Protein AF-A0A0S4JM53-F1 (afdb_monomer)

pLDDT: mean 77.86, std 20.81, range [30.55, 98.38]

InterPro domains:
  IPR000313 PWWP domain [PF00855] (5-88)
  IPR000313 PWWP domain [PS50812] (3-63)
  IPR017923 Transcription factor IIS, N-terminal [PF08711] (242-287)
  IPR017923 Transcription factor IIS, N-terminal [PS51319] (218-294)
  IPR035441 TFIIS/LEDGF domain superfamily [G3DSA:1.20.930.10] (209-303)
  IPR035441 TFIIS/LEDGF domain superfamily [SSF47676] (211-297)

Secondary structure (DSSP, 8-state):
--TT-EEEEE-TTS-EEEEEEE-HHHHTPPPPTT--EEEEETTT--EEEE-TT-TTTEEE--GGGGHHHHHHHTTSTTTHHHHHHHHHHHHHHHHHHHHHHHHHHTT-----------------GGGSSSHHHHTTTHHHHHHHHHHHHHHHHHTTS----------HHHHHHHHHHHHHHHHHHHHHHHS-TTHHHHHHHHHHHHHHS--PEEPPHHHHHHHHHHHHHHHHTT-HHHHHHHHHHHTTEE--HHHHHHH-HHHHHHHHHHTT-HHHHHHHHHHHHHHHHTS-HHHHHHHHHHHHHHHHHHTTS-----TTTHHHHHHHHHHHHHHHHHHHHHHHHHHHHHHHHHHH------------------------PPP-----PPPHHHHHHHHHHHHTTS-HHHHHHHHHHHH-GGGHHHHHHHHTTSS-HHHHHHHHHHHHHHTT------------------------EESS---TTT----EEEEEEEEE-SSS-EEEEEEEEETTT--EEE-

Mean predicted aligned error: 21.37 Å

Organism: Bodo saltans (NCBI:txid75058)

Structure (mmCIF, N/CA/C/O backbone):
data_AF-A0A0S4JM53-F1
#
_entry.id   AF-A0A0S4JM53-F1
#
loop_
_atom_site.group_PDB
_atom_site.id
_atom_site.type_symbol
_atom_site.label_atom_id
_atom_site.label_alt_id
_atom_site.label_comp_id
_atom_site.label_asym_id
_atom_site.label_entity_id
_atom_site.label_seq_id
_atom_site.pdbx_PDB_ins_code
_atom_site.Cartn_x
_atom_site.Cartn_y
_atom_site.Cartn_z
_atom_site.occupancy
_atom_site.B_iso_or_equiv
_atom_site.auth_seq_id
_atom_site.auth_comp_id
_atom_site.auth_asym_id
_atom_site.auth_atom_id
_atom_site.pdbx_PDB_model_num
ATOM 1 N N . MET A 1 1 ? -1.850 -23.411 6.403 1.00 89.56 1 MET A N 1
ATOM 2 C CA . MET A 1 1 ? -0.921 -22.968 5.332 1.00 89.56 1 MET A CA 1
ATOM 3 C C . MET A 1 1 ? -0.630 -21.488 5.523 1.00 89.56 1 MET A C 1
ATOM 5 O O . MET A 1 1 ? -1.452 -20.820 6.136 1.00 89.56 1 MET A O 1
ATOM 9 N N . GLU A 1 2 ? 0.512 -20.978 5.060 1.00 93.06 2 GLU A N 1
ATOM 10 C CA . GLU A 1 2 ? 0.826 -19.548 5.203 1.00 93.06 2 GLU A CA 1
ATOM 11 C C . GLU A 1 2 ? -0.004 -18.695 4.221 1.00 93.06 2 GLU A C 1
ATOM 13 O O . GLU A 1 2 ? -0.228 -19.132 3.085 1.00 93.06 2 GLU A O 1
ATOM 18 N N . PRO A 1 3 ? -0.461 -17.490 4.613 1.00 95.31 3 PRO A N 1
ATOM 19 C CA . PRO A 1 3 ? -1.095 -16.551 3.691 1.00 95.31 3 PRO A CA 1
ATOM 20 C C . PRO A 1 3 ? -0.198 -16.240 2.490 1.00 95.31 3 PRO A C 1
ATOM 22 O O . PRO A 1 3 ? 1.023 -16.251 2.603 1.00 95.31 3 PRO A O 1
ATOM 25 N N . GLN A 1 4 ? -0.812 -15.940 1.347 1.00 95.50 4 GLN A N 1
ATOM 26 C CA . GLN A 1 4 ? -0.150 -15.705 0.057 1.00 95.50 4 GLN A CA 1
ATOM 27 C C . GLN A 1 4 ? 0.572 -16.926 -0.543 1.00 95.50 4 GLN A C 1
ATOM 29 O O . GLN A 1 4 ? 1.239 -16.807 -1.569 1.00 95.50 4 GLN A O 1
ATOM 34 N N . THR A 1 5 ? 0.392 -18.123 0.024 1.00 97.44 5 THR A N 1
ATOM 35 C CA . THR A 1 5 ? 0.911 -19.359 -0.578 1.00 97.44 5 THR A CA 1
ATOM 36 C C . THR A 1 5 ? 0.072 -19.765 -1.788 1.00 97.44 5 THR A C 1
ATOM 38 O O . THR A 1 5 ? -1.154 -19.852 -1.701 1.00 97.44 5 THR A O 1
ATOM 41 N N . LEU A 1 6 ? 0.734 -20.064 -2.905 1.00 98.06 6 LEU A N 1
ATOM 42 C CA . LEU A 1 6 ? 0.105 -20.579 -4.120 1.00 98.06 6 LEU A CA 1
ATOM 43 C C . LEU A 1 6 ? -0.177 -22.088 -3.997 1.00 98.06 6 LEU A C 1
ATOM 45 O O . LEU A 1 6 ? 0.707 -22.881 -3.659 1.00 98.06 6 LEU A O 1
ATOM 49 N N . VAL A 1 7 ? -1.414 -22.493 -4.282 1.00 98.38 7 VAL A N 1
ATOM 50 C CA . VAL A 1 7 ? -1.910 -23.868 -4.121 1.00 98.38 7 VAL A CA 1
ATOM 51 C C . VAL A 1 7 ? -2.751 -24.314 -5.318 1.00 98.38 7 VAL A C 1
ATOM 53 O O . VAL A 1 7 ? -3.348 -23.508 -6.023 1.00 98.38 7 VAL A O 1
ATOM 56 N N . TRP A 1 8 ? -2.810 -25.619 -5.538 1.00 98.25 8 TRP A N 1
ATOM 57 C CA . TRP A 1 8 ? -3.775 -26.305 -6.384 1.00 98.25 8 TRP A CA 1
ATOM 58 C C . TRP A 1 8 ? -4.935 -26.808 -5.537 1.00 98.25 8 TRP A C 1
ATOM 60 O O . TRP A 1 8 ? -4.715 -27.393 -4.477 1.00 98.25 8 TRP A O 1
ATOM 70 N N . ILE A 1 9 ? -6.154 -26.640 -6.041 1.00 98.06 9 ILE A N 1
ATOM 71 C CA . ILE A 1 9 ? -7.380 -27.069 -5.372 1.00 98.06 9 ILE A CA 1
ATOM 72 C C . ILE A 1 9 ? -8.154 -28.009 -6.283 1.00 98.06 9 ILE A C 1
ATOM 74 O O . ILE A 1 9 ? -8.395 -27.687 -7.450 1.00 98.06 9 ILE A O 1
ATOM 78 N N . LYS A 1 10 ? -8.553 -29.171 -5.765 1.00 97.56 10 LYS A N 1
ATOM 79 C CA . LYS A 1 10 ? -9.430 -30.093 -6.482 1.00 97.56 10 LYS A CA 1
ATOM 80 C C . LYS A 1 10 ? -10.885 -29.757 -6.171 1.00 97.56 10 LYS A C 1
ATOM 82 O O . LYS A 1 10 ? -11.331 -29.906 -5.040 1.00 97.56 10 LYS A O 1
ATOM 87 N N . ILE A 1 11 ? -11.612 -29.295 -7.186 1.00 95.50 11 ILE A N 1
ATOM 88 C CA . ILE A 1 11 ? -13.053 -29.033 -7.108 1.00 95.50 11 ILE A CA 1
ATOM 89 C C . ILE A 1 11 ? -13.773 -30.143 -7.873 1.00 95.50 11 ILE A C 1
ATOM 91 O O . ILE A 1 11 ? -13.382 -30.492 -8.992 1.00 95.50 11 ILE A O 1
ATOM 95 N N . ASP A 1 12 ? -14.834 -30.692 -7.290 1.00 95.25 12 ASP A N 1
ATOM 96 C CA . ASP A 1 12 ? -15.631 -31.728 -7.941 1.00 95.25 12 ASP A CA 1
ATOM 97 C C . ASP A 1 12 ? -16.205 -31.238 -9.275 1.00 95.25 12 ASP A C 1
ATOM 99 O O . ASP A 1 12 ? -16.869 -30.206 -9.359 1.00 95.25 12 ASP A O 1
ATOM 103 N N . GLY A 1 13 ? -15.943 -31.999 -10.340 1.00 95.00 13 GLY A N 1
ATOM 104 C CA . GLY A 1 13 ? -16.387 -31.669 -11.697 1.00 95.00 13 GLY A CA 1
ATOM 105 C C . GLY A 1 13 ? -15.492 -30.685 -12.457 1.00 95.00 13 GLY A C 1
ATOM 106 O O . GLY A 1 13 ? -15.769 -30.426 -13.626 1.00 95.00 13 GLY A O 1
ATOM 107 N N . TYR A 1 14 ? -14.407 -30.200 -11.849 1.00 95.69 14 TYR A N 1
ATOM 108 C CA . TYR A 1 14 ? -13.449 -29.289 -12.475 1.00 95.69 14 TYR A CA 1
ATOM 109 C C . TYR A 1 14 ? -12.020 -29.874 -12.465 1.00 95.69 14 TYR A C 1
ATOM 111 O O . TYR A 1 14 ? -11.698 -30.790 -11.684 1.00 95.69 14 TYR A O 1
ATOM 119 N N . PRO A 1 15 ? -11.129 -29.395 -13.356 1.00 97.00 15 PRO A N 1
ATOM 120 C CA . PRO A 1 15 ? -9.708 -29.708 -13.254 1.00 97.00 15 PRO A CA 1
ATOM 121 C C . PRO A 1 15 ? -9.110 -29.094 -11.976 1.00 97.00 15 PRO A C 1
ATOM 123 O O . PRO A 1 15 ? -9.783 -28.396 -11.218 1.00 97.00 15 PRO A O 1
ATOM 126 N N . TRP A 1 16 ? -7.832 -29.362 -11.716 1.00 97.75 16 TRP A N 1
ATOM 127 C CA . TRP A 1 16 ? -7.117 -28.716 -10.613 1.00 97.75 16 TRP A CA 1
ATOM 128 C C . TRP A 1 16 ? -7.085 -27.196 -10.806 1.00 97.75 16 TRP A C 1
ATOM 130 O O . TRP A 1 16 ? -6.517 -26.702 -11.774 1.00 97.75 16 TRP A O 1
ATOM 140 N N . TRP A 1 17 ? -7.671 -26.432 -9.892 1.00 98.19 17 TRP A N 1
ATOM 141 C CA . TRP A 1 17 ? -7.737 -24.979 -10.027 1.00 98.19 17 TRP A CA 1
ATOM 142 C C . TRP A 1 17 ? -6.640 -24.310 -9.198 1.00 98.19 17 TRP A C 1
ATOM 144 O O . TRP A 1 17 ? -6.495 -24.650 -8.021 1.00 98.19 17 TRP A O 1
ATOM 154 N N . PRO A 1 18 ? -5.848 -23.381 -9.757 1.00 98.25 18 PRO A N 1
ATOM 155 C CA . PRO A 1 18 ? -4.836 -22.688 -8.981 1.00 98.25 18 PRO A CA 1
ATOM 156 C C . PRO A 1 18 ? -5.464 -21.560 -8.152 1.00 98.25 18 PRO A C 1
ATOM 158 O O . PRO A 1 18 ? -6.309 -20.799 -8.627 1.00 98.25 18 PRO A O 1
ATOM 161 N N . ALA A 1 19 ? -5.040 -21.441 -6.904 1.00 98.38 19 ALA A N 1
ATOM 162 C CA . ALA A 1 19 ? -5.556 -20.479 -5.945 1.00 98.38 19 ALA A CA 1
ATOM 163 C C . ALA A 1 19 ? -4.435 -19.949 -5.046 1.00 98.38 19 ALA A C 1
ATOM 165 O O . ALA A 1 19 ? -3.343 -20.515 -4.980 1.00 98.38 19 ALA A O 1
ATOM 166 N N . ILE A 1 20 ? -4.720 -18.862 -4.336 1.00 98.12 20 ILE A N 1
ATOM 167 C CA . ILE A 1 20 ? -3.839 -18.293 -3.317 1.00 98.12 20 ILE A CA 1
ATOM 168 C C . ILE A 1 20 ? -4.516 -18.418 -1.960 1.00 98.12 20 ILE A C 1
ATOM 170 O O . ILE A 1 20 ? -5.703 -18.130 -1.824 1.00 98.12 20 ILE A O 1
ATOM 174 N N . VAL A 1 21 ? -3.762 -18.831 -0.945 1.00 98.12 21 VAL A N 1
ATOM 175 C CA . VAL A 1 21 ? -4.236 -18.834 0.442 1.00 98.12 21 VAL A CA 1
ATOM 176 C C . VAL A 1 21 ? -4.440 -17.391 0.902 1.00 98.12 21 VAL A C 1
ATOM 178 O O . VAL A 1 21 ? -3.490 -16.610 0.963 1.00 98.12 21 VAL A O 1
ATOM 181 N N . ALA A 1 22 ? -5.678 -17.034 1.226 1.00 97.06 22 ALA A N 1
ATOM 182 C CA . ALA A 1 22 ? -6.035 -15.722 1.741 1.00 97.06 22 ALA A CA 1
ATOM 183 C C . ALA A 1 22 ? -6.052 -15.737 3.274 1.00 97.06 22 ALA A C 1
ATOM 185 O O . ALA A 1 22 ? -6.354 -16.750 3.908 1.00 97.06 22 ALA A O 1
ATOM 186 N N . ASP A 1 23 ? -5.736 -14.596 3.882 1.00 96.50 23 ASP A N 1
ATOM 187 C CA . ASP A 1 23 ? -5.852 -14.434 5.326 1.00 96.50 23 ASP A CA 1
ATOM 188 C C . ASP A 1 23 ? -7.318 -14.164 5.697 1.00 96.50 23 ASP A C 1
ATOM 190 O O . ASP A 1 23 ? -7.872 -13.098 5.404 1.00 96.50 23 ASP A O 1
ATOM 194 N N . HIS A 1 24 ? -7.960 -15.155 6.318 1.00 94.94 24 HIS A N 1
ATOM 195 C CA . HIS A 1 24 ? -9.353 -15.066 6.754 1.00 94.94 24 HIS A CA 1
ATOM 196 C C . HIS A 1 24 ? -9.559 -14.000 7.840 1.00 94.94 24 HIS A C 1
ATOM 198 O O . HIS A 1 24 ? -10.596 -13.334 7.837 1.00 94.94 24 HIS A O 1
ATOM 204 N N . VAL A 1 25 ? -8.558 -13.775 8.705 1.00 93.06 25 VAL A N 1
ATOM 205 C CA . VAL A 1 25 ? -8.614 -12.765 9.772 1.00 93.06 25 VAL A CA 1
ATOM 206 C C . VAL A 1 25 ? -8.579 -11.372 9.158 1.00 93.06 25 VAL A C 1
ATOM 208 O O . VAL A 1 25 ? -9.445 -10.549 9.446 1.00 93.06 25 VAL A O 1
ATOM 211 N N . ALA A 1 26 ? -7.637 -11.128 8.242 1.00 91.88 26 ALA A N 1
ATOM 212 C CA . ALA A 1 26 ? -7.538 -9.850 7.536 1.00 91.88 26 ALA A CA 1
ATOM 213 C C . ALA A 1 26 ? -8.763 -9.563 6.648 1.00 91.88 26 ALA A C 1
ATOM 215 O O . ALA A 1 26 ? -9.126 -8.405 6.447 1.00 91.88 26 ALA A O 1
ATOM 216 N N . SER A 1 27 ? -9.413 -10.611 6.134 1.00 91.06 27 SER A N 1
ATOM 217 C CA . SER A 1 27 ? -10.619 -10.493 5.303 1.00 91.06 27 SER A CA 1
ATOM 218 C C . SER A 1 27 ? -11.903 -10.294 6.119 1.00 91.06 27 SER A C 1
ATOM 220 O O . SER A 1 27 ? -12.939 -9.973 5.541 1.00 91.06 27 SER A O 1
ATOM 222 N N . GLY A 1 28 ? -11.863 -10.498 7.443 1.00 94.25 28 GLY A N 1
ATOM 223 C CA . GLY A 1 28 ? -13.044 -10.449 8.311 1.00 94.25 28 GLY A CA 1
ATOM 224 C C . GLY A 1 28 ? -14.071 -11.549 8.018 1.00 94.25 28 GLY A C 1
ATOM 225 O O . GLY A 1 28 ? -15.253 -11.375 8.310 1.00 94.25 28 GLY A O 1
ATOM 226 N N . VAL A 1 29 ? -13.643 -12.657 7.404 1.00 95.62 29 VAL A N 1
ATOM 227 C CA . VAL A 1 29 ? -14.520 -13.768 7.017 1.00 95.62 29 VAL A CA 1
ATOM 228 C C . VAL A 1 29 ? -14.374 -14.894 8.034 1.00 95.62 29 VAL A C 1
ATOM 230 O O . VAL A 1 29 ? -13.287 -15.443 8.211 1.00 95.62 29 VAL A O 1
ATOM 233 N N . GLU A 1 30 ? -15.476 -15.265 8.683 1.00 96.06 30 GLU A N 1
ATOM 234 C CA . GLU A 1 30 ? -15.511 -16.420 9.582 1.00 96.06 30 GLU A CA 1
ATOM 235 C C . GLU A 1 30 ? -15.435 -17.730 8.783 1.00 96.06 30 GLU A C 1
ATOM 237 O O . GLU A 1 30 ? -16.133 -17.915 7.782 1.00 96.06 30 GLU A O 1
ATOM 242 N N . LEU A 1 31 ? -14.567 -18.646 9.219 1.00 96.75 31 LEU A N 1
ATOM 243 C CA . LEU A 1 31 ? -14.400 -19.952 8.584 1.00 96.75 31 LEU A CA 1
ATOM 244 C C . LEU A 1 31 ? -15.559 -20.891 8.977 1.00 96.75 31 LEU A C 1
ATOM 246 O O . LEU A 1 31 ? -15.846 -21.028 10.169 1.00 96.75 31 LEU A O 1
ATOM 250 N N . PRO A 1 32 ? -16.214 -21.571 8.015 1.00 96.69 32 PRO A N 1
ATOM 251 C CA . PRO A 1 32 ? -17.221 -22.589 8.312 1.00 96.69 32 PRO A CA 1
ATOM 252 C C . PRO A 1 32 ? -16.663 -23.756 9.142 1.00 96.69 32 PRO A C 1
ATOM 254 O O . PRO A 1 32 ? -15.490 -24.112 9.019 1.00 96.69 32 PRO A O 1
ATOM 257 N N . GLU A 1 33 ? -17.519 -24.409 9.935 1.00 96.56 33 GLU A N 1
ATOM 258 C CA . GLU A 1 33 ? -17.129 -25.567 10.749 1.00 96.56 33 GLU A CA 1
ATOM 259 C C . GLU A 1 33 ? -16.523 -26.682 9.874 1.00 96.56 33 GLU A C 1
ATOM 261 O O . GLU A 1 33 ? -17.116 -27.121 8.887 1.00 96.56 33 GLU A O 1
ATOM 266 N N . GLY A 1 34 ? -15.312 -27.122 10.224 1.00 95.81 34 GLY A N 1
ATOM 267 C CA . GLY A 1 34 ? -14.573 -28.142 9.474 1.00 95.81 34 GLY A CA 1
ATOM 268 C C . GLY A 1 34 ? -13.763 -27.624 8.279 1.00 95.81 34 GLY A C 1
ATOM 269 O O . GLY A 1 34 ? -13.155 -28.430 7.579 1.00 95.81 34 GLY A O 1
ATOM 270 N N . LYS A 1 35 ? -13.706 -26.310 8.033 1.00 97.06 35 LYS A N 1
ATOM 271 C CA . LYS A 1 35 ? -12.758 -25.696 7.090 1.00 97.06 35 LYS A CA 1
ATOM 272 C C . LYS A 1 35 ? -11.776 -24.817 7.866 1.00 97.06 35 LYS A C 1
ATOM 274 O O . LYS A 1 35 ? -12.159 -24.143 8.814 1.00 97.06 35 LYS A O 1
ATOM 279 N N . ASP A 1 36 ? -10.501 -24.846 7.486 1.00 96.62 36 ASP A N 1
ATOM 280 C CA . ASP A 1 36 ? -9.420 -24.171 8.226 1.00 96.62 36 ASP A CA 1
ATOM 281 C C . ASP A 1 36 ? -8.687 -23.108 7.391 1.00 96.62 36 ASP A C 1
ATOM 283 O O . ASP A 1 36 ? -7.846 -22.380 7.915 1.00 96.62 36 ASP A O 1
ATOM 287 N N . THR A 1 37 ? -8.986 -23.019 6.091 1.00 97.31 37 THR A N 1
ATOM 288 C CA . THR A 1 37 ? -8.235 -22.187 5.152 1.00 97.31 37 THR A CA 1
ATOM 289 C C . THR A 1 37 ? -9.177 -21.501 4.168 1.00 97.31 37 THR A C 1
ATOM 291 O O . THR A 1 37 ? -9.963 -22.154 3.477 1.00 97.31 37 THR A O 1
ATOM 294 N N . LEU A 1 38 ? -9.063 -20.174 4.081 1.00 98.00 38 LEU A N 1
ATOM 295 C CA . LEU A 1 38 ? -9.676 -19.361 3.034 1.00 98.00 38 LEU A CA 1
ATOM 296 C C . LEU A 1 38 ? -8.727 -19.303 1.834 1.00 98.00 38 LEU A C 1
ATOM 298 O O . LEU A 1 38 ? -7.524 -19.086 1.980 1.00 98.00 38 LEU A O 1
ATOM 302 N N . VAL A 1 39 ? -9.265 -19.492 0.639 1.00 98.19 39 VAL A N 1
ATOM 303 C CA . VAL A 1 39 ? -8.512 -19.480 -0.617 1.00 98.19 39 VAL A CA 1
ATOM 304 C C . VAL A 1 39 ? -9.205 -18.573 -1.619 1.00 98.19 39 VAL A C 1
ATOM 306 O O . VAL A 1 39 ? -10.430 -18.504 -1.645 1.00 98.19 39 VAL A O 1
ATOM 309 N N . GLN A 1 40 ? -8.431 -17.892 -2.453 1.00 98.06 40 GLN A N 1
ATOM 310 C CA . GLN A 1 40 ? -8.929 -17.090 -3.562 1.00 98.06 40 GLN A CA 1
ATOM 311 C C . GLN A 1 40 ? -8.534 -17.752 -4.881 1.00 98.06 40 GLN A C 1
ATOM 313 O O . GLN A 1 40 ? -7.347 -17.943 -5.155 1.00 98.06 40 GLN A O 1
ATOM 318 N N . PHE A 1 41 ? -9.525 -18.128 -5.687 1.00 97.94 41 PHE A N 1
ATOM 319 C CA . PHE A 1 41 ? -9.323 -18.768 -6.980 1.00 97.94 41 PHE A CA 1
ATOM 320 C C . PHE A 1 41 ? -8.806 -17.752 -8.000 1.00 97.94 41 PHE A C 1
ATOM 322 O O . PHE A 1 41 ? -9.407 -16.697 -8.219 1.00 97.94 41 PHE A O 1
ATOM 329 N N . LEU A 1 42 ? -7.689 -18.082 -8.649 1.00 97.56 42 LEU A N 1
ATOM 330 C CA . LEU A 1 42 ? -7.114 -17.235 -9.691 1.00 97.56 42 LEU A CA 1
ATOM 331 C C . LEU A 1 42 ? -8.009 -17.234 -10.937 1.00 97.56 42 LEU A C 1
ATOM 333 O O . LEU A 1 42 ? -8.772 -18.175 -11.174 1.00 97.56 42 LEU A O 1
ATOM 337 N N . GLY A 1 43 ? -7.943 -16.163 -11.728 1.00 95.44 43 GLY A N 1
ATOM 338 C CA . GLY A 1 43 ? -8.785 -15.951 -12.908 1.00 95.44 43 GLY A CA 1
ATOM 339 C C . GLY A 1 43 ? -10.239 -15.538 -12.631 1.00 95.44 43 GLY A C 1
ATOM 340 O O . GLY A 1 43 ? -10.736 -14.657 -13.333 1.00 95.44 43 GLY A O 1
ATOM 341 N N . SER A 1 44 ? -10.924 -16.124 -11.639 1.00 93.88 44 SER A N 1
ATOM 342 C CA . SER A 1 44 ? -12.308 -15.738 -11.298 1.00 93.88 44 SER A CA 1
ATOM 343 C C . SER A 1 44 ? -12.391 -14.679 -10.198 1.00 93.88 44 SER A C 1
ATOM 345 O O . SER A 1 44 ? -13.294 -13.846 -10.222 1.00 93.88 44 SER A O 1
ATOM 347 N N . GLY A 1 45 ? -11.433 -14.676 -9.262 1.00 92.88 45 GLY A N 1
ATOM 348 C CA . GLY A 1 45 ? -11.442 -13.805 -8.085 1.00 92.88 45 GLY A CA 1
ATOM 349 C C . GLY A 1 45 ? -12.370 -14.285 -6.965 1.00 92.88 45 GLY A C 1
ATOM 350 O O . GLY A 1 45 ? -12.407 -13.648 -5.911 1.00 92.88 45 GLY A O 1
ATOM 351 N N . ASP A 1 46 ? -13.079 -15.400 -7.168 1.00 96.25 46 ASP A N 1
ATOM 352 C CA . ASP A 1 46 ? -13.964 -15.995 -6.168 1.00 96.25 46 ASP A CA 1
ATOM 353 C C . ASP A 1 46 ? -13.163 -16.521 -4.975 1.00 96.25 46 ASP A C 1
ATOM 355 O O . ASP A 1 46 ? -12.031 -16.991 -5.117 1.00 96.25 46 ASP A O 1
ATOM 359 N N . ALA A 1 47 ? -13.771 -16.487 -3.793 1.00 96.88 47 ALA A N 1
ATOM 360 C CA . ALA A 1 47 ? -13.201 -17.073 -2.590 1.00 96.88 47 ALA A CA 1
ATOM 361 C C . ALA A 1 47 ? -13.887 -18.403 -2.247 1.00 96.88 47 ALA A C 1
ATOM 363 O O . ALA A 1 47 ? -15.090 -18.571 -2.447 1.00 96.88 47 ALA A O 1
ATOM 364 N N . GLY A 1 48 ? -13.118 -19.345 -1.711 1.00 97.06 48 GLY A N 1
ATOM 365 C CA . GLY A 1 48 ? -13.592 -20.645 -1.252 1.00 97.06 48 GLY A CA 1
ATOM 366 C C . GLY A 1 48 ? -12.981 -21.038 0.086 1.00 97.06 48 GLY A C 1
ATOM 367 O O . GLY A 1 48 ? -12.003 -20.450 0.544 1.00 97.06 48 GLY A O 1
ATOM 368 N N . PHE A 1 49 ? -13.558 -22.065 0.704 1.00 97.50 49 PHE A N 1
ATOM 369 C CA . PHE A 1 49 ? -13.086 -22.614 1.971 1.00 97.50 49 PHE A CA 1
ATOM 370 C C . PHE A 1 49 ? -12.632 -24.054 1.771 1.00 97.50 49 PHE A C 1
ATOM 372 O O . PHE A 1 49 ? -13.394 -24.895 1.287 1.00 97.50 49 PHE A O 1
ATOM 379 N N . VAL A 1 50 ? -11.400 -24.348 2.170 1.00 97.31 50 VAL A N 1
ATOM 380 C CA . VAL A 1 50 ? -10.791 -25.675 2.042 1.00 97.31 50 VAL A CA 1
ATOM 381 C C . VAL A 1 50 ? -10.246 -26.153 3.383 1.00 97.31 50 VAL A C 1
ATOM 383 O O . VAL A 1 50 ? -10.072 -25.366 4.315 1.00 97.31 50 VAL A O 1
ATOM 386 N N . MET A 1 51 ? -10.050 -27.466 3.499 1.00 96.75 51 MET A N 1
ATOM 387 C CA . MET A 1 51 ? -9.466 -28.082 4.685 1.00 96.75 51 MET A CA 1
ATOM 388 C C . MET A 1 51 ? -8.021 -28.473 4.366 1.00 96.75 51 MET A C 1
ATOM 390 O O . MET A 1 51 ? -7.772 -29.403 3.605 1.00 96.75 51 MET A O 1
ATOM 394 N N . SER A 1 52 ? -7.060 -27.747 4.932 1.00 95.25 52 SER A N 1
ATOM 395 C CA . SER A 1 52 ? -5.633 -27.873 4.625 1.00 95.25 52 SER A CA 1
ATOM 396 C C . SER A 1 52 ? -5.036 -29.219 5.019 1.00 95.25 52 SER A C 1
ATOM 398 O O . SER A 1 52 ? -3.997 -29.607 4.487 1.00 95.25 52 SER A O 1
ATOM 400 N N . SER A 1 53 ? -5.698 -29.947 5.921 1.00 93.56 53 SER A N 1
ATOM 401 C CA . SER A 1 53 ? -5.311 -31.299 6.318 1.00 93.56 53 SER A CA 1
ATOM 402 C C . SER A 1 53 ? -5.640 -32.367 5.265 1.00 93.56 53 SER A C 1
ATOM 404 O O . SER A 1 53 ? -5.079 -33.462 5.331 1.00 93.56 53 SER A O 1
ATOM 406 N N . VAL A 1 54 ? -6.493 -32.069 4.276 1.00 94.25 54 VAL A N 1
ATOM 407 C CA . VAL A 1 54 ? -6.869 -33.007 3.207 1.00 94.25 54 VAL A CA 1
ATOM 408 C C . VAL A 1 54 ? -5.983 -32.780 1.987 1.00 94.25 54 VAL A C 1
ATOM 410 O O . VAL A 1 54 ? -6.273 -31.960 1.118 1.00 94.25 54 VAL A O 1
ATOM 413 N N . SER A 1 55 ? -4.902 -33.554 1.897 1.00 90.38 55 SER A N 1
ATOM 414 C CA . SER A 1 55 ? -3.951 -33.497 0.777 1.00 90.38 55 SER A CA 1
ATOM 415 C C . SER A 1 55 ? -4.556 -33.866 -0.584 1.00 90.38 55 SER A C 1
ATOM 417 O O . SER A 1 55 ? -3.951 -33.585 -1.616 1.00 90.38 55 SER A O 1
ATOM 419 N N . GLU A 1 56 ? -5.734 -34.496 -0.602 1.00 93.31 56 GLU A N 1
ATOM 420 C CA . GLU A 1 56 ? -6.488 -34.791 -1.827 1.00 93.31 56 GLU A CA 1
ATOM 421 C C . GLU A 1 56 ? -7.226 -33.557 -2.373 1.00 93.31 56 GLU A C 1
ATOM 423 O O . GLU A 1 56 ? -7.394 -33.440 -3.586 1.00 93.31 56 GLU A O 1
ATOM 428 N N . GLU A 1 57 ? -7.622 -32.620 -1.503 1.00 94.62 57 GLU A N 1
ATOM 429 C CA . GLU A 1 57 ? -8.316 -31.385 -1.888 1.00 94.62 57 GLU A CA 1
ATOM 430 C C . GLU A 1 57 ? -7.331 -30.254 -2.195 1.00 94.62 57 GLU A C 1
ATOM 432 O O . GLU A 1 57 ? -7.584 -29.464 -3.104 1.00 94.62 57 GLU A O 1
ATOM 437 N N . VAL A 1 58 ? -6.213 -30.161 -1.461 1.00 97.50 58 VAL A N 1
ATOM 438 C CA . VAL A 1 58 ? -5.271 -29.035 -1.565 1.00 97.50 58 VAL A CA 1
ATOM 439 C C . VAL A 1 58 ? -3.825 -29.516 -1.658 1.00 97.50 58 VAL A C 1
ATOM 441 O O . VAL A 1 58 ? -3.334 -30.247 -0.799 1.00 97.50 58 VAL A O 1
ATOM 444 N N . VAL A 1 59 ? -3.105 -29.049 -2.681 1.00 97.69 59 VAL A N 1
ATOM 445 C CA . VAL A 1 59 ? -1.690 -29.375 -2.923 1.00 97.69 59 VAL A CA 1
ATOM 446 C C . VAL A 1 59 ? -0.902 -28.091 -3.174 1.00 97.69 59 VAL A C 1
ATOM 448 O O . VAL A 1 59 ? -1.390 -27.191 -3.839 1.00 97.69 59 VAL A O 1
ATOM 451 N N . LEU A 1 60 ? 0.333 -27.981 -2.679 1.00 97.75 60 LEU A N 1
ATOM 452 C CA . LEU A 1 60 ? 1.189 -26.821 -2.976 1.00 97.75 60 LEU A CA 1
ATOM 453 C C . LEU A 1 60 ? 1.485 -26.716 -4.477 1.00 97.75 60 LEU A C 1
ATOM 455 O O . LEU A 1 60 ? 1.807 -27.716 -5.117 1.00 97.75 60 LEU A O 1
ATOM 459 N N . PHE A 1 61 ? 1.427 -25.500 -5.014 1.00 97.94 61 PHE A N 1
ATOM 460 C CA . PHE A 1 61 ? 1.758 -25.230 -6.409 1.00 97.94 61 PHE A CA 1
ATOM 461 C C . PHE A 1 61 ? 3.280 -25.150 -6.586 1.00 97.94 61 PHE A C 1
ATOM 463 O O . PHE A 1 61 ? 3.943 -24.282 -6.020 1.00 97.94 61 PHE A O 1
ATOM 470 N N . ARG A 1 62 ? 3.849 -26.049 -7.394 1.00 97.06 62 ARG A N 1
ATOM 471 C CA . ARG A 1 62 ? 5.300 -26.178 -7.633 1.00 97.06 62 ARG A CA 1
ATOM 472 C C . ARG A 1 62 ? 5.710 -25.801 -9.059 1.00 97.06 62 ARG A C 1
ATOM 474 O O . ARG A 1 62 ? 6.772 -26.201 -9.540 1.00 97.06 62 ARG A O 1
ATOM 481 N N . GLY A 1 63 ? 4.869 -25.034 -9.753 1.00 94.50 63 GLY A N 1
ATOM 482 C CA . GLY A 1 63 ? 5.149 -24.521 -11.091 1.00 94.50 63 GLY A CA 1
ATOM 483 C C . GLY A 1 63 ? 5.453 -25.632 -12.091 1.00 94.50 63 GLY A C 1
ATOM 484 O O . GLY A 1 63 ? 4.587 -26.439 -12.423 1.00 94.50 63 GLY A O 1
ATOM 485 N N . ALA A 1 64 ? 6.695 -25.673 -12.579 1.00 87.81 64 ALA A N 1
ATOM 486 C CA . ALA A 1 64 ? 7.125 -26.636 -13.593 1.00 87.81 64 ALA A CA 1
ATOM 487 C C . ALA A 1 64 ? 7.130 -28.099 -13.114 1.00 87.81 64 ALA A C 1
ATOM 489 O O . ALA A 1 64 ? 7.144 -28.991 -13.952 1.00 87.81 64 ALA A O 1
ATOM 490 N N . GLU A 1 65 ? 7.129 -28.372 -11.806 1.00 93.75 65 GLU A N 1
ATOM 491 C CA . GLU A 1 65 ? 7.051 -29.752 -11.296 1.00 93.75 65 GLU A CA 1
ATOM 492 C C . GLU A 1 65 ? 5.637 -30.343 -11.434 1.00 93.75 65 GLU A C 1
ATOM 494 O O . GLU A 1 65 ? 5.474 -31.560 -11.486 1.00 93.75 65 GLU A O 1
ATOM 499 N N . ASP A 1 66 ? 4.618 -29.492 -11.573 1.00 96.75 66 ASP A N 1
ATOM 500 C CA . ASP A 1 66 ? 3.215 -29.879 -11.721 1.00 96.75 66 ASP A CA 1
ATOM 501 C C . ASP A 1 66 ? 2.774 -29.951 -13.200 1.00 96.75 66 ASP A C 1
ATOM 503 O O . ASP A 1 66 ? 1.641 -29.596 -13.526 1.00 96.75 66 ASP A O 1
ATOM 507 N N . GLU A 1 67 ? 3.637 -30.414 -14.121 1.00 96.31 67 GLU A N 1
ATOM 508 C CA . GLU A 1 67 ? 3.339 -30.418 -15.572 1.00 96.31 67 GLU A CA 1
ATOM 509 C C . GLU A 1 67 ? 2.004 -31.107 -15.913 1.00 96.31 67 GLU A C 1
ATOM 511 O O . GLU A 1 67 ? 1.301 -30.676 -16.828 1.00 96.31 67 GLU A O 1
ATOM 516 N N . GLU A 1 68 ? 1.643 -32.168 -15.184 1.00 97.06 68 GLU A N 1
ATOM 517 C CA . GLU A 1 68 ? 0.387 -32.895 -15.387 1.00 97.06 68 GLU A CA 1
ATOM 518 C C . GLU A 1 68 ? -0.833 -32.056 -14.994 1.00 97.06 68 GLU A C 1
ATOM 520 O O . GLU A 1 68 ? -1.753 -31.932 -15.803 1.00 97.06 68 GLU A O 1
ATOM 525 N N . LYS A 1 69 ? -0.806 -31.408 -13.819 1.00 97.31 69 LYS A N 1
ATOM 526 C CA . LYS A 1 69 ? -1.898 -30.532 -13.362 1.00 97.31 69 LYS A CA 1
ATOM 527 C C . LYS A 1 69 ? -2.020 -29.309 -14.263 1.00 97.31 69 LYS A C 1
ATOM 529 O O . LYS A 1 69 ? -3.108 -29.001 -14.724 1.00 97.31 69 LYS A O 1
ATOM 534 N N . VAL A 1 70 ? -0.897 -28.674 -14.613 1.00 97.56 70 VAL A N 1
ATOM 535 C CA . VAL A 1 70 ? -0.867 -27.552 -15.567 1.00 97.56 70 VAL A CA 1
ATOM 536 C C . VAL A 1 70 ? -1.510 -27.961 -16.891 1.00 97.56 70 VAL A C 1
ATOM 538 O O . VAL A 1 70 ? -2.341 -27.236 -17.425 1.00 97.56 70 VAL A O 1
ATOM 541 N N . LYS A 1 71 ? -1.176 -29.142 -17.420 1.00 97.00 71 LYS A N 1
ATOM 542 C CA . LYS A 1 71 ? -1.722 -29.618 -18.694 1.00 97.00 71 LYS A CA 1
ATOM 543 C C . LYS A 1 71 ? -3.206 -29.990 -18.614 1.00 97.00 71 LYS A C 1
ATOM 545 O O . LYS A 1 71 ? -3.922 -29.725 -19.577 1.00 97.00 71 LYS A O 1
ATOM 550 N N . GLU A 1 72 ? -3.649 -30.620 -17.525 1.00 96.50 72 GLU A N 1
ATOM 551 C CA . GLU A 1 72 ? -5.064 -30.938 -17.281 1.00 96.50 72 GLU A CA 1
ATOM 552 C C . GLU A 1 72 ? -5.891 -29.650 -17.198 1.00 96.50 72 GLU A C 1
ATOM 554 O O . GLU A 1 72 ? -6.892 -29.506 -17.894 1.00 96.50 72 GLU A O 1
ATOM 559 N N . SER A 1 73 ? -5.421 -28.678 -16.421 1.00 96.12 73 SER A N 1
ATOM 560 C CA . SER A 1 73 ? -6.123 -27.423 -16.163 1.00 96.12 73 SER A CA 1
ATOM 561 C C . SER A 1 73 ? -6.107 -26.472 -17.353 1.00 96.12 73 SER A C 1
ATOM 563 O O . SER A 1 73 ? -7.127 -25.870 -17.667 1.00 96.12 73 SER A O 1
ATOM 565 N N . SER A 1 74 ? -5.006 -26.399 -18.106 1.00 95.88 74 SER A N 1
ATOM 566 C CA . SER A 1 74 ? -4.958 -25.631 -19.358 1.00 95.88 74 SER A CA 1
ATOM 567 C C . SER A 1 74 ? -5.794 -26.240 -20.491 1.00 95.88 74 SER A C 1
ATOM 569 O O . SER A 1 74 ? -5.942 -25.604 -21.532 1.00 95.88 74 SER A O 1
ATOM 571 N N . ALA A 1 75 ? -6.322 -27.463 -20.346 1.00 96.00 75 ALA A N 1
ATOM 572 C CA . ALA A 1 75 ? -7.262 -28.018 -21.321 1.00 96.00 75 ALA A CA 1
ATOM 573 C C . ALA A 1 75 ? -8.667 -27.402 -21.192 1.00 96.00 75 ALA A C 1
ATOM 575 O O . ALA A 1 75 ? -9.430 -27.420 -22.162 1.00 96.00 75 ALA A O 1
ATOM 576 N N . ASP A 1 76 ? -8.999 -26.851 -20.021 1.00 96.19 76 ASP A N 1
ATOM 577 C CA . ASP A 1 76 ? -10.241 -26.129 -19.782 1.00 96.19 76 ASP A CA 1
ATOM 578 C C . ASP A 1 76 ? -10.047 -24.632 -20.057 1.00 96.19 76 ASP A C 1
ATOM 580 O O . ASP A 1 76 ? -9.227 -23.961 -19.428 1.00 96.19 76 ASP A O 1
ATOM 584 N N . ALA A 1 77 ? -10.834 -24.089 -20.989 1.00 94.81 77 ALA A N 1
ATOM 585 C CA . ALA A 1 77 ? -10.765 -22.680 -21.370 1.00 94.81 77 ALA A CA 1
ATOM 586 C C . ALA A 1 77 ? -11.078 -21.725 -20.205 1.00 94.81 77 ALA A C 1
ATOM 588 O O . ALA A 1 77 ? -10.624 -20.584 -20.215 1.00 94.81 77 ALA A O 1
ATOM 589 N N . SER A 1 78 ? -11.852 -22.171 -19.210 1.00 92.81 78 SER A N 1
ATOM 590 C CA . SER A 1 78 ? -12.156 -21.365 -18.025 1.00 92.81 78 SER A CA 1
ATOM 591 C C . SER A 1 78 ? -10.991 -21.304 -17.031 1.00 92.81 78 SER A C 1
ATOM 593 O O . SER A 1 78 ? -10.835 -20.299 -16.344 1.00 92.81 78 SER A O 1
ATOM 595 N N . CYS A 1 79 ? -10.142 -22.337 -16.996 1.00 96.25 79 CYS A N 1
ATOM 596 C CA . CYS A 1 79 ? -9.018 -22.449 -16.065 1.00 96.25 79 CYS A CA 1
ATOM 597 C C . CYS A 1 79 ? -7.677 -22.012 -16.690 1.00 96.25 79 CYS A C 1
ATOM 599 O O . CYS A 1 79 ? -6.748 -21.642 -15.975 1.00 96.25 79 CYS A O 1
ATOM 601 N N . GLU A 1 80 ? -7.568 -21.980 -18.024 1.00 96.31 80 GLU A N 1
ATOM 602 C CA . GLU A 1 80 ? -6.343 -21.599 -18.748 1.00 96.31 80 GLU A CA 1
ATOM 603 C C . GLU A 1 80 ? -5.769 -20.249 -18.280 1.00 96.31 80 GLU A C 1
ATOM 605 O O . GLU A 1 80 ? -4.566 -20.135 -18.032 1.00 96.31 80 GLU A O 1
ATOM 610 N N . GLN A 1 81 ? -6.625 -19.238 -18.097 1.00 96.38 81 GLN A N 1
ATOM 611 C CA . GLN A 1 81 ? -6.200 -17.921 -17.619 1.00 96.38 81 GLN A CA 1
ATOM 612 C C . GLN A 1 81 ? -5.660 -17.975 -16.182 1.00 96.38 81 GLN A C 1
ATOM 614 O O . GLN A 1 81 ? -4.613 -17.388 -15.906 1.00 96.38 81 GLN A O 1
ATOM 619 N N . ALA A 1 82 ? -6.328 -18.719 -15.299 1.00 97.50 82 ALA A N 1
ATOM 620 C CA . ALA A 1 82 ? -5.914 -18.901 -13.911 1.00 97.50 82 ALA A CA 1
ATOM 621 C C . ALA A 1 82 ? -4.541 -19.588 -13.818 1.00 97.50 82 ALA A C 1
ATOM 623 O O . ALA A 1 82 ? -3.689 -19.187 -13.029 1.00 97.50 82 ALA A O 1
ATOM 624 N N . VAL A 1 83 ? -4.286 -20.588 -14.671 1.00 97.88 83 VAL A N 1
ATOM 625 C CA . VAL A 1 83 ? -2.988 -21.283 -14.748 1.00 97.88 83 VAL A CA 1
ATOM 626 C C . VAL A 1 83 ? -1.879 -20.348 -15.227 1.00 97.88 83 VAL A C 1
ATOM 628 O O . VAL A 1 83 ? -0.774 -20.370 -14.685 1.00 97.88 83 VAL A O 1
ATOM 631 N N . HIS A 1 84 ? -2.159 -19.505 -16.223 1.00 97.06 84 HIS A N 1
ATOM 632 C CA . HIS A 1 84 ? -1.199 -18.509 -16.697 1.00 97.06 84 HIS A CA 1
ATOM 633 C C . HIS A 1 84 ? -0.835 -17.485 -15.617 1.00 97.06 84 HIS A C 1
ATOM 635 O O . HIS A 1 84 ? 0.344 -17.165 -15.460 1.00 97.06 84 HIS A O 1
ATOM 641 N N . GLU A 1 85 ? -1.827 -17.005 -14.869 1.00 97.50 85 GLU A N 1
ATOM 642 C CA . GLU A 1 85 ? -1.632 -16.100 -13.736 1.00 97.50 85 GLU A CA 1
ATOM 643 C C . GLU A 1 85 ? -0.810 -16.766 -12.623 1.00 97.50 85 GLU A C 1
ATOM 645 O O . GLU A 1 85 ? 0.182 -16.203 -12.161 1.00 97.50 85 GLU A O 1
ATOM 650 N N . ALA A 1 86 ? -1.138 -18.012 -12.275 1.00 97.88 86 ALA A N 1
ATOM 651 C CA . ALA A 1 86 ? -0.426 -18.785 -11.262 1.00 97.88 86 ALA A CA 1
ATOM 652 C C . ALA A 1 86 ? 1.056 -18.996 -11.602 1.00 97.88 86 ALA A C 1
ATOM 654 O O . ALA A 1 86 ? 1.931 -18.815 -10.756 1.00 97.88 86 ALA A O 1
ATOM 655 N N . LEU A 1 87 ? 1.356 -19.342 -12.860 1.00 97.44 87 LEU A N 1
ATOM 656 C CA . LEU A 1 87 ? 2.731 -19.506 -13.335 1.00 97.44 87 LEU A CA 1
ATOM 657 C C . LEU A 1 87 ? 3.510 -18.188 -13.321 1.00 97.44 87 LEU A C 1
ATOM 659 O O . LEU A 1 87 ? 4.704 -18.201 -13.026 1.00 97.44 87 LEU A O 1
ATOM 663 N N . ALA A 1 88 ? 2.856 -17.066 -13.635 1.00 97.19 88 ALA A N 1
ATOM 664 C CA . ALA A 1 88 ? 3.482 -15.750 -13.580 1.00 97.19 88 ALA A CA 1
ATOM 665 C C . ALA A 1 88 ? 3.844 -15.369 -12.138 1.00 97.19 88 ALA A C 1
ATOM 667 O O . ALA A 1 88 ? 4.993 -15.024 -11.880 1.00 97.19 88 ALA A O 1
ATOM 668 N N . LEU A 1 89 ? 2.906 -15.519 -11.198 1.00 96.56 89 LEU A N 1
ATOM 669 C CA . LEU A 1 89 ? 3.140 -15.239 -9.778 1.00 96.56 89 LEU A CA 1
ATOM 670 C C . LEU A 1 89 ? 4.225 -16.138 -9.180 1.00 96.56 89 LEU A C 1
ATOM 672 O O . LEU A 1 89 ? 5.098 -15.662 -8.458 1.00 96.56 89 LEU A O 1
ATOM 676 N N . TRP A 1 90 ? 4.218 -17.427 -9.525 1.00 97.12 90 TRP A N 1
ATOM 677 C CA . TRP A 1 90 ? 5.259 -18.356 -9.093 1.00 97.12 90 TRP A CA 1
ATOM 678 C C . TRP A 1 90 ? 6.643 -17.973 -9.637 1.00 97.12 90 TRP A C 1
ATOM 680 O O . TRP A 1 90 ? 7.628 -18.030 -8.903 1.00 97.12 90 TRP A O 1
ATOM 690 N N . GLN A 1 91 ? 6.728 -17.542 -10.901 1.00 96.44 91 GLN A N 1
ATOM 691 C CA . GLN A 1 91 ? 7.984 -17.067 -11.480 1.00 96.44 91 GLN A CA 1
ATOM 692 C C . GLN A 1 91 ? 8.480 -15.795 -10.780 1.00 96.44 91 GLN A C 1
ATOM 694 O O . GLN A 1 91 ? 9.662 -15.717 -10.459 1.00 96.44 91 GLN A O 1
ATOM 699 N N . THR A 1 92 ? 7.591 -14.842 -10.488 1.00 95.38 92 THR A N 1
ATOM 700 C CA . THR A 1 92 ? 7.938 -13.633 -9.727 1.00 95.38 92 THR A CA 1
ATOM 701 C C . THR A 1 92 ? 8.472 -13.977 -8.339 1.00 95.38 92 THR A C 1
ATOM 703 O O . THR A 1 92 ? 9.523 -13.472 -7.963 1.00 95.38 92 THR A O 1
ATOM 706 N N . ALA A 1 93 ? 7.829 -14.899 -7.616 1.00 94.25 93 ALA A N 1
ATOM 707 C CA . ALA A 1 93 ? 8.299 -15.335 -6.301 1.00 94.25 93 ALA A CA 1
ATOM 708 C C . ALA A 1 93 ? 9.687 -16.004 -6.358 1.00 94.25 93 ALA A C 1
ATOM 710 O O . ALA A 1 93 ? 10.512 -15.811 -5.464 1.00 94.25 93 ALA A O 1
ATOM 711 N N . LEU A 1 94 ? 9.978 -16.772 -7.416 1.00 93.88 94 LEU A N 1
ATOM 712 C CA . LEU A 1 94 ? 11.316 -17.330 -7.633 1.00 93.88 94 LEU A CA 1
ATOM 713 C C . LEU A 1 94 ? 12.361 -16.255 -7.929 1.00 93.88 94 LEU A C 1
ATOM 715 O O . LEU A 1 94 ? 13.481 -16.352 -7.430 1.00 93.88 94 LEU A O 1
ATOM 719 N N . ASP A 1 95 ? 12.011 -15.263 -8.745 1.00 93.38 95 ASP A N 1
ATOM 720 C CA . ASP A 1 95 ? 12.914 -14.170 -9.095 1.00 93.38 95 ASP A CA 1
ATOM 721 C C . ASP A 1 95 ? 13.213 -13.301 -7.857 1.00 93.38 95 ASP A C 1
ATOM 723 O O . ASP A 1 95 ? 14.375 -12.970 -7.617 1.00 93.38 95 ASP A O 1
ATOM 727 N N . GLU A 1 96 ? 12.209 -13.029 -7.015 1.00 92.38 96 GLU A N 1
ATOM 728 C CA . GLU A 1 96 ? 12.366 -12.335 -5.728 1.00 92.38 96 GLU A CA 1
ATOM 729 C C . GLU A 1 96 ? 13.255 -13.121 -4.754 1.00 92.38 96 GLU A C 1
ATOM 731 O O . GLU A 1 96 ? 14.205 -12.570 -4.188 1.00 92.38 96 GLU A O 1
ATOM 736 N N . ALA A 1 97 ? 13.017 -14.429 -4.605 1.00 91.31 97 ALA A N 1
ATOM 737 C CA . ALA A 1 97 ? 13.843 -15.292 -3.763 1.00 91.31 97 ALA A CA 1
ATOM 738 C C . ALA A 1 97 ? 15.294 -15.375 -4.268 1.00 91.31 97 ALA A C 1
ATOM 740 O O . ALA A 1 97 ? 16.236 -15.377 -3.473 1.00 91.31 97 ALA A O 1
ATOM 741 N N . ALA A 1 98 ? 15.492 -15.405 -5.590 1.00 92.88 98 ALA A N 1
ATOM 742 C CA . ALA A 1 98 ? 16.818 -15.374 -6.193 1.00 92.88 98 ALA A CA 1
ATOM 743 C C . ALA A 1 98 ? 17.520 -14.030 -5.952 1.00 92.88 98 ALA A C 1
ATOM 745 O O . ALA A 1 98 ? 18.707 -14.032 -5.628 1.00 92.88 98 ALA A O 1
ATOM 746 N N . SER A 1 99 ? 16.812 -12.897 -6.055 1.00 89.44 99 SER A N 1
ATOM 747 C CA . SER A 1 99 ? 17.388 -11.586 -5.728 1.00 89.44 99 SER A CA 1
ATOM 748 C C . SER A 1 99 ? 17.764 -11.467 -4.251 1.00 89.44 99 SER A C 1
ATOM 750 O O . SER A 1 99 ? 18.877 -11.042 -3.950 1.00 89.44 99 SER A O 1
ATOM 752 N N . ALA A 1 100 ? 16.912 -11.944 -3.339 1.00 89.19 100 ALA A N 1
ATOM 753 C CA . ALA A 1 100 ? 17.188 -11.920 -1.904 1.00 89.19 100 ALA A CA 1
ATOM 754 C C . ALA A 1 100 ? 18.415 -12.774 -1.531 1.00 89.19 100 ALA A C 1
ATOM 756 O O . ALA A 1 100 ? 19.215 -12.391 -0.679 1.00 89.19 100 ALA A O 1
ATOM 757 N N . ALA A 1 101 ? 18.612 -13.916 -2.203 1.00 87.75 101 ALA A N 1
ATOM 758 C CA . ALA A 1 101 ? 19.784 -14.763 -1.987 1.00 87.75 101 ALA A CA 1
ATOM 759 C C . ALA A 1 101 ? 21.096 -14.119 -2.474 1.00 87.75 101 ALA A C 1
ATOM 761 O O . ALA A 1 101 ? 22.148 -14.358 -1.884 1.00 87.75 101 ALA A O 1
ATOM 762 N N . VAL A 1 102 ? 21.052 -13.311 -3.541 1.00 86.06 102 VAL A N 1
ATOM 763 C CA . VAL A 1 102 ? 22.235 -12.596 -4.051 1.00 86.06 102 VAL A CA 1
ATOM 764 C C . VAL A 1 102 ? 22.620 -11.446 -3.122 1.00 86.06 102 VAL A C 1
ATOM 766 O O . VAL A 1 102 ? 23.808 -11.264 -2.861 1.00 86.06 102 VAL A O 1
ATOM 769 N N . GLU A 1 103 ? 21.643 -10.722 -2.574 1.00 78.19 103 GLU A N 1
ATOM 770 C CA . GLU A 1 103 ? 21.903 -9.653 -1.600 1.00 78.19 103 GLU A CA 1
ATOM 771 C C . GLU A 1 103 ? 22.474 -10.196 -0.280 1.00 78.19 103 GLU A C 1
ATOM 773 O O . GLU A 1 103 ? 23.372 -9.586 0.291 1.00 78.19 103 GLU A O 1
ATOM 778 N N . GLY A 1 104 ? 22.055 -11.389 0.158 1.00 70.62 104 GLY A N 1
ATOM 779 C CA . GLY A 1 104 ? 22.611 -12.032 1.356 1.00 70.62 104 GLY A CA 1
ATOM 780 C C . GLY A 1 104 ? 24.010 -12.645 1.186 1.00 70.62 104 GLY A C 1
ATOM 781 O O . GLY A 1 104 ? 24.687 -12.901 2.178 1.00 70.62 104 GLY A O 1
ATOM 782 N N . ALA A 1 105 ? 24.464 -12.900 -0.047 1.00 62.06 105 ALA A N 1
ATOM 783 C CA . ALA A 1 105 ? 25.749 -13.561 -0.310 1.00 62.06 105 ALA A CA 1
ATOM 784 C C . ALA A 1 105 ? 26.927 -12.588 -0.508 1.00 62.06 105 ALA A C 1
ATOM 786 O O . ALA A 1 105 ? 28.078 -13.025 -0.527 1.00 62.06 105 ALA A O 1
ATOM 787 N N . ALA A 1 106 ? 26.664 -11.287 -0.657 1.00 55.38 106 ALA A N 1
ATOM 788 C CA . ALA A 1 106 ? 27.710 -10.277 -0.823 1.00 55.38 106 ALA A CA 1
ATOM 789 C C . ALA A 1 106 ? 28.411 -9.885 0.497 1.00 55.38 106 ALA A C 1
ATOM 791 O O . ALA A 1 106 ? 29.459 -9.251 0.440 1.00 55.38 106 ALA A O 1
ATOM 792 N N . ASP A 1 107 ? 27.899 -10.319 1.656 1.00 50.62 107 ASP A N 1
ATOM 793 C CA . ASP A 1 107 ? 28.435 -10.005 2.995 1.00 50.62 107 ASP A CA 1
ATOM 794 C C . ASP A 1 107 ? 29.055 -11.236 3.703 1.00 50.62 107 ASP A C 1
ATOM 796 O O . ASP A 1 107 ? 28.952 -11.442 4.910 1.00 50.62 107 ASP A O 1
ATOM 800 N N . GLY A 1 108 ? 29.668 -12.134 2.923 1.00 52.59 108 GLY A N 1
ATOM 801 C CA . GLY A 1 108 ? 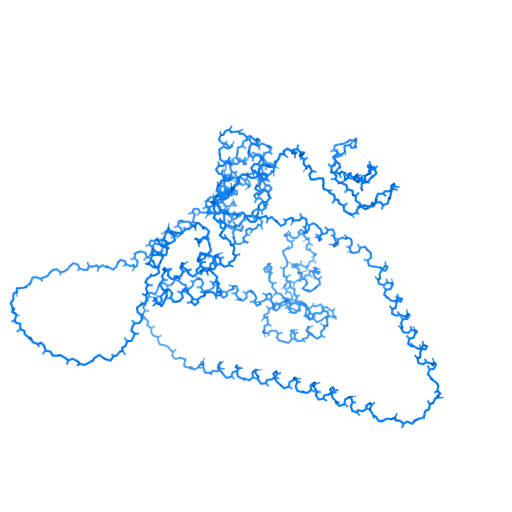30.225 -13.405 3.399 1.00 52.59 108 GLY A CA 1
ATOM 802 C C . GLY A 1 108 ? 31.748 -13.475 3.315 1.00 52.59 108 GLY A C 1
ATOM 803 O O . GLY A 1 108 ? 32.290 -14.180 2.464 1.00 52.59 108 GLY A O 1
ATOM 804 N N . GLY A 1 109 ? 32.447 -12.764 4.204 1.00 52.47 109 GLY A N 1
ATOM 805 C CA . GLY A 1 109 ? 33.899 -12.850 4.377 1.00 52.47 109 GLY A CA 1
ATOM 806 C C . GLY A 1 109 ? 34.379 -14.275 4.693 1.00 52.47 109 GLY A C 1
ATOM 807 O O . GLY A 1 109 ? 34.053 -14.858 5.724 1.00 52.47 109 GLY A O 1
ATOM 808 N N . SER A 1 110 ? 35.186 -14.817 3.781 1.00 47.31 110 SER A N 1
ATOM 809 C CA . SER A 1 110 ? 35.861 -16.115 3.841 1.00 47.31 110 SER A CA 1
ATOM 810 C C . SER A 1 110 ? 36.803 -16.244 5.050 1.00 47.31 110 SER A C 1
ATOM 812 O O . SER A 1 110 ? 37.858 -15.614 5.079 1.00 47.31 110 SER A O 1
ATOM 814 N N . SER A 1 111 ? 36.486 -17.145 5.986 1.00 44.34 111 SER A N 1
ATOM 815 C CA . SER A 1 111 ? 37.435 -17.712 6.957 1.00 44.34 111 SER A CA 1
ATOM 816 C C . SER A 1 111 ? 37.580 -19.210 6.686 1.00 44.34 111 SER A C 1
ATOM 818 O O . SER A 1 111 ? 36.620 -19.969 6.814 1.00 44.34 111 SER A O 1
ATOM 820 N N . SER A 1 112 ? 38.773 -19.618 6.246 1.00 44.09 112 SER A N 1
ATOM 821 C CA . SER A 1 112 ? 39.123 -21.003 5.935 1.00 44.09 112 SER A CA 1
ATOM 822 C C . SER A 1 112 ? 39.606 -21.752 7.175 1.00 44.09 112 SER A C 1
ATOM 824 O O . SER A 1 112 ? 40.474 -21.261 7.899 1.00 44.09 112 SER A O 1
ATOM 826 N N . SER A 1 113 ? 39.163 -22.993 7.347 1.00 39.78 113 SER A N 1
ATOM 827 C CA . SER A 1 113 ? 39.971 -24.040 7.977 1.00 39.78 113 SER A CA 1
ATOM 828 C C . SER A 1 113 ? 39.626 -25.393 7.356 1.00 39.78 113 SER A C 1
ATOM 830 O O . SER A 1 113 ? 38.454 -25.745 7.227 1.00 39.78 113 SER A O 1
ATOM 832 N N . ASP A 1 114 ? 40.686 -26.070 6.921 1.00 43.16 114 ASP A N 1
ATOM 833 C CA . ASP A 1 114 ? 40.779 -27.411 6.345 1.00 43.16 114 ASP A CA 1
ATOM 834 C C . ASP A 1 114 ? 40.092 -28.520 7.172 1.00 43.16 114 ASP A C 1
ATOM 836 O O . ASP A 1 114 ? 40.200 -28.536 8.394 1.00 43.16 114 ASP A O 1
ATOM 840 N N . GLU A 1 115 ? 39.422 -29.487 6.528 1.00 41.84 115 GLU A N 1
ATOM 841 C CA . GLU A 1 115 ? 40.007 -30.783 6.114 1.00 41.84 115 GLU A CA 1
ATOM 842 C C . GLU A 1 115 ? 38.948 -31.764 5.540 1.00 41.84 115 GLU A C 1
ATOM 844 O O . GLU A 1 115 ? 37.783 -31.771 5.928 1.00 41.84 115 GLU A O 1
ATOM 849 N N . GLU A 1 116 ? 39.439 -32.622 4.633 1.00 38.03 116 GLU A N 1
ATOM 850 C CA . GLU A 1 116 ? 38.976 -33.979 4.260 1.00 38.03 116 GLU A CA 1
ATOM 851 C C . GLU A 1 116 ? 37.730 -34.204 3.359 1.00 38.03 116 GLU A C 1
ATOM 853 O O . GLU A 1 116 ? 36.596 -34.411 3.778 1.00 38.03 116 GLU A O 1
ATOM 858 N N . ALA A 1 117 ? 38.033 -34.273 2.055 1.00 40.16 117 ALA A N 1
ATOM 859 C CA . ALA A 1 117 ? 37.812 -35.396 1.124 1.00 40.16 117 ALA A CA 1
ATOM 860 C C . ALA A 1 117 ? 36.511 -36.245 1.167 1.00 40.16 117 ALA A C 1
ATOM 862 O O . ALA A 1 117 ? 36.388 -37.171 1.960 1.00 40.16 117 ALA A O 1
ATOM 863 N N . ALA A 1 118 ? 35.674 -36.112 0.120 1.00 34.38 118 ALA A N 1
ATOM 864 C CA . ALA A 1 118 ? 35.115 -37.253 -0.634 1.00 34.38 118 ALA A CA 1
ATOM 865 C C . ALA A 1 118 ? 34.499 -36.839 -1.996 1.00 34.38 118 ALA A C 1
ATOM 867 O O . ALA A 1 118 ? 33.497 -36.136 -2.081 1.00 34.38 118 ALA A O 1
ATOM 868 N N . VAL A 1 119 ? 35.136 -37.335 -3.058 1.00 44.94 119 VAL A N 1
ATOM 869 C CA . VAL A 1 119 ? 34.688 -37.630 -4.435 1.00 44.94 119 VAL A CA 1
ATOM 870 C C . VAL A 1 119 ? 33.178 -37.527 -4.739 1.00 44.94 119 VAL A C 1
ATOM 872 O O . VAL A 1 119 ? 32.430 -38.395 -4.307 1.00 44.94 119 VAL A O 1
ATOM 875 N N . VAL A 1 120 ? 32.779 -36.617 -5.648 1.00 37.53 120 VAL A N 1
ATOM 876 C CA . VAL A 1 120 ? 31.783 -36.866 -6.724 1.00 37.53 120 VAL A CA 1
ATOM 877 C C . VAL A 1 120 ? 32.084 -35.945 -7.920 1.00 37.53 120 VAL A C 1
ATOM 879 O O . VAL A 1 120 ? 31.724 -34.769 -7.931 1.00 37.53 120 VAL A O 1
ATOM 882 N N . GLU A 1 121 ? 32.725 -36.485 -8.958 1.00 42.59 121 GLU A N 1
ATOM 883 C CA . GLU A 1 121 ? 32.805 -35.843 -10.273 1.00 42.59 121 GLU A CA 1
ATOM 884 C C . GLU A 1 121 ? 31.514 -36.054 -11.083 1.00 42.59 121 GLU A C 1
ATOM 886 O O . GLU A 1 121 ? 30.938 -37.142 -11.111 1.00 42.59 121 GLU A O 1
ATOM 891 N N . GLY A 1 122 ? 31.130 -35.021 -11.839 1.00 43.28 122 GLY A N 1
ATOM 892 C CA . GLY A 1 122 ? 30.425 -35.186 -13.111 1.00 43.28 122 GLY A CA 1
ATOM 893 C C . GLY A 1 122 ? 28.962 -34.750 -13.134 1.00 43.28 122 GLY A C 1
ATOM 894 O O . GLY A 1 122 ? 28.071 -35.577 -12.964 1.00 43.28 122 GLY A O 1
ATOM 895 N N . LYS A 1 123 ? 28.703 -33.468 -13.455 1.00 40.19 123 LYS A N 1
ATOM 896 C CA . LYS A 1 123 ? 27.441 -32.978 -14.069 1.00 4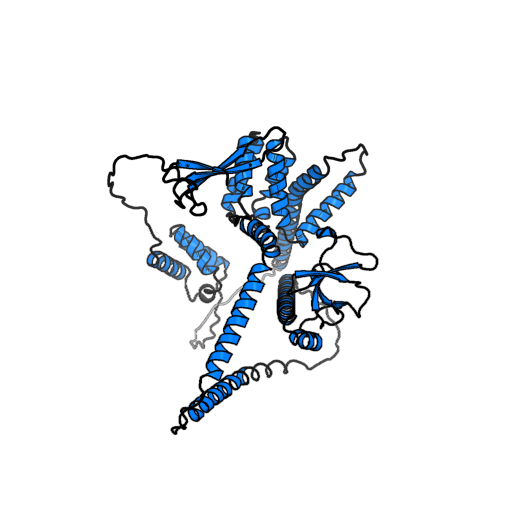0.19 123 LYS A CA 1
ATOM 897 C C . LYS A 1 123 ? 27.516 -31.476 -14.421 1.00 40.19 123 LYS A C 1
ATOM 899 O O . LYS A 1 123 ? 26.838 -30.659 -13.809 1.00 40.19 123 LYS A O 1
ATOM 904 N N . SER A 1 124 ? 28.289 -31.077 -15.438 1.00 40.41 124 SER A N 1
ATOM 905 C CA . SER A 1 124 ? 28.213 -29.688 -15.954 1.00 40.41 124 SER A CA 1
ATOM 906 C C . SER A 1 124 ? 28.105 -29.532 -17.479 1.00 40.41 124 SER A C 1
ATOM 908 O O . SER A 1 124 ? 27.771 -28.447 -17.949 1.00 40.41 124 SER A O 1
ATOM 910 N N . GLU A 1 125 ? 28.206 -30.596 -18.282 1.00 42.97 125 GLU A N 1
ATOM 911 C CA . GLU A 1 125 ? 28.143 -30.456 -19.753 1.00 42.97 125 GLU A CA 1
ATOM 912 C C . GLU A 1 125 ? 26.732 -30.476 -20.378 1.00 42.97 125 GLU A C 1
ATOM 914 O O . GLU A 1 125 ? 26.558 -30.133 -21.546 1.00 42.97 125 GLU A O 1
ATOM 919 N N . ARG A 1 126 ? 25.664 -30.794 -19.632 1.00 45.50 126 ARG A N 1
ATOM 920 C CA . ARG A 1 126 ? 24.321 -30.995 -20.228 1.00 45.50 126 ARG A CA 1
ATOM 921 C C . ARG A 1 126 ? 23.486 -29.731 -20.486 1.00 45.50 126 ARG A C 1
ATOM 923 O O . ARG A 1 126 ? 22.399 -29.837 -21.056 1.00 45.50 126 ARG A O 1
ATOM 930 N N . LYS A 1 127 ? 23.948 -28.534 -20.100 1.00 48.06 127 LYS A N 1
ATOM 931 C CA . LYS A 1 127 ? 23.132 -27.298 -20.182 1.00 48.06 127 LYS A CA 1
ATOM 932 C C . LYS A 1 127 ? 23.347 -26.471 -21.459 1.00 48.06 127 LYS A C 1
ATOM 934 O O . LYS A 1 127 ? 22.513 -25.620 -21.765 1.00 48.06 127 LYS A O 1
ATOM 939 N N . LYS A 1 128 ? 24.390 -26.747 -22.255 1.00 43.53 128 LYS A N 1
ATOM 940 C CA . LYS A 1 128 ? 24.701 -25.967 -23.473 1.00 43.53 128 LYS A CA 1
ATOM 941 C C . LYS A 1 128 ? 24.025 -26.493 -24.751 1.00 43.53 128 LYS A C 1
ATOM 943 O O . LYS A 1 128 ? 23.788 -25.721 -25.671 1.00 43.53 128 LYS A O 1
ATOM 948 N N . GLU A 1 129 ? 23.580 -27.752 -24.776 1.00 42.28 129 GLU A N 1
ATOM 949 C CA . GLU A 1 129 ? 22.985 -28.376 -25.976 1.00 42.28 129 GLU A CA 1
ATOM 950 C C . GLU A 1 129 ? 21.459 -28.152 -26.130 1.00 42.28 129 GLU A C 1
ATOM 952 O O . GLU A 1 129 ? 20.885 -28.338 -27.207 1.00 42.28 129 GLU A O 1
ATOM 957 N N . LYS A 1 130 ? 20.757 -27.714 -25.071 1.00 47.81 130 LYS A N 1
ATOM 958 C CA . LYS A 1 130 ? 19.284 -27.547 -25.091 1.00 47.81 130 LYS A CA 1
ATOM 959 C C . LYS A 1 130 ? 18.820 -26.187 -25.643 1.00 47.81 130 LYS A C 1
ATOM 961 O O . LYS A 1 130 ? 17.668 -26.066 -26.062 1.00 47.81 130 LYS A O 1
ATOM 966 N N . LYS A 1 131 ? 19.705 -25.181 -25.710 1.00 45.91 131 LYS A N 1
ATOM 967 C CA . LYS A 1 131 ? 19.378 -23.830 -26.218 1.00 45.91 131 LYS A CA 1
ATOM 968 C C . LYS A 1 131 ? 19.385 -23.751 -27.755 1.00 45.91 131 LYS A C 1
ATOM 970 O O . LYS A 1 131 ? 18.680 -22.924 -28.323 1.00 45.91 131 LYS A O 1
ATOM 975 N N . GLU A 1 132 ? 20.064 -24.675 -28.440 1.00 46.22 132 GLU A N 1
ATOM 976 C CA . GLU A 1 132 ? 20.142 -24.699 -29.911 1.00 46.22 132 GLU A CA 1
ATOM 977 C C . GLU A 1 132 ? 18.989 -25.459 -30.599 1.00 46.22 132 GLU A C 1
ATOM 979 O O . GLU A 1 132 ? 18.684 -25.216 -31.768 1.00 46.22 132 GLU A O 1
ATOM 984 N N . LYS A 1 133 ? 18.276 -26.342 -29.883 1.00 49.31 133 LYS A N 1
ATOM 985 C CA . LYS A 1 133 ? 17.123 -27.082 -30.440 1.00 49.31 133 LYS A CA 1
ATOM 986 C C . LYS A 1 133 ? 15.806 -26.291 -30.405 1.00 49.31 133 LYS A C 1
ATOM 988 O O . LYS A 1 133 ? 14.904 -26.599 -31.185 1.00 49.31 133 LYS A O 1
ATOM 993 N N . LYS A 1 134 ? 15.689 -25.241 -29.578 1.00 48.06 134 LYS A N 1
ATOM 994 C CA . LYS A 1 134 ? 14.464 -24.417 -29.482 1.00 48.06 134 LYS A CA 1
ATOM 995 C C . LYS A 1 134 ? 14.327 -23.422 -30.648 1.00 48.06 134 LYS A C 1
ATOM 997 O O . LYS A 1 134 ? 13.226 -23.233 -31.149 1.00 48.06 134 LYS A O 1
ATOM 1002 N N . SER A 1 135 ? 15.432 -22.909 -31.201 1.00 46.34 135 SER A N 1
ATOM 1003 C CA . SER A 1 135 ? 15.408 -21.947 -32.323 1.00 46.34 135 SER A CA 1
ATOM 1004 C C . SER A 1 135 ? 15.054 -22.556 -33.695 1.00 46.34 135 SER A C 1
ATOM 1006 O O . SER A 1 135 ? 14.741 -21.824 -34.637 1.00 46.34 135 SER A O 1
ATOM 1008 N N . LYS A 1 136 ? 15.046 -23.893 -33.828 1.00 50.69 136 LYS A N 1
ATOM 1009 C CA . LYS A 1 136 ? 14.669 -24.593 -35.073 1.00 50.69 136 LYS A CA 1
ATOM 1010 C C . LYS A 1 136 ? 13.186 -24.993 -35.140 1.00 50.69 136 LYS A C 1
ATOM 1012 O O . LYS A 1 136 ? 12.691 -25.243 -36.238 1.00 50.69 136 LYS A O 1
ATOM 1017 N N . LYS A 1 137 ? 12.451 -25.018 -34.017 1.00 50.53 137 LYS A N 1
ATOM 1018 C CA . LYS A 1 137 ? 11.037 -25.450 -33.987 1.00 50.53 137 LYS A CA 1
ATOM 1019 C C . LYS A 1 137 ? 10.065 -24.336 -34.410 1.00 50.53 137 LYS A C 1
ATOM 1021 O O . LYS A 1 137 ? 9.116 -24.615 -35.142 1.00 50.53 137 LYS A O 1
ATOM 1026 N N . ASP A 1 138 ? 10.372 -23.076 -34.100 1.00 49.78 138 ASP A N 1
ATOM 1027 C CA . ASP A 1 138 ? 9.503 -21.933 -34.438 1.00 49.78 138 ASP A CA 1
ATOM 1028 C C . ASP A 1 138 ? 9.580 -21.490 -35.909 1.00 49.78 138 ASP A C 1
ATOM 1030 O O . ASP A 1 138 ? 8.646 -20.886 -36.438 1.00 49.78 138 ASP A O 1
ATOM 1034 N N . LYS A 1 139 ? 10.642 -21.864 -36.637 1.00 54.28 139 LYS A N 1
ATOM 1035 C CA . LYS A 1 139 ? 10.719 -21.629 -38.091 1.00 54.28 139 LYS A CA 1
ATOM 1036 C C . LYS A 1 139 ? 9.916 -22.643 -38.919 1.00 54.28 139 LYS A C 1
ATOM 1038 O O . LYS A 1 139 ? 9.588 -22.342 -40.065 1.00 54.28 139 LYS A O 1
ATOM 1043 N N . LYS A 1 140 ? 9.552 -23.808 -38.363 1.00 53.19 140 LYS A N 1
ATOM 1044 C CA . LYS A 1 140 ? 8.801 -24.846 -39.095 1.00 53.19 140 LYS A CA 1
ATOM 1045 C C . LYS A 1 140 ? 7.285 -24.594 -39.095 1.00 53.19 140 LYS A C 1
ATOM 1047 O O . LYS A 1 140 ? 6.649 -24.772 -40.127 1.00 53.19 140 LYS A O 1
ATOM 1052 N N . SER A 1 141 ? 6.712 -24.062 -38.011 1.00 54.44 141 SER A N 1
ATOM 1053 C CA . SER A 1 141 ? 5.254 -23.836 -37.907 1.00 54.44 141 SER A CA 1
ATOM 1054 C C . SER A 1 141 ? 4.728 -22.662 -38.755 1.00 54.44 141 SER A C 1
ATOM 1056 O O . SER A 1 141 ? 3.564 -22.662 -39.161 1.00 54.44 141 SER A O 1
ATOM 1058 N N . LYS A 1 142 ? 5.577 -21.678 -39.095 1.00 56.53 142 LYS A N 1
ATOM 1059 C CA . LYS A 1 142 ? 5.205 -20.570 -39.999 1.00 56.53 142 LYS A CA 1
ATOM 1060 C C . LYS A 1 142 ? 5.192 -20.959 -41.484 1.00 56.53 142 LYS A C 1
ATOM 1062 O O . LYS A 1 142 ? 4.489 -20.305 -42.255 1.00 56.53 142 LYS A O 1
ATOM 1067 N N . LYS A 1 143 ? 5.917 -22.010 -41.894 1.00 57.28 143 LYS A N 1
ATOM 1068 C CA . LYS A 1 143 ? 5.964 -22.456 -43.299 1.00 57.28 143 LYS A CA 1
ATOM 1069 C C . LYS A 1 143 ? 4.701 -23.238 -43.687 1.00 57.28 143 LYS A C 1
ATOM 1071 O O . LYS A 1 143 ? 4.077 -22.907 -44.693 1.00 57.28 143 LYS A O 1
ATOM 1076 N N . ASP A 1 144 ? 4.228 -24.127 -42.815 1.00 55.38 144 ASP A N 1
ATOM 1077 C CA . ASP A 1 144 ? 3.057 -24.977 -43.098 1.00 55.38 144 ASP A CA 1
ATOM 1078 C C . ASP A 1 144 ? 1.727 -24.193 -43.114 1.00 55.38 144 ASP A C 1
ATOM 1080 O O . ASP A 1 144 ? 0.792 -24.521 -43.850 1.00 55.38 144 ASP A O 1
ATOM 1084 N N . LYS A 1 145 ? 1.631 -23.085 -42.361 1.00 61.41 145 LYS A N 1
ATOM 1085 C CA . LYS A 1 145 ? 0.421 -22.239 -42.354 1.00 61.41 145 LYS A CA 1
ATOM 1086 C C . LYS A 1 145 ? 0.275 -21.402 -43.634 1.00 61.41 145 LYS A C 1
ATOM 1088 O O . LYS A 1 145 ? -0.846 -21.035 -43.993 1.00 61.41 145 LYS A O 1
ATOM 1093 N N . ARG A 1 146 ? 1.380 -21.119 -44.341 1.00 57.28 146 ARG A N 1
ATOM 1094 C CA . ARG A 1 146 ? 1.365 -20.350 -45.597 1.00 57.28 146 ARG A CA 1
ATOM 1095 C C . ARG A 1 146 ? 0.979 -21.230 -46.793 1.00 57.28 146 ARG A C 1
ATOM 1097 O O . ARG A 1 146 ? 0.151 -20.799 -47.589 1.00 57.28 146 ARG A O 1
ATOM 1104 N N . GLU A 1 147 ? 1.426 -22.486 -46.838 1.00 58.38 147 GLU A N 1
ATOM 1105 C CA . GLU A 1 147 ? 1.028 -23.446 -47.887 1.00 58.38 147 GLU A CA 1
ATOM 1106 C C . GLU A 1 147 ? -0.459 -23.833 -47.820 1.00 58.38 147 GLU A C 1
ATOM 1108 O O . GLU A 1 147 ? -1.137 -23.900 -48.848 1.00 58.38 147 GLU A O 1
ATOM 1113 N N . LYS A 1 148 ? -1.033 -23.983 -46.615 1.00 63.28 148 LYS A N 1
ATOM 1114 C CA . LYS A 1 148 ? -2.464 -24.316 -46.473 1.00 63.28 148 LYS A CA 1
ATOM 1115 C C . LYS A 1 148 ? -3.400 -23.175 -46.899 1.00 63.28 148 LYS A C 1
ATOM 1117 O O . LYS A 1 148 ? -4.521 -23.433 -47.342 1.00 63.28 148 LYS A O 1
ATOM 1122 N N . LYS A 1 149 ? -2.959 -21.914 -46.796 1.00 65.12 149 LYS A N 1
ATOM 1123 C CA . LYS A 1 149 ? -3.741 -20.748 -47.248 1.00 65.12 149 LYS A CA 1
ATOM 1124 C C . LYS A 1 149 ? -3.665 -20.556 -48.767 1.00 65.12 149 LYS A C 1
ATOM 1126 O O . LYS A 1 149 ? -4.627 -20.069 -49.355 1.00 65.12 149 LYS A O 1
ATOM 1131 N N . GLU A 1 150 ? -2.573 -20.977 -49.402 1.00 60.66 150 GLU A N 1
ATOM 1132 C CA . GLU A 1 150 ? -2.396 -20.864 -50.852 1.00 60.66 150 GLU A CA 1
ATOM 1133 C C . GLU A 1 150 ? -3.133 -21.970 -51.625 1.00 60.66 150 GLU A C 1
ATOM 1135 O O . GLU A 1 150 ? -3.765 -21.681 -52.642 1.00 60.66 150 GLU A O 1
ATOM 1140 N N . LYS A 1 151 ? -3.206 -23.197 -51.082 1.00 64.00 151 LYS A N 1
ATOM 1141 C CA . LYS A 1 151 ? -3.999 -24.283 -51.691 1.00 64.00 151 LYS A CA 1
ATOM 1142 C C . LYS A 1 151 ? -5.498 -23.954 -51.777 1.00 64.00 151 LYS A C 1
ATOM 1144 O O . LYS A 1 151 ? -6.117 -24.173 -52.812 1.00 64.00 151 LYS A O 1
ATOM 1149 N N . ARG A 1 152 ? -6.063 -23.303 -50.753 1.00 60.59 152 ARG A N 1
ATOM 1150 C CA . ARG A 1 152 ? -7.480 -22.880 -50.750 1.00 60.59 152 ARG A CA 1
ATOM 1151 C C . ARG A 1 152 ? -7.824 -21.776 -51.755 1.00 60.59 152 ARG A C 1
ATOM 1153 O O . ARG A 1 152 ? -8.999 -21.590 -52.051 1.00 60.59 152 ARG A O 1
ATOM 1160 N N . ARG A 1 153 ? -6.840 -21.023 -52.259 1.00 59.00 153 ARG A N 1
ATOM 1161 C CA . ARG A 1 153 ? -7.082 -20.001 -53.291 1.00 59.00 153 ARG A CA 1
ATOM 1162 C C . ARG A 1 153 ? -7.073 -20.575 -54.707 1.00 59.00 153 ARG A C 1
ATOM 1164 O O . ARG A 1 153 ? -7.738 -20.006 -55.561 1.00 59.00 153 ARG A O 1
ATOM 1171 N N . ARG A 1 154 ? -6.387 -21.698 -54.949 1.00 57.44 154 ARG A N 1
ATOM 1172 C CA . ARG A 1 154 ? -6.359 -22.345 -56.273 1.00 57.44 154 ARG A CA 1
ATOM 1173 C C . ARG A 1 154 ? -7.588 -23.210 -56.559 1.00 57.44 154 ARG A C 1
ATOM 1175 O O . ARG A 1 154 ? -7.963 -23.332 -57.713 1.00 57.44 154 ARG A O 1
ATOM 1182 N N . GLU A 1 155 ? -8.270 -23.717 -55.534 1.00 55.28 155 GLU A N 1
ATOM 1183 C CA . GLU A 1 155 ? -9.503 -24.511 -55.704 1.00 55.28 155 GLU A CA 1
ATOM 1184 C C . GLU A 1 155 ? -10.768 -23.658 -55.950 1.00 55.28 155 GLU A C 1
ATOM 1186 O O . GLU A 1 155 ? -11.830 -24.207 -56.204 1.00 55.28 155 GLU A O 1
ATOM 1191 N N . ARG A 1 156 ? -10.685 -22.317 -55.900 1.00 54.62 156 ARG A N 1
ATOM 1192 C CA . ARG A 1 156 ? -11.828 -21.406 -56.138 1.00 54.62 156 ARG A CA 1
ATOM 1193 C C . ARG A 1 156 ? -11.817 -20.700 -57.499 1.00 54.62 156 ARG A C 1
ATOM 1195 O O . ARG A 1 156 ? -12.652 -19.834 -57.719 1.00 54.62 156 ARG A O 1
ATOM 1202 N N . ALA A 1 157 ? -10.879 -21.033 -58.384 1.00 49.50 157 ALA A N 1
ATOM 1203 C CA . ALA A 1 157 ? -10.702 -20.342 -59.666 1.00 49.50 157 ALA A CA 1
ATOM 1204 C C . ALA A 1 157 ? -11.074 -21.192 -60.897 1.00 49.50 157 ALA A C 1
ATOM 1206 O O . ALA A 1 157 ? -10.656 -20.865 -62.001 1.00 49.50 157 ALA A O 1
ATOM 1207 N N . GLY A 1 158 ? -11.827 -22.280 -60.729 1.00 51.72 158 GLY A N 1
ATOM 1208 C CA . GLY A 1 158 ? -12.229 -23.134 -61.847 1.00 51.72 158 GLY A CA 1
ATOM 1209 C C . GLY A 1 158 ? -13.548 -23.835 -61.570 1.00 51.72 158 GLY A C 1
ATOM 1210 O O . GLY A 1 158 ? -13.545 -24.957 -61.078 1.00 51.72 158 GLY A O 1
ATOM 1211 N N . SER A 1 159 ? -14.648 -23.138 -61.832 1.00 44.25 159 SER A N 1
ATOM 1212 C CA . SER A 1 159 ? -15.985 -23.708 -62.018 1.00 44.25 159 SER A CA 1
ATOM 1213 C C . SER A 1 159 ? -16.850 -22.616 -62.648 1.00 44.25 159 SER A C 1
ATOM 1215 O O . SER A 1 159 ? -17.674 -22.001 -61.977 1.00 44.25 159 SER A O 1
ATOM 1217 N N . ASP A 1 160 ? -16.540 -22.312 -63.906 1.00 51.69 160 ASP A N 1
ATOM 1218 C CA . ASP A 1 160 ? -17.508 -21.779 -64.866 1.00 51.69 160 ASP A CA 1
ATOM 1219 C C . ASP A 1 160 ? -18.347 -22.987 -65.294 1.00 51.69 160 ASP A C 1
ATOM 1221 O O . ASP A 1 160 ? -17.760 -23.961 -65.758 1.00 51.69 160 ASP A O 1
ATOM 1225 N N . ASP A 1 161 ? -19.646 -22.965 -64.999 1.00 48.25 161 ASP A N 1
ATOM 1226 C CA . ASP A 1 161 ? -20.745 -23.508 -65.813 1.00 48.25 161 ASP A CA 1
ATOM 1227 C C . ASP A 1 161 ? -22.006 -23.675 -64.944 1.00 48.25 161 ASP A C 1
ATOM 1229 O O . ASP A 1 161 ? -22.036 -24.438 -63.981 1.00 48.25 161 ASP A O 1
ATOM 1233 N N . GLU A 1 162 ? -22.994 -22.851 -65.296 1.00 57.25 162 GLU A N 1
ATOM 1234 C CA . GLU A 1 162 ? -24.449 -23.048 -65.257 1.00 57.25 162 GLU A CA 1
ATOM 1235 C C . GLU A 1 162 ? -25.072 -23.829 -64.085 1.00 57.25 162 GLU A C 1
ATOM 1237 O O . GLU A 1 162 ? -25.061 -25.051 -64.067 1.00 57.25 162 GLU A O 1
ATOM 1242 N N . ASP A 1 163 ? -25.735 -23.106 -63.172 1.00 44.72 163 ASP A N 1
ATOM 1243 C CA . ASP A 1 163 ? -27.052 -23.499 -62.638 1.00 44.72 163 ASP A CA 1
ATOM 1244 C C . ASP A 1 163 ? -27.661 -22.331 -61.834 1.00 44.72 163 ASP A C 1
ATOM 1246 O O . ASP A 1 163 ? -27.478 -22.180 -60.623 1.00 44.72 163 ASP A O 1
ATOM 1250 N N . GLU A 1 164 ? -28.390 -21.452 -62.531 1.00 55.19 164 GLU A N 1
ATOM 1251 C CA . GLU A 1 164 ? -29.276 -20.463 -61.910 1.00 55.19 164 GLU A CA 1
ATOM 1252 C C . GLU A 1 164 ? -30.579 -21.132 -61.453 1.00 55.19 164 GLU A C 1
ATOM 1254 O O . GLU A 1 164 ? -31.615 -21.033 -62.110 1.00 55.19 164 GLU A O 1
ATOM 1259 N N . ALA A 1 165 ? -30.560 -21.798 -60.303 1.00 57.56 165 ALA A N 1
ATOM 1260 C CA . ALA A 1 165 ? -31.781 -22.055 -59.549 1.00 57.56 165 ALA A CA 1
ATOM 1261 C C . ALA A 1 165 ? -31.463 -22.341 -58.077 1.00 57.56 165 ALA A C 1
ATOM 1263 O O . ALA A 1 165 ? -30.741 -23.275 -57.756 1.00 57.56 165 ALA A O 1
ATOM 1264 N N . ASP A 1 166 ? -32.104 -21.568 -57.195 1.00 56.69 166 ASP A N 1
ATOM 1265 C CA . ASP A 1 166 ? -32.283 -21.834 -55.757 1.00 56.69 166 ASP A CA 1
ATOM 1266 C C . ASP A 1 166 ? -31.324 -21.174 -54.733 1.00 56.69 166 ASP A C 1
ATOM 1268 O O . ASP A 1 166 ? -31.031 -21.720 -53.672 1.00 56.69 166 ASP A O 1
ATOM 1272 N N . ASP A 1 167 ? -30.928 -19.914 -54.963 1.00 57.53 167 ASP A N 1
ATOM 1273 C CA . ASP A 1 167 ? -30.235 -19.056 -53.965 1.00 57.53 167 ASP A CA 1
ATOM 1274 C C . ASP A 1 167 ? -31.201 -18.366 -52.954 1.00 57.53 167 ASP A C 1
ATOM 1276 O O . ASP A 1 167 ? -30.861 -17.466 -52.180 1.00 57.53 167 ASP A O 1
ATOM 1280 N N . SER A 1 168 ? -32.471 -18.779 -52.949 1.00 67.75 168 SER A N 1
ATOM 1281 C CA . SER A 1 168 ? -33.524 -18.234 -52.078 1.00 67.75 168 SER A CA 1
ATOM 1282 C C . SER A 1 168 ? -33.408 -18.764 -50.642 1.00 67.75 168 SER A C 1
ATOM 1284 O O . SER A 1 168 ? -33.451 -18.008 -49.661 1.00 67.75 168 SER A O 1
ATOM 1286 N N . HIS A 1 169 ? -33.198 -20.074 -50.501 1.00 72.75 169 HIS A N 1
ATOM 1287 C CA . HIS A 1 169 ? -33.215 -20.741 -49.201 1.00 72.75 169 HIS A CA 1
ATOM 1288 C C . HIS A 1 169 ? -31.960 -20.477 -48.359 1.00 72.75 169 HIS A C 1
ATOM 1290 O O . HIS A 1 169 ? -32.037 -20.438 -47.123 1.00 72.75 169 HIS A O 1
ATOM 1296 N N . GLU A 1 170 ? -30.810 -20.235 -48.989 1.00 76.00 170 GLU A N 1
ATOM 1297 C CA . GLU A 1 170 ? -29.569 -19.942 -48.269 1.00 76.00 170 GLU A CA 1
ATOM 1298 C C . GLU A 1 170 ? -29.584 -18.532 -47.656 1.00 76.00 170 GLU A C 1
ATOM 1300 O O . GLU A 1 170 ? -29.211 -18.343 -46.489 1.00 76.00 170 GLU A O 1
ATOM 1305 N N . LYS A 1 171 ? -30.150 -17.557 -48.376 1.00 80.31 171 LYS A N 1
ATOM 1306 C CA . LYS A 1 171 ? -30.322 -16.179 -47.898 1.00 80.31 171 LYS A CA 1
ATOM 1307 C C . LYS A 1 171 ? -31.292 -16.080 -46.715 1.00 80.31 171 LYS A C 1
ATOM 1309 O O . LYS A 1 171 ? -31.015 -15.362 -45.749 1.00 80.31 171 LYS A O 1
ATOM 1314 N N . GLU A 1 172 ? -32.382 -16.847 -46.733 1.00 82.69 172 GLU A N 1
ATOM 1315 C CA . GLU A 1 172 ? -33.340 -16.938 -45.619 1.00 82.69 172 GLU A CA 1
ATOM 1316 C C . GLU A 1 172 ? -32.695 -17.572 -44.369 1.00 82.69 172 GLU A C 1
ATOM 1318 O O . GLU A 1 172 ? -32.854 -17.093 -43.239 1.00 82.69 172 GLU A O 1
ATOM 1323 N N . ARG A 1 173 ? -31.873 -18.614 -44.557 1.00 83.56 173 ARG A N 1
ATOM 1324 C CA . ARG A 1 173 ? -31.151 -19.276 -43.459 1.00 83.56 173 ARG A CA 1
ATOM 1325 C C . ARG A 1 173 ? -30.083 -18.371 -42.838 1.00 83.56 173 ARG A C 1
ATOM 1327 O O . ARG A 1 173 ? -29.890 -18.408 -41.619 1.00 83.56 173 ARG A O 1
ATOM 1334 N N . ALA A 1 174 ? -29.415 -17.543 -43.642 1.00 85.56 174 ALA A N 1
ATOM 1335 C CA . ALA A 1 174 ? -28.465 -16.544 -43.158 1.00 85.56 174 ALA A CA 1
ATOM 1336 C C . ALA A 1 174 ? -29.163 -15.454 -42.327 1.00 85.56 174 ALA A C 1
ATOM 1338 O O . ALA A 1 174 ? -28.705 -15.137 -41.225 1.00 85.56 174 ALA A O 1
ATOM 1339 N N . ARG A 1 175 ? -30.321 -14.959 -42.788 1.00 89.19 175 ARG A N 1
ATOM 1340 C CA . ARG A 1 175 ? -31.127 -13.965 -42.059 1.00 89.19 175 ARG A CA 1
ATOM 1341 C C . ARG A 1 175 ? -31.632 -14.489 -40.717 1.00 89.19 175 ARG A C 1
ATOM 1343 O O . ARG A 1 175 ? -31.490 -13.799 -39.710 1.00 89.19 175 ARG A O 1
ATOM 1350 N N . ARG A 1 176 ? -32.113 -15.737 -40.655 1.00 87.44 176 ARG A N 1
ATOM 1351 C CA . ARG A 1 176 ? -32.509 -16.370 -39.381 1.00 87.44 176 ARG A CA 1
ATOM 1352 C C . ARG A 1 176 ? -31.346 -16.502 -38.397 1.00 87.44 176 ARG A C 1
ATOM 1354 O O . ARG A 1 176 ? -31.522 -16.230 -37.212 1.00 87.44 176 ARG A O 1
ATOM 1361 N N . LYS A 1 177 ? -30.148 -16.869 -38.866 1.00 88.31 177 LYS A N 1
ATOM 1362 C CA . LYS A 1 177 ? -28.957 -16.943 -38.000 1.00 88.31 177 LYS A CA 1
ATOM 1363 C C . LYS A 1 177 ? -28.524 -15.571 -37.485 1.00 88.31 177 LYS A C 1
ATOM 1365 O O . LYS A 1 177 ? -28.083 -15.476 -36.343 1.00 88.31 177 LYS A O 1
ATOM 1370 N N . GLN A 1 178 ? -28.646 -14.524 -38.298 1.00 88.88 178 GLN A N 1
ATOM 1371 C CA . GLN A 1 178 ? -28.334 -13.159 -37.876 1.00 88.88 178 GLN A CA 1
ATOM 1372 C C . GLN A 1 178 ? -29.340 -12.651 -36.835 1.00 88.88 178 GLN A C 1
ATOM 1374 O O . GLN A 1 178 ? -28.920 -12.207 -35.770 1.00 88.88 178 GLN A O 1
ATOM 1379 N N . ALA A 1 179 ? -30.641 -12.837 -37.072 1.00 88.12 179 ALA A N 1
ATOM 1380 C CA . ALA A 1 179 ? -31.688 -12.460 -36.121 1.00 88.12 179 ALA A CA 1
ATOM 1381 C C . ALA A 1 179 ? -31.556 -13.206 -34.779 1.00 88.12 179 ALA A C 1
ATOM 1383 O O . ALA A 1 179 ? -31.724 -12.618 -33.715 1.00 88.12 179 ALA A O 1
ATOM 1384 N N . GLN A 1 180 ? -31.182 -14.490 -34.804 1.00 88.69 180 GLN A N 1
ATOM 1385 C CA . GLN A 1 180 ? -30.959 -15.264 -33.580 1.00 88.69 180 GLN A CA 1
ATOM 1386 C C . GLN A 1 180 ? -29.723 -14.789 -32.796 1.00 88.69 180 GLN A C 1
ATOM 1388 O O . GLN A 1 180 ? -29.711 -14.855 -31.567 1.00 88.69 180 GLN A O 1
ATOM 1393 N N . ARG A 1 181 ? -28.686 -14.286 -33.481 1.00 87.38 181 ARG A N 1
ATOM 1394 C CA . ARG A 1 181 ? -27.511 -13.677 -32.834 1.00 87.38 181 ARG A CA 1
ATOM 1395 C C . ARG A 1 181 ? -27.837 -12.316 -32.224 1.00 87.38 181 ARG A C 1
ATOM 1397 O O . ARG A 1 181 ? -27.408 -12.059 -31.105 1.00 87.38 181 ARG A O 1
ATOM 1404 N N . GLU A 1 182 ? -28.616 -11.487 -32.914 1.00 86.38 182 GLU A N 1
ATOM 1405 C CA . GLU A 1 182 ? -29.088 -10.209 -32.367 1.00 86.38 182 GLU A CA 1
ATOM 1406 C C . GLU A 1 182 ? -29.993 -10.408 -31.152 1.00 86.38 182 GLU A C 1
ATOM 1408 O O . GLU A 1 182 ? -29.829 -9.710 -30.154 1.00 86.38 182 GLU A O 1
ATOM 1413 N N . MET A 1 183 ? -30.889 -11.400 -31.189 1.00 84.75 183 MET A N 1
ATOM 1414 C CA . MET A 1 183 ? -31.762 -11.700 -30.053 1.00 84.75 183 MET A CA 1
ATOM 1415 C C . MET A 1 183 ? -30.948 -12.125 -28.821 1.00 84.75 183 MET A C 1
ATOM 1417 O O . MET A 1 183 ? -31.160 -11.582 -27.742 1.00 84.75 183 MET A O 1
ATOM 1421 N N . ARG A 1 184 ? -29.937 -12.992 -28.995 1.00 81.06 184 ARG A N 1
ATOM 1422 C CA . ARG A 1 184 ? -29.028 -13.400 -27.906 1.00 81.06 184 ARG A CA 1
ATOM 1423 C C . ARG A 1 184 ? -28.183 -12.247 -27.364 1.00 81.06 184 ARG A C 1
ATOM 1425 O O . ARG A 1 184 ? -27.977 -12.165 -26.158 1.00 81.06 184 ARG A O 1
ATOM 1432 N N . HIS A 1 185 ? -27.715 -11.341 -28.225 1.00 79.38 185 HIS A N 1
ATOM 1433 C CA . HIS A 1 185 ? -26.994 -10.146 -27.773 1.00 79.38 185 HIS A CA 1
ATOM 1434 C C . HIS A 1 185 ? -27.895 -9.187 -26.989 1.00 79.38 185 HIS A C 1
ATOM 1436 O O . HIS A 1 185 ? -27.442 -8.574 -26.024 1.00 79.38 185 HIS A O 1
ATOM 1442 N N . ARG A 1 186 ? -29.170 -9.071 -27.374 1.00 78.19 186 ARG A N 1
ATOM 1443 C CA . ARG A 1 186 ? -30.140 -8.213 -26.688 1.00 78.19 186 ARG A CA 1
ATOM 1444 C C . ARG A 1 186 ? -30.570 -8.787 -25.334 1.00 78.19 186 ARG A C 1
ATOM 1446 O O . ARG A 1 186 ? -30.700 -8.022 -24.385 1.00 78.19 186 ARG A O 1
ATOM 1453 N N . GLU A 1 187 ? -30.719 -10.106 -25.222 1.00 74.38 187 GLU A N 1
ATOM 1454 C CA . GLU A 1 187 ? -30.971 -10.796 -23.944 1.00 74.38 187 GLU A CA 1
ATOM 1455 C C . GLU A 1 187 ? -29.778 -10.689 -22.983 1.00 74.38 187 GLU A C 1
ATOM 1457 O O . GLU A 1 187 ? -29.960 -10.395 -21.803 1.00 74.38 187 GLU A O 1
ATOM 1462 N N . ALA A 1 188 ? -28.549 -10.831 -23.490 1.00 66.44 188 ALA A N 1
ATOM 1463 C CA . ALA A 1 188 ? -27.340 -10.648 -22.685 1.00 66.44 188 ALA A CA 1
ATOM 1464 C C . ALA A 1 188 ? -27.189 -9.206 -22.162 1.00 66.44 188 ALA A C 1
ATOM 1466 O O . ALA A 1 188 ? -26.708 -8.998 -21.052 1.00 66.44 188 ALA A O 1
ATOM 1467 N N . ALA A 1 189 ? -27.638 -8.207 -22.930 1.00 64.31 189 ALA A N 1
ATOM 1468 C CA . ALA A 1 189 ? -27.621 -6.808 -22.504 1.00 64.31 189 ALA A CA 1
ATOM 1469 C C . ALA A 1 189 ? -28.706 -6.472 -21.462 1.00 64.31 189 ALA A C 1
ATOM 1471 O O . ALA A 1 189 ? -28.498 -5.580 -20.644 1.00 64.31 189 ALA A O 1
ATOM 1472 N N . ALA A 1 190 ? -29.846 -7.172 -21.469 1.00 66.25 190 ALA A N 1
ATOM 1473 C CA . ALA A 1 190 ? -30.941 -6.927 -20.528 1.00 66.25 190 ALA A CA 1
ATOM 1474 C C . ALA A 1 190 ? -30.689 -7.533 -19.133 1.00 66.25 190 ALA A C 1
ATOM 1476 O O . ALA A 1 190 ? -31.126 -6.962 -18.139 1.00 66.25 190 ALA A O 1
ATOM 1477 N N . ASN A 1 191 ? -29.942 -8.640 -19.048 1.00 58.03 191 ASN A N 1
ATOM 1478 C CA . ASN A 1 191 ? -29.694 -9.353 -17.786 1.00 58.03 191 ASN A CA 1
ATOM 1479 C C . ASN A 1 191 ? -28.368 -8.981 -17.085 1.00 58.03 191 ASN A C 1
ATOM 1481 O O . ASN A 1 191 ? -28.098 -9.480 -15.998 1.00 58.03 191 ASN A O 1
ATOM 1485 N N . GLY A 1 192 ? -27.542 -8.102 -17.666 1.00 47.12 192 GLY A N 1
ATOM 1486 C CA . GLY A 1 192 ? -26.246 -7.687 -17.097 1.00 47.12 192 GLY A CA 1
ATOM 1487 C C . GLY A 1 192 ? -26.275 -6.443 -16.193 1.00 47.12 192 GLY A C 1
ATOM 1488 O O . GLY A 1 192 ? -25.216 -5.914 -15.859 1.00 47.12 192 GLY A O 1
ATOM 1489 N N . GLY A 1 193 ? -27.461 -5.928 -15.846 1.00 45.97 193 GLY A N 1
ATOM 1490 C CA . GLY A 1 193 ? -27.627 -4.602 -15.235 1.00 45.97 193 GLY A CA 1
ATOM 1491 C C . GLY A 1 193 ? -27.197 -4.473 -13.770 1.00 45.97 193 GLY A C 1
ATOM 1492 O O . GLY A 1 193 ? -26.655 -3.435 -13.408 1.00 45.97 193 GLY A O 1
ATOM 1493 N N . ASP A 1 194 ? -27.385 -5.502 -12.939 1.00 46.12 194 ASP A N 1
ATOM 1494 C CA . ASP A 1 194 ? -27.240 -5.349 -11.478 1.00 46.12 194 ASP A CA 1
ATOM 1495 C C . ASP A 1 194 ? -25.819 -5.619 -10.950 1.00 46.12 194 ASP A C 1
ATOM 1497 O O . ASP A 1 194 ? -25.354 -4.952 -10.029 1.00 46.12 194 ASP A O 1
ATOM 1501 N N . VAL A 1 195 ? -25.061 -6.521 -11.582 1.00 52.06 195 VAL A N 1
ATOM 1502 C CA . VAL A 1 195 ? -23.685 -6.858 -11.150 1.00 52.06 195 VAL A CA 1
ATOM 1503 C C . VAL A 1 195 ? -22.657 -5.819 -11.635 1.00 52.06 195 VAL A C 1
ATOM 1505 O O . VAL A 1 195 ? -21.617 -5.602 -11.017 1.00 52.06 195 VAL A O 1
ATOM 1508 N N . ALA A 1 196 ? -22.957 -5.096 -12.718 1.00 51.44 196 ALA A N 1
ATOM 1509 C CA . ALA A 1 196 ? -22.067 -4.068 -13.258 1.00 51.44 196 ALA A CA 1
ATOM 1510 C C . ALA A 1 196 ? -22.059 -2.763 -12.433 1.00 51.44 196 ALA A C 1
ATOM 1512 O O . ALA A 1 196 ? -21.126 -1.965 -12.556 1.00 51.44 196 ALA A O 1
ATOM 1513 N N . ILE A 1 197 ? -23.082 -2.522 -11.603 1.00 53.97 197 ILE A N 1
ATOM 1514 C CA . ILE A 1 197 ? -23.216 -1.286 -10.817 1.00 53.97 197 ILE A CA 1
ATOM 1515 C C . ILE A 1 197 ? -22.331 -1.330 -9.564 1.00 53.97 197 ILE A C 1
ATOM 1517 O O . ILE A 1 197 ? -21.688 -0.325 -9.256 1.00 53.97 197 ILE A O 1
ATOM 1521 N N . THR A 1 198 ? -22.220 -2.475 -8.886 1.00 52.03 198 THR A N 1
ATOM 1522 C CA . THR A 1 198 ? -21.330 -2.648 -7.721 1.00 52.03 198 THR A CA 1
ATOM 1523 C C . THR A 1 198 ? -19.859 -2.644 -8.139 1.00 52.03 198 THR A C 1
ATOM 1525 O O . THR A 1 198 ? -19.082 -1.849 -7.610 1.00 52.03 198 THR A O 1
ATOM 1528 N N . SER A 1 199 ? -19.509 -3.380 -9.200 1.00 53.47 199 SER A N 1
ATOM 1529 C CA . SER A 1 199 ? -18.148 -3.408 -9.758 1.00 53.47 199 SER A CA 1
ATOM 1530 C C . SER A 1 199 ? -17.684 -2.033 -10.273 1.00 53.47 199 SER A C 1
ATOM 1532 O O . SER A 1 199 ? -16.542 -1.633 -10.051 1.00 53.47 199 SER A O 1
ATOM 1534 N N . ARG A 1 200 ? -18.571 -1.222 -10.879 1.00 55.31 200 ARG A N 1
ATOM 1535 C CA . ARG A 1 200 ? -18.237 0.171 -11.250 1.00 55.31 200 ARG A CA 1
ATOM 1536 C C . ARG A 1 200 ? -18.078 1.099 -10.056 1.00 55.31 200 ARG A C 1
ATOM 1538 O O . ARG A 1 200 ? -17.345 2.079 -10.179 1.00 55.31 200 ARG A O 1
ATOM 1545 N N . LYS A 1 201 ? -18.773 0.853 -8.943 1.00 52.97 201 LYS A N 1
ATOM 1546 C CA . LYS A 1 201 ? -18.673 1.674 -7.728 1.00 52.97 201 LYS A CA 1
ATOM 1547 C C . LYS A 1 201 ? -17.353 1.403 -7.006 1.00 52.97 201 LYS A C 1
ATOM 1549 O O . LYS A 1 201 ? -16.690 2.358 -6.614 1.00 52.97 201 LYS A O 1
ATOM 1554 N N . GLU A 1 202 ? -16.923 0.145 -6.956 1.00 54.72 202 GLU A N 1
ATOM 1555 C CA . GLU A 1 202 ? -15.610 -0.267 -6.444 1.00 54.72 202 GLU A CA 1
ATOM 1556 C C . GLU A 1 202 ? -14.475 0.187 -7.366 1.00 54.72 202 GLU A C 1
ATOM 1558 O O . GLU A 1 202 ? -13.527 0.813 -6.901 1.00 54.72 202 GLU A O 1
ATOM 1563 N N . ALA A 1 203 ? -14.608 0.015 -8.686 1.00 54.91 203 ALA A N 1
ATOM 1564 C CA . ALA A 1 203 ? -13.644 0.541 -9.653 1.00 54.91 203 ALA A CA 1
ATOM 1565 C C . ALA A 1 203 ? -13.570 2.080 -9.629 1.00 54.91 203 ALA A C 1
ATOM 1567 O O . ALA A 1 203 ? -12.492 2.647 -9.798 1.00 54.91 203 ALA A O 1
ATOM 1568 N N . ARG A 1 204 ? -14.684 2.783 -9.364 1.00 54.12 204 ARG A N 1
ATOM 1569 C CA . ARG A 1 204 ? -14.689 4.239 -9.136 1.00 54.12 204 ARG A CA 1
ATOM 1570 C C . ARG A 1 204 ? -14.041 4.620 -7.814 1.00 54.12 204 ARG A C 1
ATOM 1572 O O . ARG A 1 204 ? -13.284 5.576 -7.812 1.00 54.12 204 ARG A O 1
ATOM 1579 N N . GLN A 1 205 ? -14.278 3.902 -6.719 1.00 54.81 205 GLN A N 1
ATOM 1580 C CA . GLN A 1 205 ? -13.553 4.141 -5.466 1.00 54.81 205 GLN A CA 1
ATOM 1581 C C . GLN A 1 205 ? -12.052 3.868 -5.633 1.00 54.81 205 GLN A C 1
ATOM 1583 O O . GLN A 1 205 ? -11.235 4.601 -5.086 1.00 54.81 205 GLN A O 1
ATOM 1588 N N . HIS A 1 206 ? -11.679 2.892 -6.464 1.00 52.00 206 HIS A N 1
ATOM 1589 C CA . HIS A 1 206 ? -10.289 2.588 -6.791 1.00 52.00 206 HIS A CA 1
ATOM 1590 C C . HIS A 1 206 ? -9.644 3.610 -7.744 1.00 52.00 206 HIS A C 1
ATOM 1592 O O . HIS A 1 206 ? -8.447 3.850 -7.646 1.00 52.00 206 HIS A O 1
ATOM 1598 N N . ALA A 1 207 ? -10.420 4.239 -8.632 1.00 49.66 207 ALA A N 1
ATOM 1599 C CA . ALA A 1 207 ? -9.955 5.301 -9.531 1.00 49.66 207 ALA A CA 1
ATOM 1600 C C . ALA A 1 207 ? -9.978 6.703 -8.883 1.00 49.66 207 ALA A C 1
ATOM 1602 O O . ALA A 1 207 ? -9.191 7.568 -9.256 1.00 49.66 207 ALA A O 1
ATOM 1603 N N . VAL A 1 208 ? -10.860 6.924 -7.898 1.00 46.59 208 VAL A N 1
ATOM 1604 C CA . VAL A 1 208 ? -10.951 8.141 -7.063 1.00 46.59 208 VAL A CA 1
ATOM 1605 C C . VAL A 1 208 ? -10.015 8.070 -5.850 1.00 46.59 208 VAL A C 1
ATOM 1607 O O . VAL A 1 208 ? -9.788 9.085 -5.192 1.00 46.59 208 VAL A O 1
ATOM 1610 N N . ARG A 1 209 ? -9.331 6.937 -5.621 1.00 54.53 209 ARG A N 1
ATOM 1611 C CA . ARG A 1 209 ? -7.975 6.951 -5.048 1.00 54.53 209 ARG A CA 1
ATOM 1612 C C . ARG A 1 209 ? -7.067 7.655 -6.055 1.00 54.53 209 ARG A C 1
ATOM 1614 O O . ARG A 1 209 ? -6.293 7.029 -6.769 1.00 54.53 209 ARG A O 1
ATOM 1621 N N . THR A 1 210 ? -7.245 8.972 -6.133 1.00 48.22 210 THR A N 1
ATOM 1622 C CA . THR A 1 210 ? -6.390 9.952 -6.787 1.00 48.22 210 THR A CA 1
ATOM 1623 C C . THR A 1 210 ? -4.967 9.442 -6.743 1.00 48.22 210 THR A C 1
ATOM 1625 O O . THR A 1 210 ? -4.480 9.148 -5.648 1.00 48.22 210 THR A O 1
ATOM 1628 N N . THR A 1 211 ? -4.333 9.319 -7.906 1.00 61.03 211 THR A N 1
ATOM 1629 C CA . THR A 1 211 ? -2.894 9.097 -8.041 1.00 61.03 211 THR A CA 1
ATOM 1630 C C . THR A 1 211 ? -2.183 10.131 -7.182 1.00 61.03 211 THR A C 1
ATOM 1632 O O . THR A 1 211 ? -1.994 11.276 -7.597 1.00 61.03 211 THR A O 1
ATOM 1635 N N . LYS A 1 212 ? -1.895 9.755 -5.933 1.00 83.00 212 LYS A N 1
ATOM 1636 C CA . LYS A 1 212 ? -1.199 10.607 -4.983 1.00 83.00 212 LYS A CA 1
ATOM 1637 C C . LYS A 1 212 ? 0.155 10.905 -5.601 1.00 83.00 212 LYS A C 1
ATOM 1639 O O . LYS A 1 212 ? 0.783 10.030 -6.198 1.00 83.00 212 LYS A O 1
ATOM 1644 N N . ARG A 1 213 ? 0.572 12.163 -5.520 1.00 91.44 213 ARG A N 1
ATOM 1645 C CA . ARG A 1 213 ? 1.862 12.557 -6.075 1.00 91.44 213 ARG A CA 1
ATOM 1646 C C . ARG A 1 213 ? 2.953 11.973 -5.184 1.00 91.44 213 ARG A C 1
ATOM 1648 O O . ARG A 1 213 ? 2.892 12.136 -3.966 1.00 91.44 213 ARG A O 1
ATOM 1655 N N . ILE A 1 214 ? 3.957 11.342 -5.784 1.00 89.81 214 ILE A N 1
ATOM 1656 C CA . ILE A 1 214 ? 5.190 10.993 -5.075 1.00 89.81 214 ILE A CA 1
ATOM 1657 C C . ILE A 1 214 ? 5.961 12.300 -4.866 1.00 89.81 214 ILE A C 1
ATOM 1659 O O . ILE A 1 214 ? 6.312 12.970 -5.839 1.00 89.81 214 ILE A O 1
ATOM 1663 N N . ALA A 1 215 ? 6.161 12.706 -3.613 1.00 92.06 215 ALA A N 1
ATOM 1664 C CA . ALA A 1 215 ? 6.944 13.902 -3.298 1.00 92.06 215 ALA A CA 1
ATOM 1665 C C . ALA A 1 215 ? 8.443 13.631 -3.430 1.00 92.06 215 ALA A C 1
ATOM 1667 O O . ALA A 1 215 ? 8.895 12.489 -3.354 1.00 92.06 215 ALA A O 1
ATOM 1668 N N . THR A 1 216 ? 9.224 14.693 -3.609 1.00 96.06 216 THR A N 1
ATOM 1669 C CA . THR A 1 216 ? 10.688 14.609 -3.525 1.00 96.06 216 THR A CA 1
ATOM 1670 C C . THR A 1 216 ? 11.139 14.611 -2.061 1.00 96.06 216 THR A C 1
ATOM 1672 O O . THR A 1 216 ? 10.409 15.065 -1.181 1.00 96.06 216 THR A O 1
ATOM 1675 N N . ILE A 1 217 ? 12.353 14.121 -1.783 1.00 95.88 217 ILE A N 1
ATOM 1676 C CA . ILE A 1 217 ? 12.915 14.121 -0.418 1.00 95.88 217 ILE A CA 1
ATOM 1677 C C . ILE A 1 217 ? 13.020 15.555 0.129 1.00 95.88 217 ILE A C 1
ATOM 1679 O O . ILE A 1 217 ? 12.645 15.785 1.272 1.00 95.88 217 ILE A O 1
ATOM 1683 N N . SER A 1 218 ? 13.453 16.519 -0.696 1.00 96.69 218 SER A N 1
ATOM 1684 C CA . SER A 1 218 ? 13.562 17.933 -0.299 1.00 96.69 218 SER A CA 1
ATOM 1685 C C . SER A 1 218 ? 12.219 18.516 0.131 1.00 96.69 218 SER A C 1
ATOM 1687 O O . SER A 1 218 ? 12.134 19.155 1.170 1.00 96.69 218 SER A O 1
ATOM 1689 N N . GLU A 1 219 ? 11.156 18.249 -0.632 1.00 97.19 219 GLU A N 1
ATOM 1690 C CA . GLU A 1 219 ? 9.817 18.736 -0.297 1.00 97.19 219 GLU A CA 1
ATOM 1691 C C . GLU A 1 219 ? 9.317 18.161 1.033 1.00 97.19 219 GLU A C 1
ATOM 1693 O O . GLU A 1 219 ? 8.703 18.865 1.832 1.00 97.19 219 GLU A O 1
ATOM 1698 N N . LEU A 1 220 ? 9.586 16.879 1.286 1.00 97.62 220 LEU A N 1
ATOM 1699 C CA . LEU A 1 220 ? 9.229 16.238 2.547 1.00 97.62 220 LEU A CA 1
ATOM 1700 C C . LEU A 1 220 ? 10.035 16.809 3.724 1.00 97.62 220 LEU A C 1
ATOM 1702 O O . LEU A 1 220 ? 9.454 17.013 4.785 1.00 97.62 220 LEU A O 1
ATOM 1706 N N . CYS A 1 221 ? 11.320 17.129 3.547 1.00 97.56 221 CYS A N 1
ATOM 1707 C CA . CYS A 1 221 ? 12.097 17.842 4.566 1.00 97.56 221 CYS A CA 1
ATOM 1708 C C . CYS A 1 221 ? 11.508 19.232 4.855 1.00 97.56 221 CYS A C 1
ATOM 1710 O O . CYS A 1 221 ? 11.266 19.552 6.013 1.00 97.56 221 CYS A O 1
ATOM 1712 N N . ASP A 1 222 ? 11.168 20.011 3.824 1.00 97.62 222 ASP A N 1
ATOM 1713 C CA . ASP A 1 222 ? 10.562 21.336 4.007 1.00 97.62 222 ASP A CA 1
ATOM 1714 C C . ASP A 1 222 ? 9.212 21.254 4.739 1.00 97.62 222 ASP A C 1
ATOM 1716 O O . ASP A 1 222 ? 8.879 22.111 5.560 1.00 97.62 222 ASP A O 1
ATOM 1720 N N . LEU A 1 223 ? 8.398 20.236 4.428 1.00 97.94 223 LEU A N 1
ATOM 1721 C CA . LEU A 1 223 ? 7.119 20.001 5.102 1.00 97.94 223 LEU A CA 1
ATOM 1722 C C . LEU A 1 223 ? 7.314 19.562 6.552 1.00 97.94 223 LEU A C 1
ATOM 1724 O O . LEU A 1 223 ? 6.543 20.000 7.404 1.00 97.94 223 LEU A O 1
ATOM 1728 N N . ARG A 1 224 ? 8.329 18.739 6.836 1.00 97.62 224 ARG A N 1
ATOM 1729 C CA . ARG A 1 224 ? 8.706 18.366 8.201 1.00 97.62 224 ARG A CA 1
ATOM 1730 C C . ARG A 1 224 ? 9.112 19.598 9.000 1.00 97.62 224 ARG A C 1
ATOM 1732 O O . ARG A 1 224 ? 8.532 19.823 10.053 1.00 97.62 224 ARG A O 1
ATOM 1739 N N . ASP A 1 225 ? 10.032 20.410 8.490 1.00 97.94 225 ASP A N 1
ATOM 1740 C CA . ASP A 1 225 ? 10.558 21.568 9.219 1.00 97.94 225 ASP A CA 1
ATOM 1741 C C . ASP A 1 225 ? 9.440 22.583 9.510 1.00 97.94 225 ASP A C 1
ATOM 1743 O O . ASP A 1 225 ? 9.304 23.090 10.621 1.00 97.94 225 ASP A O 1
ATOM 1747 N N . LYS A 1 226 ? 8.540 22.810 8.542 1.00 98.12 226 LYS A N 1
ATOM 1748 C CA . LYS A 1 226 ? 7.331 23.626 8.758 1.00 98.12 226 LYS A CA 1
ATOM 1749 C C . LYS A 1 226 ? 6.399 23.021 9.807 1.00 98.12 226 LYS A C 1
ATOM 1751 O O . LYS A 1 226 ? 5.749 23.766 10.541 1.00 98.12 226 LYS A O 1
ATOM 1756 N N . LEU A 1 227 ? 6.281 21.693 9.847 1.00 97.69 227 LEU A N 1
ATOM 1757 C CA . LEU A 1 227 ? 5.443 20.997 10.819 1.00 97.69 227 LEU A CA 1
ATOM 1758 C C . LEU A 1 227 ? 6.032 21.113 12.225 1.00 97.69 227 LEU A C 1
ATOM 1760 O O . LEU A 1 227 ? 5.279 21.369 13.157 1.00 97.69 227 LEU A O 1
ATOM 1764 N N . GLU A 1 228 ? 7.352 20.986 12.363 1.00 97.00 228 GLU A N 1
ATOM 1765 C CA . GLU A 1 228 ? 8.078 21.181 13.622 1.00 97.00 228 GLU A CA 1
ATOM 1766 C C . GLU A 1 228 ? 7.895 22.604 14.145 1.00 97.00 228 GLU A C 1
ATOM 1768 O O . GLU A 1 228 ? 7.449 22.772 15.278 1.00 97.00 228 GLU A O 1
ATOM 1773 N N . ILE A 1 229 ? 8.087 23.619 13.296 1.00 97.19 229 ILE A N 1
ATOM 1774 C CA . ILE A 1 229 ? 7.843 25.023 13.662 1.00 97.19 229 ILE A CA 1
ATOM 1775 C C . ILE A 1 229 ? 6.389 25.221 14.115 1.00 97.19 229 ILE A C 1
ATOM 1777 O O . ILE A 1 229 ? 6.137 25.789 15.175 1.00 97.19 229 ILE A O 1
ATOM 1781 N N . ALA A 1 230 ? 5.408 24.700 13.368 1.00 96.75 230 ALA A N 1
ATOM 1782 C CA . ALA A 1 230 ? 3.997 24.810 13.747 1.00 96.75 230 ALA A CA 1
ATOM 1783 C C . ALA A 1 230 ? 3.686 24.112 15.085 1.00 96.75 230 ALA A C 1
ATOM 1785 O O . ALA A 1 230 ? 2.836 24.571 15.853 1.00 96.75 230 ALA A O 1
ATOM 1786 N N . VAL A 1 231 ? 4.369 23.001 15.361 1.00 95.44 231 VAL A N 1
ATOM 1787 C CA . VAL A 1 231 ? 4.270 22.234 16.604 1.00 95.44 231 VAL A CA 1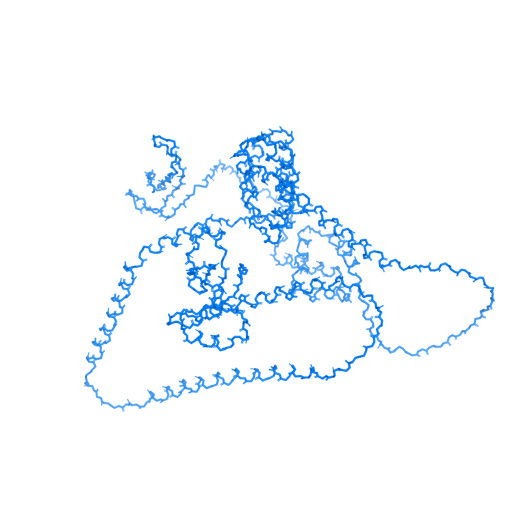
ATOM 1788 C C . VAL A 1 231 ? 4.910 22.976 17.782 1.00 95.44 231 VAL A C 1
ATOM 1790 O O . VAL A 1 231 ? 4.362 22.933 18.884 1.00 95.44 231 VAL A O 1
ATOM 1793 N N . GLU A 1 232 ? 6.039 23.651 17.576 1.00 95.38 232 GLU A N 1
ATOM 1794 C CA . GLU A 1 232 ? 6.707 24.493 18.577 1.00 95.38 232 GLU A CA 1
ATOM 1795 C C . GLU A 1 232 ? 5.896 25.755 18.892 1.00 95.38 232 GLU A C 1
ATOM 1797 O O . GLU A 1 232 ? 5.704 26.103 20.058 1.00 95.38 232 GLU A O 1
ATOM 1802 N N . GLU A 1 233 ? 5.323 26.393 17.872 1.00 96.50 233 GLU A N 1
ATOM 1803 C CA . GLU A 1 233 ? 4.448 27.563 18.008 1.00 96.50 233 GLU A CA 1
ATOM 1804 C C . GLU A 1 233 ? 3.047 27.220 18.540 1.00 96.50 233 GLU A C 1
ATOM 1806 O O . GLU A 1 233 ? 2.242 28.114 18.798 1.00 96.50 233 GLU A O 1
ATOM 1811 N N . HIS A 1 234 ? 2.732 25.930 18.703 1.00 95.62 234 HIS A N 1
ATOM 1812 C CA . HIS A 1 234 ? 1.403 25.441 19.083 1.00 95.62 234 HIS A CA 1
ATOM 1813 C C . HIS A 1 234 ? 0.289 25.910 18.120 1.00 95.62 234 HIS A C 1
ATOM 1815 O O . HIS A 1 234 ? -0.884 26.036 18.487 1.00 95.62 234 HIS A O 1
ATOM 1821 N N . SER A 1 235 ? 0.636 26.139 16.850 1.00 96.88 235 SER A N 1
ATOM 1822 C CA . SER A 1 235 ? -0.269 26.647 15.821 1.00 96.88 235 SER A CA 1
ATOM 1823 C C . SER A 1 235 ? -1.047 25.511 15.153 1.00 96.88 235 SER A C 1
ATOM 1825 O O . SER A 1 235 ? -0.625 24.914 14.159 1.00 96.88 235 SER A O 1
ATOM 1827 N N . GLN A 1 236 ? -2.240 25.220 15.681 1.00 95.88 236 GLN A N 1
ATOM 1828 C CA . GLN A 1 236 ? -3.088 24.128 15.179 1.00 95.88 236 GLN A CA 1
ATOM 1829 C C . GLN A 1 236 ? -3.493 24.308 13.704 1.00 95.88 236 GLN A C 1
ATOM 1831 O O . GLN A 1 236 ? -3.599 23.334 12.959 1.00 95.88 236 GLN A O 1
ATOM 1836 N N . LEU A 1 237 ? -3.721 25.552 13.268 1.00 96.00 237 LEU A N 1
ATOM 1837 C CA . LEU A 1 237 ? -4.111 25.858 11.889 1.00 96.00 237 LEU A CA 1
ATOM 1838 C C . LEU A 1 237 ? -2.963 25.610 10.906 1.00 96.00 237 LEU A C 1
ATOM 1840 O O . LEU A 1 237 ? -3.193 25.024 9.847 1.00 96.00 237 LEU A O 1
ATOM 1844 N N . ALA A 1 238 ? -1.736 25.998 11.270 1.00 97.50 238 ALA A N 1
ATOM 1845 C CA . ALA A 1 238 ? -0.555 25.748 10.450 1.00 97.50 238 ALA A CA 1
ATOM 1846 C C . ALA A 1 238 ? -0.281 24.241 10.334 1.00 97.50 238 ALA A C 1
ATOM 1848 O O . ALA A 1 238 ? -0.154 23.726 9.221 1.00 97.50 238 ALA A O 1
ATOM 1849 N N . ALA A 1 239 ? -0.315 23.514 11.457 1.00 97.62 239 ALA A N 1
ATOM 1850 C CA . ALA A 1 239 ? -0.150 22.062 11.466 1.00 97.62 239 ALA A CA 1
ATOM 1851 C C . ALA A 1 239 ? -1.206 21.366 10.588 1.00 97.62 239 ALA A C 1
ATOM 1853 O O . ALA A 1 239 ? -0.871 20.535 9.744 1.00 97.62 239 ALA A O 1
ATOM 1854 N N . ARG A 1 240 ? -2.484 21.758 10.696 1.00 96.69 240 ARG A N 1
ATOM 1855 C CA . ARG A 1 240 ? -3.568 21.208 9.864 1.00 96.69 240 ARG A CA 1
ATOM 1856 C C . ARG A 1 240 ? -3.367 21.487 8.373 1.00 96.69 240 ARG A C 1
ATOM 1858 O O . ARG A 1 240 ? -3.631 20.604 7.553 1.00 96.69 240 ARG A O 1
ATOM 1865 N N . ALA A 1 241 ? -2.924 22.689 8.008 1.00 97.69 241 ALA A N 1
ATOM 1866 C CA . ALA A 1 241 ? -2.655 23.043 6.616 1.00 97.69 241 ALA A CA 1
ATOM 1867 C C . ALA A 1 241 ? -1.535 22.171 6.022 1.00 97.69 241 ALA A C 1
ATOM 1869 O O . ALA A 1 241 ? -1.667 21.692 4.895 1.00 97.69 241 ALA A O 1
ATOM 1870 N N . ILE A 1 242 ? -0.481 21.904 6.797 1.00 98.19 242 ILE A N 1
ATOM 1871 C CA . ILE A 1 242 ? 0.646 21.050 6.394 1.00 98.19 242 ILE A CA 1
ATOM 1872 C C . ILE A 1 242 ? 0.216 19.581 6.302 1.00 98.19 242 ILE A C 1
ATOM 1874 O O . ILE A 1 242 ? 0.456 18.933 5.284 1.00 98.19 242 ILE A O 1
ATOM 1878 N N . LEU A 1 243 ? -0.512 19.061 7.297 1.00 97.56 243 LEU A N 1
ATOM 1879 C CA . LEU A 1 243 ? -1.071 17.704 7.250 1.00 97.56 243 LEU A CA 1
ATOM 1880 C C . LEU A 1 243 ? -1.999 17.509 6.040 1.00 97.56 243 LEU A C 1
ATOM 1882 O O . LEU A 1 243 ? -1.988 16.458 5.406 1.00 97.56 243 LEU A O 1
ATOM 1886 N N . SER A 1 244 ? -2.766 18.534 5.662 1.00 96.62 244 SER A N 1
ATOM 1887 C CA . SER A 1 244 ? -3.629 18.484 4.473 1.00 96.62 244 SER A CA 1
ATOM 1888 C C . SER A 1 244 ? -2.833 18.400 3.166 1.00 96.62 244 SER A C 1
ATOM 1890 O O . SER A 1 244 ? -3.328 17.844 2.184 1.00 96.62 244 SER A O 1
ATOM 1892 N N . GLN A 1 245 ? -1.607 18.933 3.134 1.00 96.88 245 GLN A N 1
ATOM 1893 C CA . GLN A 1 245 ? -0.680 18.752 2.013 1.00 96.88 245 GLN A CA 1
ATOM 1894 C C . GLN A 1 245 ? -0.097 17.335 2.022 1.00 96.88 245 GLN A C 1
ATOM 1896 O O . GLN A 1 245 ? -0.139 16.659 0.996 1.00 96.88 245 GLN A O 1
ATOM 1901 N N . LEU A 1 246 ? 0.334 16.842 3.188 1.00 97.12 246 LEU A N 1
ATOM 1902 C CA . LEU A 1 246 ? 0.858 15.481 3.350 1.00 97.12 246 LEU A CA 1
ATOM 1903 C C . LEU A 1 246 ? -0.164 14.398 2.985 1.00 97.12 246 LEU A C 1
ATOM 1905 O O . LEU A 1 246 ? 0.199 13.400 2.371 1.00 97.12 246 LEU A O 1
ATOM 1909 N N . ALA A 1 247 ? -1.452 14.610 3.262 1.00 95.88 247 ALA A N 1
ATOM 1910 C CA . ALA A 1 247 ? -2.516 13.672 2.895 1.00 95.88 247 ALA A CA 1
ATOM 1911 C C . ALA A 1 247 ? -2.626 13.424 1.374 1.00 95.88 247 ALA A C 1
ATOM 1913 O O . ALA A 1 247 ? -3.079 12.355 0.947 1.00 95.88 247 ALA A O 1
ATOM 1914 N N . LYS A 1 248 ? -2.196 14.396 0.555 1.00 95.25 248 LYS A N 1
ATOM 1915 C CA . LYS A 1 248 ? -2.204 14.332 -0.918 1.00 95.25 248 LYS A CA 1
ATOM 1916 C C . LYS A 1 248 ? -0.951 13.661 -1.494 1.00 95.25 248 LYS A C 1
ATOM 1918 O O . LYS A 1 248 ? -0.910 13.379 -2.693 1.00 95.25 248 LYS A O 1
ATOM 1923 N N . ILE A 1 249 ? 0.052 13.409 -0.656 1.00 95.56 249 ILE A N 1
ATOM 1924 C CA . ILE A 1 249 ? 1.355 12.875 -1.042 1.00 95.56 249 ILE A CA 1
ATOM 1925 C C . ILE A 1 249 ? 1.422 11.382 -0.696 1.00 95.56 249 ILE A C 1
ATOM 1927 O O . ILE A 1 249 ? 1.016 10.948 0.384 1.00 95.56 249 ILE A O 1
ATOM 1931 N N . SER A 1 250 ? 1.938 10.575 -1.621 1.00 93.06 250 SER A N 1
ATOM 1932 C CA . SER A 1 250 ? 2.370 9.203 -1.333 1.00 93.06 250 SER A CA 1
ATOM 1933 C C . SER A 1 250 ? 3.843 9.222 -0.948 1.00 93.06 250 SER A C 1
ATOM 1935 O O . SER A 1 250 ? 4.656 9.788 -1.681 1.00 93.06 250 SER A O 1
ATOM 1937 N N . VAL A 1 251 ? 4.173 8.603 0.184 1.00 95.12 251 VAL A N 1
ATOM 1938 C CA . VAL A 1 251 ? 5.534 8.557 0.723 1.00 95.12 251 VAL A CA 1
ATOM 1939 C C . VAL A 1 251 ? 5.991 7.102 0.775 1.00 95.12 251 VAL A C 1
ATOM 1941 O O . VAL A 1 251 ? 5.280 6.254 1.311 1.00 95.12 251 VAL A O 1
ATOM 1944 N N . ASN A 1 252 ? 7.169 6.818 0.220 1.00 93.12 252 ASN A N 1
ATOM 1945 C CA . ASN A 1 252 ? 7.781 5.487 0.267 1.00 93.12 252 ASN A CA 1
ATOM 1946 C C . ASN A 1 252 ? 8.552 5.276 1.583 1.00 93.12 252 ASN A C 1
ATOM 1948 O O . ASN A 1 252 ? 8.956 6.239 2.235 1.00 93.12 252 ASN A O 1
ATOM 1952 N N . TYR A 1 253 ? 8.847 4.020 1.945 1.00 92.81 253 TYR A N 1
ATOM 1953 C CA . TYR A 1 253 ? 9.605 3.695 3.167 1.00 92.81 253 TYR A CA 1
ATOM 1954 C C . TYR A 1 253 ? 10.952 4.429 3.259 1.00 92.81 253 TYR A C 1
ATOM 1956 O O . TYR A 1 253 ? 11.257 5.030 4.285 1.00 92.81 253 TYR A O 1
ATOM 1964 N N . SER A 1 254 ? 11.728 4.459 2.170 1.00 92.69 254 SER A N 1
ATOM 1965 C CA . SER A 1 254 ? 13.016 5.167 2.127 1.00 92.69 254 SER A CA 1
ATOM 1966 C C . SER A 1 254 ? 12.873 6.665 2.399 1.00 92.69 254 SER A C 1
ATOM 1968 O O . SER A 1 254 ? 13.721 7.265 3.051 1.00 92.69 254 SER A O 1
ATOM 1970 N N . GLN A 1 255 ? 11.774 7.273 1.954 1.00 95.25 255 GLN A N 1
ATOM 1971 C CA . GLN A 1 255 ? 11.491 8.682 2.199 1.00 95.25 255 GLN A CA 1
ATOM 1972 C C . GLN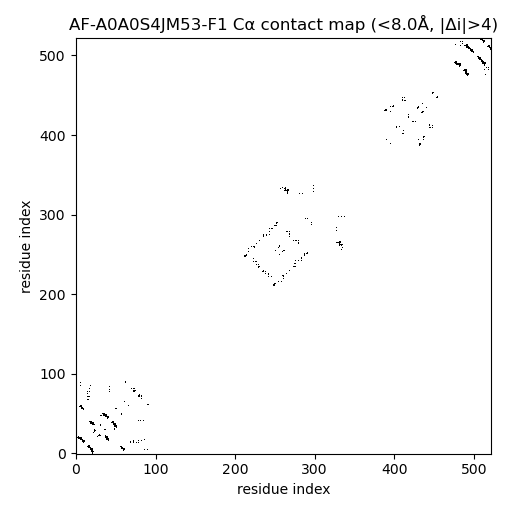 A 1 255 ? 11.073 8.920 3.651 1.00 95.25 255 GLN A C 1
ATOM 1974 O O . GLN A 1 255 ? 11.551 9.877 4.255 1.00 95.25 255 GLN A O 1
ATOM 1979 N N . LEU A 1 256 ? 10.250 8.041 4.237 1.00 94.94 256 LEU A N 1
ATOM 1980 C CA . LEU A 1 256 ? 9.908 8.106 5.663 1.00 94.94 256 LEU A CA 1
ATOM 1981 C C . LEU A 1 256 ? 11.158 7.983 6.537 1.00 94.94 256 LEU A C 1
ATOM 1983 O O . LEU A 1 256 ? 11.326 8.790 7.448 1.00 94.94 256 LEU A O 1
ATOM 1987 N N . LYS A 1 257 ? 12.048 7.037 6.211 1.00 93.06 257 LYS A N 1
ATOM 1988 C CA . LYS A 1 257 ? 13.321 6.817 6.909 1.00 93.06 257 LYS A CA 1
ATOM 1989 C C . LYS A 1 257 ? 14.244 8.030 6.812 1.00 93.06 257 LYS A C 1
ATOM 1991 O O . LYS A 1 257 ? 14.684 8.549 7.831 1.00 93.06 257 LYS A O 1
ATOM 1996 N N . ASN A 1 258 ? 14.484 8.524 5.597 1.00 94.25 258 ASN A N 1
ATOM 1997 C CA . ASN A 1 258 ? 15.451 9.600 5.364 1.00 94.25 258 ASN A CA 1
ATOM 1998 C C . ASN A 1 258 ? 14.973 10.954 5.890 1.00 94.25 258 ASN A C 1
ATOM 2000 O O . ASN A 1 258 ? 15.770 11.746 6.382 1.00 94.25 258 ASN A O 1
ATOM 2004 N N . THR A 1 259 ? 13.677 11.243 5.774 1.00 96.81 259 THR A N 1
ATOM 2005 C CA . THR A 1 259 ? 13.141 12.543 6.200 1.00 96.81 259 THR A CA 1
ATOM 2006 C C . THR A 1 259 ? 12.696 12.552 7.650 1.00 96.81 259 THR A C 1
ATOM 2008 O O . THR A 1 259 ? 12.628 13.622 8.238 1.00 96.81 259 THR A O 1
ATOM 2011 N N . ARG A 1 260 ? 12.401 11.389 8.244 1.00 96.31 260 ARG A N 1
ATOM 2012 C CA . ARG A 1 260 ? 11.806 11.249 9.582 1.00 96.31 260 ARG A CA 1
ATOM 2013 C C . ARG A 1 260 ? 10.452 11.956 9.747 1.00 96.31 260 ARG A C 1
ATOM 2015 O O . ARG A 1 260 ? 9.976 12.117 10.864 1.00 96.31 260 ARG A O 1
ATOM 2022 N N . ILE A 1 261 ? 9.762 12.297 8.653 1.00 96.69 261 ILE A N 1
ATOM 2023 C CA . ILE A 1 261 ? 8.468 12.998 8.719 1.00 96.69 261 ILE A CA 1
ATOM 2024 C C . ILE A 1 261 ? 7.371 12.196 9.436 1.00 96.69 261 ILE A C 1
ATOM 2026 O O . ILE A 1 261 ? 6.495 12.776 10.074 1.00 96.69 261 ILE A O 1
ATOM 2030 N N . GLY A 1 262 ? 7.436 10.859 9.388 1.00 95.44 262 GLY A N 1
ATOM 2031 C CA . GLY A 1 262 ? 6.536 9.984 10.148 1.00 95.44 262 GLY A CA 1
ATOM 2032 C C . GLY A 1 262 ? 6.644 10.183 11.663 1.00 95.44 262 GLY A C 1
ATOM 2033 O O . GLY A 1 262 ? 5.627 10.154 12.352 1.00 95.44 262 GLY A O 1
ATOM 2034 N N . VAL A 1 263 ? 7.849 10.470 12.167 1.00 94.88 263 VAL A N 1
ATOM 2035 C CA . VAL A 1 263 ? 8.105 10.716 13.593 1.00 94.88 263 VAL A CA 1
ATOM 2036 C C . VAL A 1 263 ? 7.470 12.040 14.013 1.00 94.88 263 VAL A C 1
ATOM 2038 O O . VAL A 1 263 ? 6.702 12.075 14.971 1.00 94.88 263 VAL A O 1
ATOM 2041 N N . THR A 1 264 ? 7.690 13.112 13.247 1.00 95.88 264 THR A N 1
ATOM 2042 C CA . THR A 1 264 ? 7.099 14.435 13.509 1.00 95.88 264 THR A CA 1
ATOM 2043 C C . THR A 1 264 ? 5.564 14.393 13.485 1.00 95.88 264 THR A C 1
ATOM 2045 O O . THR A 1 264 ? 4.904 14.985 14.341 1.00 95.88 264 THR A O 1
ATOM 2048 N N . VAL A 1 265 ? 4.962 13.647 12.547 1.00 96.25 265 VAL A N 1
ATOM 2049 C CA . VAL A 1 265 ? 3.501 13.433 12.517 1.00 96.25 265 VAL A CA 1
ATOM 2050 C C . VAL A 1 265 ? 3.032 12.600 13.718 1.00 96.25 265 VAL A C 1
ATOM 2052 O O . VAL A 1 265 ? 1.965 12.870 14.264 1.00 96.25 265 VAL A O 1
ATOM 2055 N N . GLY A 1 266 ? 3.824 11.630 14.179 1.00 93.94 266 GLY A N 1
ATOM 2056 C CA . GLY A 1 266 ? 3.559 10.882 15.412 1.00 93.94 266 GLY A CA 1
ATOM 2057 C C . GLY A 1 266 ? 3.593 11.753 16.670 1.00 93.94 266 GLY A C 1
ATOM 2058 O O . GLY A 1 266 ? 2.707 11.653 17.516 1.00 93.94 266 GLY A O 1
ATOM 2059 N N . GLN A 1 267 ? 4.547 12.682 16.766 1.00 92.69 267 GLN A N 1
ATOM 2060 C CA . GLN A 1 267 ? 4.655 13.623 17.888 1.00 92.69 267 GLN A CA 1
ATOM 2061 C C . GLN A 1 267 ? 3.426 14.538 18.020 1.00 92.69 267 GLN A C 1
ATOM 2063 O O . GLN A 1 267 ? 3.068 14.942 19.128 1.00 92.69 267 GLN A O 1
ATOM 2068 N N . LEU A 1 268 ? 2.730 14.837 16.916 1.00 93.69 268 LEU A N 1
ATOM 2069 C CA . LEU A 1 268 ? 1.453 15.560 16.953 1.00 93.69 268 LEU A CA 1
ATOM 2070 C C . LEU A 1 268 ? 0.344 14.789 17.677 1.00 93.69 268 LEU A C 1
ATOM 2072 O O . LEU A 1 268 ? -0.548 15.423 18.238 1.00 93.69 268 LEU A O 1
ATOM 2076 N N . LEU A 1 269 ? 0.387 13.452 17.671 1.00 92.12 269 LEU A N 1
ATOM 2077 C CA . LEU A 1 269 ? -0.548 12.621 18.435 1.00 92.12 269 LEU A CA 1
ATOM 2078 C C . LEU A 1 269 ? -0.239 12.658 19.936 1.00 92.12 269 LEU A C 1
ATOM 2080 O O . LEU A 1 269 ? -1.162 12.578 20.742 1.00 92.12 269 LEU A O 1
ATOM 2084 N N . ALA A 1 270 ? 1.035 12.829 20.305 1.00 87.81 270 ALA A N 1
ATOM 2085 C CA . ALA A 1 270 ? 1.469 12.972 21.697 1.00 87.81 270 ALA A CA 1
ATOM 2086 C C . ALA A 1 270 ? 0.988 14.286 22.327 1.00 87.81 270 ALA A C 1
ATOM 2088 O O . ALA A 1 270 ? 0.693 14.359 23.518 1.00 87.81 270 ALA A O 1
ATOM 2089 N N . LYS A 1 271 ? 0.969 15.351 21.520 1.00 87.12 271 LYS A N 1
ATOM 2090 C CA . LYS A 1 271 ? 0.623 16.706 21.950 1.00 87.12 271 LYS A CA 1
ATOM 2091 C C . LYS A 1 271 ? -0.885 16.962 21.838 1.00 87.12 271 LYS A C 1
ATOM 2093 O O . LYS A 1 271 ? -1.593 16.326 21.057 1.00 87.12 271 LYS A O 1
ATOM 2098 N N . GLU A 1 272 ? -1.381 17.944 22.589 1.00 86.44 272 GLU A N 1
ATOM 2099 C CA . GLU A 1 272 ? -2.802 18.325 22.645 1.00 86.44 272 GLU A CA 1
ATOM 2100 C C . GLU A 1 272 ? -3.265 19.095 21.382 1.00 86.44 272 GLU A C 1
ATOM 2102 O O . GLU A 1 272 ? -3.634 20.269 21.429 1.00 86.44 272 GLU A O 1
ATOM 2107 N N . PHE A 1 273 ? -3.264 18.429 20.220 1.00 91.81 273 PHE A N 1
ATOM 2108 C CA . PHE A 1 273 ? -3.779 18.954 18.947 1.00 91.81 273 PHE A CA 1
ATOM 2109 C C . PHE A 1 273 ? -5.038 18.198 18.480 1.00 91.81 273 PHE A C 1
ATOM 2111 O O . PHE A 1 273 ? -5.004 17.526 17.442 1.00 91.81 273 PHE A O 1
ATOM 2118 N N . PRO A 1 274 ? -6.188 18.337 19.170 1.00 88.94 274 PRO A N 1
ATOM 2119 C CA . PRO A 1 274 ? -7.376 17.513 18.922 1.00 88.94 274 PRO A CA 1
ATOM 2120 C C . PRO A 1 274 ? -7.878 17.583 17.470 1.00 88.94 274 PRO A C 1
ATOM 2122 O O . PRO A 1 274 ? -8.292 16.578 16.897 1.00 88.94 274 PRO A O 1
ATOM 2125 N N . TYR A 1 275 ? -7.778 18.749 16.821 1.00 90.62 275 TYR A N 1
ATOM 2126 C CA . TYR A 1 275 ? -8.216 18.928 15.429 1.00 90.62 275 TYR A CA 1
ATOM 2127 C C . TYR A 1 275 ? -7.255 18.356 14.380 1.00 90.62 275 TYR A C 1
ATOM 2129 O O . TYR A 1 275 ? -7.646 18.197 13.220 1.00 90.62 275 TYR A O 1
ATOM 2137 N N . CYS A 1 276 ? -6.004 18.087 14.758 1.00 95.19 276 CYS A N 1
ATOM 2138 C CA . CYS A 1 276 ? -5.001 17.485 13.881 1.00 95.19 276 CYS A CA 1
ATOM 2139 C C . CYS A 1 276 ? -4.931 15.966 14.060 1.00 95.19 276 CYS A C 1
ATOM 2141 O O . CYS A 1 276 ? -4.518 15.280 13.130 1.00 95.19 276 CYS A O 1
ATOM 2143 N N . HIS A 1 277 ? -5.378 15.440 15.207 1.00 93.06 277 HIS A N 1
ATOM 2144 C CA . HIS A 1 277 ? -5.295 14.018 15.552 1.00 93.06 277 HIS A CA 1
ATOM 2145 C C . HIS A 1 277 ? -5.931 13.103 14.515 1.00 93.06 277 HIS A C 1
ATOM 2147 O O . HIS A 1 277 ? -5.277 12.181 14.042 1.00 93.06 277 HIS A O 1
ATOM 2153 N N . VAL A 1 278 ? -7.171 13.381 14.105 1.00 93.56 278 VAL A N 1
ATOM 2154 C CA . VAL A 1 278 ? -7.885 12.538 13.129 1.00 93.56 278 VAL A CA 1
ATOM 2155 C C . VAL A 1 278 ? -7.120 12.458 11.804 1.00 93.56 278 VAL A C 1
ATOM 2157 O O . VAL A 1 278 ? -6.985 11.384 11.221 1.00 93.56 278 VAL A O 1
ATOM 2160 N N . LEU A 1 279 ? -6.575 13.588 11.345 1.00 95.50 279 LEU A N 1
ATOM 2161 C CA . LEU A 1 279 ? -5.848 13.658 10.082 1.00 95.50 279 LEU A CA 1
ATOM 2162 C C . LEU A 1 279 ? -4.455 13.020 10.189 1.00 95.50 279 LEU A C 1
ATOM 2164 O O . LEU A 1 279 ? -4.072 12.262 9.305 1.00 95.50 279 LEU A O 1
ATOM 2168 N N . ALA A 1 280 ? -3.726 13.273 11.278 1.00 96.06 280 ALA A N 1
ATOM 2169 C CA . ALA A 1 280 ? -2.430 12.654 11.550 1.00 96.06 280 ALA A CA 1
ATOM 2170 C C . ALA A 1 280 ? -2.552 11.124 11.672 1.00 96.06 280 ALA A C 1
ATOM 2172 O O . ALA A 1 280 ? -1.788 10.404 11.032 1.00 96.06 280 ALA A O 1
ATOM 2173 N N . LYS A 1 281 ? -3.569 10.626 12.394 1.00 93.50 281 LYS A N 1
ATOM 2174 C CA . LYS A 1 281 ? -3.903 9.195 12.498 1.00 93.50 281 LYS A CA 1
ATOM 2175 C C . LYS A 1 281 ? -4.162 8.587 11.122 1.00 93.50 281 LYS A C 1
ATOM 2177 O O . LYS A 1 281 ? -3.538 7.588 10.779 1.00 93.50 281 LYS A O 1
ATOM 2182 N N . ALA A 1 282 ? -5.013 9.212 10.310 1.00 94.44 282 ALA A N 1
ATOM 2183 C CA . ALA A 1 282 ? -5.311 8.719 8.966 1.00 94.44 282 ALA A CA 1
ATOM 2184 C C . ALA A 1 282 ? -4.070 8.695 8.053 1.00 94.44 282 ALA A C 1
ATOM 2186 O O . ALA A 1 282 ? -3.898 7.759 7.273 1.00 94.44 282 ALA A O 1
ATOM 2187 N N . ILE A 1 283 ? -3.189 9.698 8.156 1.00 95.62 283 ILE A N 1
ATOM 2188 C CA . ILE A 1 283 ? -1.935 9.758 7.390 1.00 95.62 283 ILE A CA 1
ATOM 2189 C C . ILE A 1 283 ? -0.978 8.644 7.821 1.00 95.62 283 ILE A C 1
ATOM 2191 O O . ILE A 1 283 ? -0.466 7.933 6.959 1.00 95.62 283 ILE A O 1
ATOM 2195 N N . LEU A 1 284 ? -0.773 8.452 9.127 1.00 94.62 284 LEU A N 1
ATOM 2196 C CA . LEU A 1 284 ? 0.107 7.403 9.647 1.00 94.62 284 LEU A CA 1
ATOM 2197 C C . LEU A 1 284 ? -0.419 6.007 9.321 1.00 94.62 284 LEU A C 1
ATOM 2199 O O . LEU A 1 284 ? 0.353 5.181 8.851 1.00 94.62 284 LEU A O 1
ATOM 2203 N N . GLN A 1 285 ? -1.721 5.757 9.481 1.00 93.06 285 GLN A N 1
ATOM 2204 C CA . GLN A 1 285 ? -2.340 4.489 9.079 1.00 93.06 285 GLN A CA 1
ATOM 2205 C C . GLN A 1 285 ? -2.180 4.238 7.579 1.00 93.06 285 GLN A C 1
ATOM 2207 O O . GLN A 1 285 ? -1.838 3.131 7.162 1.00 93.06 285 GLN A O 1
ATOM 2212 N N . PHE A 1 286 ? -2.380 5.275 6.759 1.00 94.06 286 PHE A N 1
ATOM 2213 C CA . PHE A 1 286 ? -2.157 5.173 5.325 1.00 94.06 286 PHE A CA 1
ATOM 2214 C C . PHE A 1 286 ? -0.697 4.823 5.022 1.00 94.06 286 PHE A C 1
ATOM 2216 O O . PHE A 1 286 ? -0.456 3.856 4.310 1.00 94.06 286 PHE A O 1
ATOM 2223 N N . TRP A 1 287 ? 0.278 5.542 5.580 1.00 94.00 287 TRP A N 1
ATOM 2224 C CA . TRP A 1 287 ? 1.699 5.253 5.366 1.00 94.00 287 TRP A CA 1
ATOM 2225 C C . TRP A 1 287 ? 2.111 3.877 5.890 1.00 94.00 287 TRP A C 1
ATOM 2227 O O . TRP A 1 287 ? 2.830 3.169 5.192 1.00 94.00 287 TRP A O 1
ATOM 2237 N N . PHE A 1 288 ? 1.604 3.461 7.052 1.00 92.06 288 PHE A N 1
ATOM 2238 C CA . PHE A 1 288 ? 1.841 2.133 7.610 1.00 92.06 288 PHE A CA 1
ATOM 2239 C C . PHE A 1 288 ? 1.357 1.029 6.670 1.00 92.06 288 PHE A C 1
ATOM 2241 O O . PHE A 1 288 ? 2.112 0.110 6.372 1.00 92.06 288 PHE A O 1
ATOM 2248 N N . SER A 1 289 ? 0.148 1.174 6.114 1.00 91.38 289 SER A N 1
ATOM 2249 C CA . SER A 1 289 ? -0.414 0.208 5.159 1.00 91.38 289 SER A CA 1
ATOM 2250 C C . SER A 1 289 ? 0.386 0.077 3.856 1.00 91.38 289 SER A C 1
ATOM 2252 O O . SER A 1 289 ? 0.238 -0.914 3.148 1.00 91.38 289 SER A O 1
ATOM 2254 N N . GLN A 1 290 ? 1.224 1.068 3.527 1.00 89.94 290 GLN A N 1
ATOM 2255 C CA . GLN A 1 290 ? 2.099 1.046 2.349 1.00 89.94 290 GLN A CA 1
ATOM 2256 C C . GLN A 1 290 ? 3.476 0.426 2.638 1.00 89.94 290 GLN A C 1
ATOM 2258 O O . GLN A 1 290 ? 4.265 0.240 1.712 1.00 89.94 290 GLN A O 1
ATOM 2263 N N . LEU A 1 291 ? 3.805 0.130 3.900 1.00 89.19 291 LEU A N 1
ATOM 2264 C CA . LEU A 1 291 ? 5.080 -0.499 4.245 1.00 89.19 291 LEU A CA 1
ATOM 2265 C C . LEU A 1 291 ? 5.093 -1.979 3.836 1.00 89.19 291 LEU A C 1
ATOM 2267 O O . LEU A 1 291 ? 4.048 -2.626 3.887 1.00 89.19 291 LEU A O 1
ATOM 2271 N N . PRO A 1 292 ? 6.258 -2.559 3.496 1.00 90.12 292 PRO A N 1
ATOM 2272 C CA . PRO A 1 292 ? 6.382 -4.004 3.321 1.00 90.12 292 PRO A CA 1
ATOM 2273 C C . PRO A 1 292 ? 5.912 -4.775 4.563 1.00 90.12 292 PRO A C 1
ATOM 2275 O O . PRO A 1 292 ? 6.175 -4.356 5.692 1.00 90.12 292 PRO A O 1
ATOM 2278 N N . ASN A 1 293 ? 5.279 -5.938 4.368 1.00 87.50 293 ASN A N 1
ATOM 2279 C CA . ASN A 1 293 ? 4.749 -6.771 5.460 1.00 87.50 293 ASN A CA 1
ATOM 2280 C C . ASN A 1 293 ? 5.810 -7.135 6.513 1.00 87.50 293 ASN A C 1
ATOM 2282 O O . ASN A 1 293 ? 5.497 -7.235 7.697 1.00 87.50 293 ASN A O 1
ATOM 2286 N N . SER A 1 294 ? 7.071 -7.308 6.104 1.00 88.00 294 SER A N 1
ATOM 2287 C CA . SER A 1 294 ? 8.193 -7.547 7.020 1.00 88.00 294 SER A CA 1
ATOM 2288 C C . SER A 1 294 ? 8.401 -6.382 7.995 1.00 88.00 294 SER A C 1
ATOM 2290 O O . SER A 1 294 ? 8.606 -6.605 9.187 1.00 88.00 294 SER A O 1
ATOM 2292 N N . HIS A 1 295 ? 8.300 -5.140 7.513 1.00 87.25 295 HIS A N 1
ATOM 2293 C CA . HIS A 1 295 ? 8.440 -3.933 8.330 1.00 87.25 295 HIS A CA 1
ATOM 2294 C C . HIS A 1 295 ? 7.198 -3.693 9.183 1.00 87.25 295 HIS A C 1
ATOM 2296 O O . HIS A 1 295 ? 7.337 -3.361 10.356 1.00 87.25 295 HIS A O 1
ATOM 2302 N N . GLN A 1 296 ? 6.000 -3.927 8.633 1.00 90.56 296 GLN A N 1
ATOM 2303 C CA . GLN A 1 296 ? 4.759 -3.855 9.408 1.00 90.56 296 GLN A CA 1
ATOM 2304 C C . GLN A 1 296 ? 4.802 -4.818 10.599 1.00 90.56 296 GLN A C 1
ATOM 2306 O O . GLN A 1 296 ? 4.596 -4.391 11.726 1.00 90.56 296 GLN A O 1
ATOM 2311 N N . ARG A 1 297 ? 5.170 -6.089 10.373 1.00 89.06 297 ARG A N 1
ATOM 2312 C CA . ARG A 1 297 ? 5.296 -7.096 11.441 1.00 89.06 297 ARG A CA 1
ATOM 2313 C C . ARG A 1 297 ? 6.358 -6.734 12.472 1.00 89.06 297 ARG A C 1
ATOM 2315 O O . ARG A 1 297 ? 6.113 -6.918 13.656 1.00 89.06 297 ARG A O 1
ATOM 2322 N N . ARG A 1 298 ? 7.520 -6.217 12.049 1.00 86.56 298 ARG A N 1
ATOM 2323 C CA . ARG A 1 298 ? 8.558 -5.734 12.979 1.00 86.56 298 ARG A CA 1
ATOM 2324 C C . ARG A 1 298 ? 8.017 -4.620 13.874 1.00 86.56 298 ARG A C 1
ATOM 2326 O O . ARG A 1 298 ? 8.223 -4.677 15.079 1.00 86.56 298 ARG A O 1
ATOM 2333 N N . LEU A 1 299 ? 7.310 -3.651 13.295 1.00 84.12 299 LEU A N 1
ATOM 2334 C CA . LEU A 1 299 ? 6.711 -2.543 14.038 1.00 84.12 299 LEU A CA 1
ATOM 2335 C C . LEU A 1 299 ? 5.594 -3.049 14.970 1.00 84.12 299 LEU A C 1
ATOM 2337 O O . LEU A 1 299 ? 5.599 -2.765 16.155 1.00 84.12 299 LEU A O 1
ATOM 2341 N N . THR A 1 300 ? 4.702 -3.929 14.534 1.00 85.88 300 THR A N 1
ATOM 2342 C CA . THR A 1 300 ? 3.700 -4.489 15.460 1.00 85.88 300 THR A CA 1
ATOM 2343 C C . THR A 1 300 ? 4.339 -5.321 16.584 1.00 85.88 300 THR A C 1
ATOM 2345 O O . THR A 1 300 ? 3.930 -5.222 17.736 1.00 85.88 300 THR A O 1
ATOM 2348 N N . ALA A 1 301 ? 5.394 -6.087 16.292 1.00 85.69 301 ALA A N 1
ATOM 2349 C CA . ALA A 1 301 ? 6.029 -6.962 17.274 1.00 85.69 301 ALA A CA 1
ATOM 2350 C C . ALA A 1 301 ? 6.769 -6.210 18.394 1.00 85.69 301 ALA A C 1
ATOM 2352 O O . ALA A 1 301 ? 6.717 -6.662 19.536 1.00 85.69 301 ALA A O 1
ATOM 2353 N N . GLN A 1 302 ? 7.464 -5.089 18.124 1.00 81.12 302 GLN A N 1
ATOM 2354 C CA . GLN A 1 302 ? 8.089 -4.356 19.245 1.00 81.12 302 GLN A CA 1
ATOM 2355 C C . GLN A 1 302 ? 7.053 -3.590 20.080 1.00 81.12 302 GLN A C 1
ATOM 2357 O O . GLN A 1 302 ? 7.293 -3.409 21.270 1.00 81.12 302 GLN A O 1
ATOM 2362 N N . ASP A 1 303 ? 5.897 -3.224 19.510 1.00 79.38 303 ASP A N 1
ATOM 2363 C CA . ASP A 1 303 ? 4.799 -2.615 20.275 1.00 79.38 303 ASP A CA 1
ATOM 2364 C C . ASP A 1 303 ? 4.240 -3.611 21.304 1.00 79.38 303 ASP A C 1
ATOM 2366 O O . ASP A 1 303 ? 4.101 -3.285 22.481 1.00 79.38 303 ASP A O 1
ATOM 2370 N N . GLU A 1 304 ? 4.040 -4.876 20.911 1.00 79.62 304 GLU A N 1
ATOM 2371 C CA . GLU A 1 304 ? 3.622 -5.941 21.835 1.00 79.62 304 GLU A CA 1
ATOM 2372 C C . GLU A 1 304 ? 4.637 -6.188 22.962 1.00 79.62 304 GLU A C 1
ATOM 2374 O O . GLU A 1 304 ? 4.248 -6.407 24.112 1.00 79.62 304 GLU A O 1
ATOM 2379 N N . VAL A 1 305 ? 5.940 -6.136 22.659 1.00 78.50 305 VAL A N 1
ATOM 2380 C CA . VAL A 1 305 ? 7.004 -6.300 23.665 1.00 78.50 305 VAL A CA 1
ATOM 2381 C C . VAL A 1 305 ? 7.011 -5.135 24.659 1.00 78.50 305 VAL A C 1
ATOM 2383 O O . VAL A 1 305 ? 7.181 -5.357 25.860 1.00 78.50 305 VAL A O 1
ATOM 2386 N N . GLU A 1 306 ? 6.799 -3.905 24.190 1.00 73.56 306 GLU A N 1
ATOM 2387 C CA . GLU A 1 306 ? 6.737 -2.717 25.048 1.00 73.56 306 GLU A CA 1
ATOM 2388 C C . GLU A 1 306 ? 5.478 -2.705 25.913 1.00 73.56 306 GLU A C 1
ATOM 2390 O O . GLU A 1 306 ? 5.579 -2.541 27.133 1.00 73.56 306 GLU A O 1
ATOM 2395 N N . LEU A 1 307 ? 4.316 -2.999 25.325 1.00 70.75 307 LEU A N 1
ATOM 2396 C CA . LEU A 1 307 ? 3.061 -3.174 26.056 1.00 70.75 307 LEU A CA 1
ATOM 2397 C C . LEU A 1 307 ? 3.191 -4.262 27.130 1.00 70.75 307 LEU A C 1
ATOM 2399 O O . LEU A 1 307 ? 2.785 -4.050 28.273 1.00 70.75 307 LEU A O 1
ATOM 2403 N N . ALA A 1 308 ? 3.821 -5.399 26.819 1.00 74.25 308 ALA A N 1
ATOM 2404 C CA . ALA A 1 308 ? 4.065 -6.456 27.801 1.00 74.25 308 ALA A CA 1
ATOM 2405 C C . ALA A 1 308 ? 5.000 -6.011 28.943 1.00 74.25 308 ALA A C 1
ATOM 2407 O O . ALA A 1 308 ? 4.870 -6.500 30.068 1.00 74.25 308 ALA A O 1
ATOM 2408 N N . SER A 1 309 ? 5.921 -5.077 28.680 1.00 74.44 309 SER A N 1
ATOM 2409 C CA . SER A 1 309 ? 6.835 -4.540 29.694 1.00 74.44 309 SER A CA 1
ATOM 2410 C C . SER A 1 309 ? 6.175 -3.516 30.631 1.00 74.44 309 SER A C 1
ATOM 2412 O O . SER A 1 309 ? 6.491 -3.497 31.823 1.00 74.44 309 SER A O 1
ATOM 2414 N N . ASP A 1 310 ? 5.201 -2.740 30.141 1.00 64.56 310 ASP A N 1
ATOM 2415 C CA . ASP A 1 310 ? 4.509 -1.700 30.921 1.00 64.56 310 ASP A CA 1
ATOM 2416 C C . ASP A 1 310 ? 3.301 -2.220 31.725 1.00 64.56 310 ASP A C 1
ATOM 2418 O O . ASP A 1 310 ? 2.959 -1.657 32.769 1.00 64.56 310 ASP A O 1
ATOM 2422 N N . VAL A 1 311 ? 2.693 -3.349 31.332 1.00 58.62 311 VAL A N 1
ATOM 2423 C CA . VAL A 1 311 ? 1.517 -3.950 32.010 1.00 58.62 311 VAL A CA 1
ATOM 2424 C C . VAL A 1 311 ? 1.794 -4.407 33.458 1.00 58.62 311 VAL A C 1
ATOM 2426 O O . VAL A 1 311 ? 0.866 -4.681 34.218 1.00 58.62 311 VAL A O 1
ATOM 2429 N N . SER A 1 312 ? 3.047 -4.392 33.923 1.00 60.34 312 SER A N 1
ATOM 2430 C CA . SER A 1 312 ? 3.364 -4.606 35.347 1.00 60.34 312 SER A CA 1
ATOM 2431 C C . SER A 1 312 ? 3.049 -3.405 36.260 1.00 60.34 312 SER A C 1
ATOM 2433 O O . SER A 1 312 ? 3.291 -3.489 37.466 1.00 60.34 312 SER A O 1
ATOM 2435 N N . ARG A 1 313 ? 2.518 -2.289 35.736 1.00 52.72 313 ARG A N 1
ATOM 2436 C CA . ARG A 1 313 ? 2.337 -1.041 36.493 1.00 52.72 313 ARG A CA 1
ATOM 2437 C C . ARG A 1 313 ? 0.885 -0.527 36.444 1.00 52.72 313 ARG A C 1
ATOM 2439 O O . ARG A 1 313 ? 0.493 0.179 35.529 1.00 52.72 313 ARG A O 1
ATOM 2446 N N . ASP A 1 314 ? 0.126 -0.882 37.485 1.00 50.88 314 ASP A N 1
ATOM 2447 C CA . ASP A 1 314 ? -1.216 -0.409 37.881 1.00 50.88 314 ASP A CA 1
ATOM 2448 C C . ASP A 1 314 ? -2.369 -0.520 36.860 1.00 50.88 314 ASP A C 1
ATOM 2450 O O . ASP A 1 314 ? -2.620 0.348 36.026 1.00 50.88 314 ASP A O 1
ATOM 2454 N N . GLY A 1 315 ? -3.181 -1.570 37.035 1.00 51.84 315 GLY A N 1
ATOM 2455 C CA . GLY A 1 315 ? -4.459 -1.752 36.351 1.00 51.84 315 GLY A CA 1
ATOM 2456 C C . GLY A 1 315 ? -5.532 -0.776 36.843 1.00 51.84 315 GLY A C 1
ATOM 2457 O O . GLY A 1 315 ? -6.155 -0.986 37.882 1.00 51.84 315 GLY A O 1
ATOM 2458 N N . SER A 1 316 ? -5.797 0.269 36.061 1.00 49.28 316 SER A N 1
ATOM 2459 C CA . SER A 1 316 ? -7.010 1.084 36.173 1.00 49.28 316 SER A CA 1
ATOM 2460 C C . SER A 1 316 ? -7.472 1.501 34.775 1.00 49.28 316 SER A C 1
ATOM 2462 O O . SER A 1 316 ? -6.692 2.007 33.973 1.00 49.28 316 SER A O 1
ATOM 2464 N N . GLY A 1 317 ? -8.731 1.188 34.461 1.00 54.62 317 GLY A N 1
ATOM 2465 C CA . GLY A 1 317 ? -9.233 0.968 33.104 1.00 54.62 317 GLY A CA 1
ATOM 2466 C C . GLY A 1 317 ? -9.183 2.154 32.134 1.00 54.62 317 GLY A C 1
ATOM 2467 O O . GLY A 1 317 ? -9.513 3.286 32.486 1.00 54.62 317 GLY A O 1
ATOM 2468 N N . ARG A 1 318 ? -8.853 1.851 30.869 1.00 50.16 318 ARG A N 1
ATOM 2469 C CA . ARG A 1 318 ? -8.881 2.781 29.726 1.00 50.16 318 ARG A CA 1
ATOM 2470 C C . ARG A 1 318 ? -9.302 2.092 28.418 1.00 50.16 318 ARG A C 1
ATOM 2472 O O . ARG A 1 318 ? -8.536 2.016 27.475 1.00 50.16 318 ARG A O 1
ATOM 2479 N N . GLY A 1 319 ? -10.557 1.662 28.305 1.00 51.75 319 GLY A N 1
ATOM 2480 C CA . GLY A 1 319 ? -11.074 1.004 27.088 1.00 51.75 319 GLY A CA 1
ATOM 2481 C C . GLY A 1 319 ? -11.352 1.913 25.873 1.00 51.75 319 GLY A C 1
ATOM 2482 O O . GLY A 1 319 ? -12.151 1.541 25.021 1.00 51.75 319 GLY A O 1
ATOM 2483 N N . ARG A 1 320 ? -10.794 3.131 25.798 1.00 54.53 320 ARG A N 1
ATOM 2484 C CA . ARG A 1 320 ? -10.985 4.043 24.642 1.00 54.53 320 ARG A CA 1
ATOM 2485 C C . ARG A 1 320 ? -9.730 4.774 24.165 1.00 54.53 320 ARG A C 1
ATOM 2487 O O . ARG A 1 320 ? -9.759 5.313 23.064 1.00 54.53 320 ARG A O 1
ATOM 2494 N N . ASP A 1 321 ? -8.651 4.757 24.945 1.00 60.75 321 ASP A N 1
ATOM 2495 C CA . ASP A 1 321 ? -7.390 5.419 24.583 1.00 60.75 321 ASP A CA 1
ATOM 2496 C C . ASP A 1 321 ? -6.377 4.458 23.932 1.00 60.75 321 ASP A C 1
ATOM 2498 O O . ASP A 1 321 ? -5.382 4.919 23.384 1.00 60.75 321 ASP A O 1
ATOM 2502 N N . GLU A 1 322 ? -6.623 3.143 23.940 1.00 67.19 322 GLU A N 1
ATOM 2503 C CA . GLU A 1 322 ? -5.677 2.124 23.438 1.00 67.19 322 GLU A CA 1
ATOM 2504 C C . GLU A 1 322 ? -5.303 2.357 21.965 1.00 67.19 322 GLU A C 1
ATOM 2506 O O . GLU A 1 322 ? -4.133 2.355 21.588 1.00 67.19 322 GLU A O 1
ATOM 2511 N N . ASP A 1 323 ? -6.303 2.700 21.158 1.00 66.62 323 ASP A N 1
ATOM 2512 C CA . ASP A 1 323 ? -6.179 3.022 19.736 1.00 66.62 323 ASP A CA 1
ATOM 2513 C C . ASP A 1 323 ? -5.344 4.285 19.454 1.00 66.62 323 ASP A C 1
ATOM 2515 O O . ASP A 1 323 ? -4.871 4.499 18.336 1.00 66.62 323 ASP A O 1
ATOM 2519 N N . MET A 1 324 ? -5.234 5.180 20.439 1.00 61.88 324 MET A N 1
ATOM 2520 C CA . MET A 1 324 ? -4.426 6.401 20.365 1.00 61.88 324 MET A CA 1
ATOM 2521 C C . MET A 1 324 ? -2.993 6.116 20.804 1.00 61.88 324 MET A C 1
ATOM 2523 O O . MET A 1 324 ? -2.048 6.605 20.183 1.00 61.88 324 MET A O 1
ATOM 2527 N N . THR A 1 325 ? -2.834 5.291 21.841 1.00 71.94 325 THR A N 1
ATOM 2528 C CA . THR A 1 325 ? -1.527 4.888 22.354 1.00 71.94 325 THR A CA 1
ATOM 2529 C C . THR A 1 325 ? -0.743 4.098 21.310 1.00 71.94 325 THR A C 1
ATOM 2531 O O . THR A 1 325 ? 0.419 4.420 21.096 1.00 71.94 325 THR A O 1
ATOM 2534 N N . GLN A 1 326 ? -1.382 3.176 20.581 1.00 76.50 326 GLN A N 1
ATOM 2535 C CA . GLN A 1 326 ? -0.723 2.368 19.541 1.00 76.50 326 GLN A CA 1
ATOM 2536 C C . GLN A 1 326 ? -0.169 3.204 18.377 1.00 76.50 326 GLN A C 1
ATOM 2538 O O . GLN A 1 326 ? 0.920 2.956 17.875 1.00 76.50 326 GLN A O 1
ATOM 2543 N N . LEU A 1 327 ? -0.888 4.238 17.932 1.00 72.00 327 LEU A N 1
ATOM 2544 C CA . LEU A 1 327 ? -0.442 5.071 16.805 1.00 72.00 327 LEU A CA 1
ATOM 2545 C C . LEU A 1 327 ? 0.581 6.133 17.203 1.00 72.00 327 LEU A C 1
ATOM 2547 O O . LEU A 1 327 ? 1.429 6.516 16.394 1.00 72.00 327 LEU A O 1
ATOM 2551 N N . HIS A 1 328 ? 0.518 6.605 18.445 1.00 73.06 328 HIS A N 1
ATOM 2552 C CA . HIS A 1 328 ? 1.612 7.376 19.012 1.00 73.06 328 HIS A CA 1
ATOM 2553 C C . HIS A 1 328 ? 2.868 6.504 19.154 1.00 73.06 328 HIS A C 1
ATOM 2555 O O . HIS A 1 328 ? 3.940 6.911 18.702 1.00 73.06 328 HIS A O 1
ATOM 2561 N N . ALA A 1 329 ? 2.718 5.293 19.706 1.00 78.62 329 ALA A N 1
ATOM 2562 C CA . ALA A 1 329 ? 3.786 4.305 19.806 1.00 78.62 329 ALA A CA 1
ATOM 2563 C C . ALA A 1 329 ? 4.387 4.035 18.428 1.00 78.62 329 ALA A C 1
ATOM 2565 O O . ALA A 1 329 ? 5.593 4.159 18.274 1.00 78.62 329 ALA A O 1
ATOM 2566 N N . PHE A 1 330 ? 3.560 3.863 17.396 1.00 77.88 330 PHE A N 1
ATOM 2567 C CA . PHE A 1 330 ? 4.009 3.722 16.014 1.00 77.88 330 PHE A CA 1
ATOM 2568 C C . PHE A 1 330 ? 4.935 4.859 15.548 1.00 77.88 330 PHE A C 1
ATOM 2570 O O . PHE A 1 330 ? 5.993 4.602 14.975 1.00 77.88 330 PHE A O 1
ATOM 2577 N N . GLY A 1 331 ? 4.578 6.122 15.807 1.00 76.75 331 GLY A N 1
ATOM 2578 C CA . GLY A 1 331 ? 5.418 7.270 15.452 1.00 76.75 331 GLY A CA 1
ATOM 2579 C C . GLY A 1 331 ? 6.785 7.261 16.146 1.00 76.75 331 GLY A C 1
ATOM 2580 O O . GLY A 1 331 ? 7.806 7.511 15.507 1.00 76.75 331 GLY A O 1
ATOM 2581 N N . VAL A 1 332 ? 6.808 6.918 17.436 1.00 79.69 332 VAL A N 1
ATOM 2582 C CA . VAL A 1 332 ? 8.036 6.759 18.241 1.00 79.69 332 VAL A CA 1
ATOM 2583 C C . VAL A 1 332 ? 8.839 5.532 17.798 1.00 79.69 332 VAL A C 1
ATOM 2585 O O . VAL A 1 332 ? 10.068 5.517 17.805 1.00 79.69 332 VAL A O 1
ATOM 2588 N N . GLN A 1 333 ? 8.154 4.485 17.373 1.00 82.50 333 GLN A N 1
ATOM 2589 C CA . GLN A 1 333 ? 8.757 3.225 16.994 1.00 82.50 333 GLN A CA 1
ATOM 2590 C C . GLN A 1 333 ? 9.382 3.273 15.602 1.00 82.50 333 GLN A C 1
ATOM 2592 O O . GLN A 1 333 ? 10.416 2.643 15.377 1.00 82.50 333 GLN A O 1
ATOM 2597 N N . LEU A 1 334 ? 8.819 4.072 14.690 1.00 81.06 334 LEU A N 1
ATOM 2598 C CA . LEU A 1 334 ? 9.483 4.424 13.438 1.00 81.06 334 LEU A CA 1
ATOM 2599 C C . LEU A 1 334 ? 10.869 5.013 13.713 1.00 81.06 334 LEU A C 1
ATOM 2601 O O . LEU A 1 334 ? 11.838 4.584 13.095 1.00 81.06 334 LEU A O 1
ATOM 2605 N N . GLU A 1 335 ? 10.986 5.923 14.685 1.00 83.88 335 GLU A N 1
ATOM 2606 C CA . GLU A 1 335 ? 12.276 6.496 15.080 1.00 83.88 335 GLU A CA 1
ATOM 2607 C C . 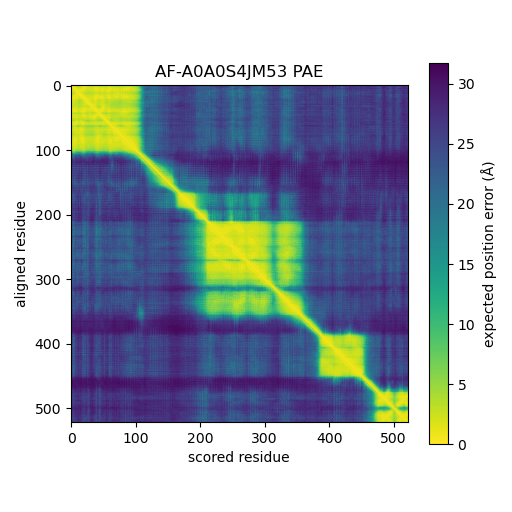GLU A 1 335 ? 13.259 5.414 15.547 1.00 83.88 335 GLU A C 1
ATOM 2609 O O . GLU A 1 335 ? 14.395 5.365 15.074 1.00 83.88 335 GLU A O 1
ATOM 2614 N N . ARG A 1 336 ? 12.814 4.486 16.406 1.00 83.12 336 ARG A N 1
ATOM 2615 C CA . ARG A 1 336 ? 13.656 3.374 16.881 1.00 83.12 336 ARG A CA 1
ATOM 2616 C C . ARG A 1 336 ? 14.074 2.434 15.757 1.00 83.12 336 ARG A C 1
ATOM 2618 O O . ARG A 1 336 ? 15.244 2.072 15.679 1.00 83.12 336 ARG A O 1
ATOM 2625 N N . CYS A 1 337 ? 13.150 2.056 14.877 1.00 80.25 337 CYS A N 1
ATOM 2626 C CA . CYS A 1 337 ? 13.461 1.206 13.730 1.00 80.25 337 CYS A CA 1
ATOM 2627 C C . CYS A 1 337 ? 14.495 1.856 12.807 1.00 80.25 337 CYS A C 1
ATOM 2629 O O . CYS A 1 337 ? 15.404 1.171 12.341 1.00 80.25 337 CYS A O 1
ATOM 2631 N N . PHE A 1 338 ? 14.398 3.170 12.585 1.00 84.25 338 PHE A N 1
ATOM 2632 C CA . PHE A 1 338 ? 15.380 3.893 11.782 1.00 84.25 338 PHE A CA 1
ATOM 2633 C C . PHE A 1 338 ? 16.758 3.927 12.453 1.00 84.25 338 PHE A C 1
ATOM 2635 O O . PHE A 1 338 ? 17.751 3.694 11.769 1.00 84.25 338 PHE A O 1
ATOM 2642 N N . MET A 1 339 ? 16.816 4.130 13.773 1.00 81.31 339 MET A N 1
ATOM 2643 C CA . MET A 1 339 ? 18.070 4.138 14.539 1.00 81.31 339 MET A CA 1
ATOM 2644 C C . MET A 1 339 ? 18.759 2.767 14.577 1.00 81.31 339 MET A C 1
ATOM 2646 O O . MET A 1 339 ? 19.979 2.707 14.464 1.00 81.31 339 MET A O 1
ATOM 2650 N N . VAL A 1 340 ? 18.004 1.668 14.710 1.00 84.00 340 VAL A N 1
ATOM 2651 C CA . VAL A 1 340 ? 18.577 0.307 14.708 1.00 84.00 340 VAL A CA 1
ATOM 2652 C C . VAL A 1 340 ? 19.218 -0.006 13.359 1.00 84.00 340 VAL A C 1
ATOM 2654 O O . VAL A 1 340 ? 20.355 -0.459 13.320 1.00 84.00 340 VAL A O 1
ATOM 2657 N N . GLU A 1 341 ? 18.536 0.295 12.252 1.00 81.62 341 GLU A N 1
ATOM 2658 C CA . GLU A 1 341 ? 19.097 0.061 10.915 1.00 81.62 341 GLU A CA 1
ATOM 2659 C C . GLU A 1 341 ? 20.303 0.967 10.620 1.00 81.62 341 GLU A C 1
ATOM 2661 O O . GLU A 1 341 ? 21.237 0.549 9.943 1.00 81.62 341 GLU A O 1
ATOM 2666 N N . GLU A 1 342 ? 20.298 2.210 11.109 1.00 84.44 342 GLU A N 1
ATOM 2667 C CA . GLU A 1 342 ? 21.443 3.123 10.994 1.00 84.44 342 GLU A CA 1
ATOM 2668 C C . GLU A 1 342 ? 22.644 2.612 11.808 1.00 84.44 342 GLU A C 1
ATOM 2670 O O . GLU A 1 342 ? 23.775 2.630 11.329 1.00 84.44 342 GLU A O 1
ATOM 2675 N N . GLN A 1 343 ? 22.400 2.069 13.002 1.00 84.00 343 GLN A N 1
ATOM 2676 C CA . GLN A 1 343 ? 23.437 1.468 13.834 1.00 84.00 343 GLN A CA 1
ATOM 2677 C C . GLN A 1 343 ? 23.997 0.171 13.231 1.00 84.00 343 GLN A C 1
ATOM 2679 O O . GLN A 1 343 ? 25.205 -0.047 13.281 1.00 84.00 343 GLN A O 1
ATOM 2684 N N . GLU A 1 344 ? 23.153 -0.677 12.639 1.00 88.06 344 GLU A N 1
ATOM 2685 C CA . GLU A 1 344 ? 23.594 -1.882 11.923 1.00 88.06 344 GLU A CA 1
ATOM 2686 C C . GLU A 1 344 ? 24.465 -1.536 10.709 1.00 88.06 344 GLU A C 1
ATOM 2688 O O . GLU A 1 344 ? 25.483 -2.193 10.494 1.00 88.06 344 GLU A O 1
ATOM 2693 N N . LEU A 1 345 ? 24.126 -0.471 9.971 1.00 84.62 345 LEU A N 1
ATOM 2694 C CA . LEU A 1 345 ? 24.947 0.036 8.866 1.00 84.62 345 LEU A CA 1
ATOM 2695 C C . LEU A 1 345 ? 26.305 0.557 9.350 1.00 84.62 345 LEU A C 1
ATOM 2697 O O . LEU A 1 345 ? 27.327 0.178 8.787 1.00 84.62 345 LEU A O 1
ATOM 2701 N N . LEU A 1 346 ? 26.340 1.351 10.425 1.00 86.12 346 LEU A N 1
ATOM 2702 C CA . LEU A 1 346 ? 27.603 1.837 10.998 1.00 86.12 346 LEU A CA 1
ATOM 2703 C C . LEU A 1 346 ? 28.490 0.687 11.497 1.00 86.12 346 LEU A C 1
ATOM 2705 O O . LEU A 1 346 ? 29.701 0.700 11.288 1.00 86.12 346 LEU A O 1
ATOM 2709 N N . LEU A 1 347 ? 27.897 -0.336 12.121 1.00 89.69 347 LEU A N 1
ATOM 2710 C CA . LEU A 1 347 ? 28.628 -1.528 12.557 1.00 89.69 347 LEU A CA 1
ATOM 2711 C C . LEU A 1 347 ? 29.135 -2.367 11.375 1.00 89.69 347 LEU A C 1
ATOM 2713 O O . LEU A 1 347 ? 30.183 -3.005 11.490 1.00 89.69 347 LEU A O 1
ATOM 2717 N N . ALA A 1 348 ? 28.411 -2.391 10.255 1.00 85.56 348 ALA A N 1
ATOM 2718 C CA . ALA A 1 348 ? 28.866 -3.038 9.028 1.00 85.56 348 ALA A CA 1
ATOM 2719 C C . ALA A 1 348 ? 30.052 -2.280 8.404 1.00 85.56 348 ALA A C 1
ATOM 2721 O O . ALA A 1 348 ? 31.075 -2.897 8.110 1.00 85.56 348 ALA A O 1
ATOM 2722 N N . GLU A 1 349 ? 29.977 -0.949 8.308 1.00 89.00 349 GLU A N 1
ATOM 2723 C CA . GLU A 1 349 ? 31.078 -0.102 7.819 1.00 89.00 349 GLU A CA 1
ATOM 2724 C C . GLU A 1 349 ? 32.329 -0.197 8.711 1.00 89.00 349 GLU A C 1
ATOM 2726 O O . GLU A 1 349 ? 33.460 -0.222 8.214 1.00 89.00 349 GLU A O 1
ATOM 2731 N N . GLU A 1 350 ? 32.152 -0.300 10.033 1.00 90.50 350 GLU A N 1
ATOM 2732 C CA . GLU A 1 350 ? 33.256 -0.499 10.976 1.00 90.50 350 GLU A CA 1
ATOM 2733 C C . GLU A 1 350 ? 33.912 -1.877 10.794 1.00 90.50 350 GLU A C 1
ATOM 2735 O O . GLU A 1 350 ? 35.142 -1.983 10.794 1.00 90.50 350 GLU A O 1
ATOM 2740 N N . LYS A 1 351 ? 33.119 -2.933 10.559 1.00 88.69 351 LYS A N 1
ATOM 2741 C CA . LYS A 1 351 ? 33.640 -4.272 10.233 1.00 88.69 351 LYS A CA 1
ATOM 2742 C C . LYS A 1 351 ? 34.404 -4.285 8.909 1.00 88.69 351 LYS A C 1
ATOM 2744 O O . LYS A 1 351 ? 35.464 -4.907 8.833 1.00 88.69 351 LYS A O 1
ATOM 2749 N N . GLU A 1 352 ? 33.916 -3.583 7.890 1.00 85.31 352 GLU A N 1
ATOM 2750 C CA . GLU A 1 352 ? 34.582 -3.486 6.585 1.00 85.31 352 GLU A CA 1
ATOM 2751 C C . GLU A 1 352 ? 35.889 -2.668 6.675 1.00 85.31 352 GLU A C 1
ATOM 2753 O O . GLU A 1 352 ? 36.927 -3.045 6.120 1.00 85.31 352 GLU A O 1
ATOM 2758 N N . SER A 1 353 ? 35.891 -1.605 7.484 1.00 82.69 353 SER A N 1
ATOM 2759 C CA . SER A 1 353 ? 37.083 -0.800 7.786 1.00 82.69 353 SER A CA 1
ATOM 2760 C C . SER A 1 353 ? 38.128 -1.575 8.602 1.00 82.69 353 SER A C 1
ATOM 2762 O O . SER A 1 353 ? 39.330 -1.450 8.360 1.00 82.69 353 SER A O 1
ATOM 2764 N N . ALA A 1 354 ? 37.701 -2.432 9.533 1.00 81.31 354 ALA A N 1
ATOM 2765 C CA . ALA A 1 354 ? 38.601 -3.281 10.315 1.00 81.31 354 ALA A CA 1
ATOM 2766 C C . ALA A 1 354 ? 39.285 -4.368 9.464 1.00 81.31 354 ALA A C 1
ATOM 2768 O O . ALA A 1 354 ? 40.425 -4.741 9.742 1.00 81.31 354 ALA A O 1
ATOM 2769 N N . LEU A 1 355 ? 38.629 -4.847 8.403 1.00 78.81 355 LEU A N 1
ATOM 2770 C CA . LEU A 1 355 ? 39.183 -5.850 7.485 1.00 78.81 355 LEU A CA 1
ATOM 2771 C C . LEU A 1 355 ? 40.209 -5.271 6.494 1.00 78.81 355 LEU A C 1
ATOM 2773 O O . LEU A 1 355 ? 41.023 -6.020 5.953 1.00 78.81 355 LEU A O 1
ATOM 2777 N N . THR A 1 356 ? 40.221 -3.952 6.277 1.00 72.25 356 THR A N 1
ATOM 2778 C CA . THR A 1 356 ? 41.167 -3.281 5.363 1.00 72.25 356 THR A CA 1
ATOM 2779 C C . THR A 1 356 ? 42.424 -2.738 6.056 1.00 72.25 356 THR A C 1
ATOM 2781 O O . THR A 1 356 ? 43.432 -2.475 5.393 1.00 72.25 356 THR A O 1
ATOM 2784 N N . ALA A 1 357 ? 42.434 -2.645 7.389 1.00 56.47 357 ALA A N 1
ATOM 2785 C CA . ALA A 1 357 ? 43.606 -2.256 8.171 1.00 56.47 357 ALA A CA 1
ATOM 2786 C C . ALA A 1 357 ? 44.566 -3.445 8.400 1.00 56.47 357 ALA A C 1
ATOM 2788 O O . ALA A 1 357 ? 44.634 -4.030 9.480 1.00 56.47 357 ALA A O 1
ATOM 2789 N N . SER A 1 358 ? 45.348 -3.805 7.376 1.00 52.69 358 SER A N 1
ATOM 2790 C CA . SER A 1 358 ? 46.439 -4.782 7.521 1.00 52.69 358 SER A CA 1
ATOM 2791 C C . SER A 1 358 ? 47.538 -4.235 8.453 1.00 52.69 358 SER A C 1
ATOM 2793 O O . SER A 1 358 ? 47.982 -3.098 8.266 1.00 52.69 358 SER A O 1
ATOM 2795 N N . PRO A 1 359 ? 48.045 -5.014 9.428 1.00 53.72 359 PRO A N 1
ATOM 2796 C CA . PRO A 1 359 ? 49.065 -4.543 10.357 1.00 53.72 359 PRO A CA 1
ATOM 2797 C C . PRO A 1 359 ? 50.404 -4.373 9.630 1.00 53.72 359 PRO A C 1
ATOM 2799 O O . PRO A 1 359 ? 51.038 -5.344 9.214 1.00 53.72 359 PRO A O 1
ATOM 2802 N N . VAL A 1 360 ? 50.856 -3.125 9.483 1.00 46.78 360 VAL A N 1
ATOM 2803 C CA . VAL A 1 360 ? 52.226 -2.815 9.060 1.00 46.78 360 VAL A CA 1
ATOM 2804 C C . VAL A 1 360 ? 53.159 -3.228 10.195 1.00 46.78 360 VAL A C 1
ATOM 2806 O O . VAL A 1 360 ? 53.267 -2.556 11.219 1.00 46.78 360 VAL A O 1
ATOM 2809 N N . ALA A 1 361 ? 53.806 -4.377 10.015 1.00 47.72 361 ALA A N 1
ATOM 2810 C CA . ALA A 1 361 ? 54.821 -4.887 10.917 1.00 47.72 361 ALA A CA 1
ATOM 2811 C C . ALA A 1 361 ? 55.996 -3.900 10.999 1.00 47.72 361 ALA A C 1
ATOM 2813 O O . ALA A 1 361 ? 56.745 -3.700 10.042 1.00 47.72 361 ALA A O 1
ATOM 2814 N N . ALA A 1 362 ? 56.160 -3.295 12.172 1.00 49.56 362 ALA A N 1
ATOM 2815 C CA . ALA A 1 362 ? 57.363 -2.579 12.549 1.00 49.56 362 ALA A CA 1
ATOM 2816 C C . ALA A 1 362 ? 58.485 -3.596 12.812 1.00 49.56 362 ALA A C 1
ATOM 2818 O O . ALA A 1 362 ? 58.484 -4.295 13.823 1.00 49.56 362 ALA A O 1
ATOM 2819 N N . GLY A 1 363 ? 59.446 -3.674 11.895 1.00 44.75 363 GLY A N 1
ATOM 2820 C CA . GLY A 1 363 ? 60.676 -4.439 12.059 1.00 44.75 363 GLY A CA 1
ATOM 2821 C C . GLY A 1 363 ? 61.831 -3.684 11.419 1.00 44.75 363 GLY A C 1
ATOM 2822 O O . GLY A 1 363 ? 62.028 -3.759 10.211 1.00 44.75 363 GLY A O 1
ATOM 2823 N N . GLY A 1 364 ? 62.567 -2.917 12.222 1.00 47.91 364 GLY A N 1
ATOM 2824 C CA . GLY A 1 364 ? 63.817 -2.298 11.795 1.00 47.91 364 GLY A CA 1
ATOM 2825 C C . GLY A 1 364 ? 64.975 -3.284 11.898 1.00 47.91 364 GLY A C 1
ATOM 2826 O O . GLY A 1 364 ? 65.094 -3.944 12.923 1.00 47.91 364 GLY A O 1
ATOM 2827 N N . VAL A 1 365 ? 65.846 -3.328 10.883 1.00 39.97 365 VAL A N 1
ATOM 2828 C CA . VAL A 1 365 ? 67.279 -3.617 11.049 1.00 39.97 365 VAL A CA 1
ATOM 2829 C C . VAL A 1 365 ? 68.084 -2.837 10.000 1.00 39.97 365 VAL A C 1
ATOM 2831 O O . VAL A 1 365 ? 67.787 -2.817 8.810 1.00 39.97 365 VAL A O 1
ATOM 2834 N N . GLU A 1 366 ? 69.095 -2.179 10.539 1.00 44.47 366 GLU A N 1
ATOM 2835 C CA . GLU A 1 366 ? 70.248 -1.457 10.011 1.00 44.47 366 GLU A CA 1
ATOM 2836 C C . GLU A 1 366 ? 71.134 -2.295 9.057 1.00 44.47 366 GLU A C 1
ATOM 2838 O O . GLU A 1 366 ? 71.411 -3.445 9.376 1.00 44.47 366 GLU A O 1
ATOM 2843 N N . PHE A 1 367 ? 71.633 -1.739 7.934 1.00 33.28 367 PHE A N 1
ATOM 2844 C CA . PHE A 1 367 ? 73.018 -1.958 7.451 1.00 33.28 367 PHE A CA 1
ATOM 2845 C C . PHE A 1 367 ? 73.435 -1.012 6.301 1.00 33.28 367 PHE A C 1
ATOM 2847 O O . PHE A 1 367 ? 72.630 -0.554 5.494 1.00 33.28 367 PHE A O 1
ATOM 2854 N N . GLN A 1 368 ? 74.738 -0.721 6.280 1.00 38.25 368 GLN A N 1
ATOM 2855 C CA . GLN A 1 368 ? 75.469 0.292 5.512 1.00 38.25 368 GLN A CA 1
ATOM 2856 C C . GLN A 1 368 ? 75.745 -0.020 4.022 1.00 38.25 368 GLN A C 1
ATOM 2858 O O . GLN A 1 368 ? 76.083 -1.137 3.659 1.00 38.25 368 GLN A O 1
ATOM 2863 N N . ALA A 1 369 ? 75.746 1.071 3.243 1.00 37.25 369 ALA A N 1
ATOM 2864 C CA . ALA A 1 369 ? 76.747 1.557 2.273 1.00 37.25 369 ALA A CA 1
ATOM 2865 C C . ALA A 1 369 ? 77.212 0.756 1.024 1.00 37.25 369 ALA A C 1
ATOM 2867 O O . ALA A 1 369 ? 77.738 -0.347 1.092 1.00 37.25 369 ALA A O 1
ATOM 2868 N N . ALA A 1 370 ? 77.238 1.541 -0.070 1.00 36.91 370 ALA A N 1
ATOM 2869 C CA . ALA A 1 370 ? 78.190 1.590 -1.193 1.00 36.91 370 ALA A CA 1
ATOM 2870 C C . ALA A 1 370 ? 78.013 0.642 -2.397 1.00 36.91 370 ALA A C 1
ATOM 2872 O O . ALA A 1 370 ? 78.408 -0.518 -2.353 1.00 36.91 370 ALA A O 1
ATOM 2873 N N . SER A 1 371 ? 77.614 1.215 -3.549 1.00 33.06 371 SER A N 1
ATOM 2874 C CA . SER A 1 371 ? 78.454 1.406 -4.765 1.00 33.06 371 SER A CA 1
ATOM 2875 C C . SER A 1 371 ? 77.603 1.575 -6.044 1.00 33.06 371 SER A C 1
ATOM 2877 O O . SER A 1 371 ? 76.808 0.713 -6.399 1.00 33.06 371 SER A O 1
ATOM 2879 N N . THR A 1 372 ? 77.798 2.695 -6.743 1.00 37.03 372 THR A N 1
ATOM 2880 C CA . THR A 1 372 ? 77.387 3.037 -8.129 1.00 37.03 372 THR A CA 1
ATOM 2881 C C . THR A 1 372 ? 78.265 2.305 -9.182 1.00 37.03 372 THR A C 1
ATOM 2883 O O . THR A 1 372 ? 79.228 1.655 -8.784 1.00 37.03 372 THR A O 1
ATOM 2886 N N . PRO A 1 373 ? 78.156 2.551 -10.514 1.00 64.94 373 PRO A N 1
ATOM 2887 C CA . PRO A 1 373 ? 77.018 2.521 -11.458 1.00 64.94 373 PRO A CA 1
ATOM 2888 C C . PRO A 1 373 ? 77.349 1.692 -12.744 1.00 64.94 373 PRO A C 1
ATOM 2890 O O . PRO A 1 373 ? 78.493 1.288 -12.919 1.00 64.94 373 PRO A O 1
ATOM 2893 N N . ALA A 1 374 ? 76.394 1.505 -13.680 1.00 33.75 374 ALA A N 1
ATOM 2894 C CA . ALA A 1 374 ? 76.556 1.708 -15.148 1.00 33.75 374 ALA A CA 1
ATOM 2895 C C . ALA A 1 374 ? 75.640 0.852 -16.066 1.00 33.75 374 ALA A C 1
ATOM 2897 O O . ALA A 1 374 ? 75.514 -0.356 -15.910 1.00 33.75 374 ALA A O 1
ATOM 2898 N N . SER A 1 375 ? 75.158 1.539 -17.114 1.00 33.22 375 SER A N 1
ATOM 2899 C CA . SER A 1 375 ? 74.935 1.100 -18.509 1.00 33.22 375 SER A CA 1
ATOM 2900 C C . SER A 1 375 ? 73.710 0.263 -18.924 1.00 33.22 375 SER A C 1
ATOM 2902 O O . SER A 1 375 ? 73.689 -0.958 -18.858 1.00 33.22 375 SER A O 1
ATOM 2904 N N . ALA A 1 376 ? 72.740 0.997 -19.486 1.00 36.44 376 ALA A N 1
ATOM 2905 C CA . ALA A 1 376 ? 72.129 0.868 -20.823 1.00 36.44 376 ALA A CA 1
ATOM 2906 C C . ALA A 1 376 ? 72.081 -0.500 -21.546 1.00 36.44 376 ALA A C 1
ATOM 2908 O O . ALA A 1 376 ? 73.122 -1.047 -21.891 1.00 36.44 376 ALA A O 1
ATOM 2909 N N . SER A 1 377 ? 70.875 -0.911 -21.982 1.00 30.55 377 SER A N 1
ATOM 2910 C CA . SER A 1 377 ? 70.587 -1.287 -23.387 1.00 30.55 377 SER A CA 1
ATOM 2911 C C . SER A 1 377 ? 69.094 -1.603 -23.643 1.00 30.55 377 SER A C 1
ATOM 2913 O O . SER A 1 377 ? 68.532 -2.548 -23.106 1.00 30.55 377 SER A O 1
ATOM 2915 N N . THR A 1 378 ? 68.500 -0.781 -24.507 1.00 34.03 378 THR A N 1
ATOM 2916 C CA . THR A 1 378 ? 67.535 -1.010 -25.610 1.00 34.03 378 THR A CA 1
ATOM 2917 C C . THR A 1 378 ? 66.755 -2.342 -25.814 1.00 34.03 378 THR A C 1
ATOM 2919 O O . THR A 1 378 ? 67.353 -3.351 -26.172 1.00 34.03 378 THR A O 1
ATOM 2922 N N . ALA A 1 379 ? 65.406 -2.193 -25.833 1.00 37.09 379 ALA A N 1
ATOM 2923 C CA . ALA A 1 379 ? 64.342 -2.790 -26.699 1.00 37.09 379 ALA A CA 1
ATOM 2924 C C . ALA A 1 379 ? 63.891 -4.276 -26.549 1.00 37.09 379 ALA A C 1
ATOM 2926 O O . ALA A 1 379 ? 64.688 -5.095 -26.105 1.00 37.09 379 ALA A O 1
ATOM 2927 N N . PRO A 1 380 ? 62.673 -4.688 -27.014 1.00 43.41 380 PRO A N 1
ATOM 2928 C CA . PRO A 1 380 ? 61.462 -3.944 -27.413 1.00 43.41 380 PRO A CA 1
ATOM 2929 C C . PRO A 1 380 ? 60.188 -4.311 -26.601 1.00 43.41 380 PRO A C 1
ATOM 2931 O O . PRO A 1 380 ? 60.050 -5.397 -26.047 1.00 43.41 380 PRO A O 1
ATOM 2934 N N . LEU A 1 381 ? 59.219 -3.389 -26.584 1.00 32.09 381 LEU A N 1
ATOM 2935 C CA . LEU A 1 381 ? 57.889 -3.542 -25.985 1.00 32.09 381 LEU A CA 1
ATOM 2936 C C . LEU A 1 381 ? 56.980 -4.427 -26.856 1.00 32.09 381 LEU A C 1
ATOM 2938 O O . LEU A 1 381 ? 56.640 -4.052 -27.977 1.00 32.09 381 LEU A O 1
ATOM 2942 N N . THR A 1 382 ? 56.521 -5.552 -26.309 1.00 34.12 382 THR A N 1
ATOM 2943 C CA . THR A 1 382 ? 55.300 -6.239 -26.752 1.00 34.12 382 THR A CA 1
ATOM 2944 C C . THR A 1 382 ? 54.190 -5.959 -25.750 1.00 34.12 382 THR A C 1
ATOM 2946 O O . THR A 1 382 ? 54.322 -6.237 -24.560 1.00 34.12 382 THR A O 1
ATOM 2949 N N . ALA A 1 383 ? 53.119 -5.361 -26.262 1.00 44.91 383 ALA A N 1
ATOM 2950 C CA . ALA A 1 383 ? 51.953 -4.897 -25.538 1.00 44.91 383 ALA A CA 1
ATOM 2951 C C . ALA A 1 383 ? 51.218 -6.025 -24.796 1.00 44.91 383 ALA A C 1
ATOM 2953 O O . ALA A 1 383 ? 50.733 -6.973 -25.410 1.00 44.91 383 ALA A O 1
ATOM 2954 N N . ALA A 1 384 ? 51.057 -5.849 -23.488 1.00 35.59 384 ALA A N 1
ATOM 2955 C CA . ALA A 1 384 ? 49.912 -6.356 -22.751 1.00 35.59 384 ALA A CA 1
ATOM 2956 C C . ALA A 1 384 ? 49.146 -5.122 -22.265 1.00 35.59 384 ALA A C 1
ATOM 2958 O O . ALA A 1 384 ? 49.626 -4.378 -21.410 1.00 35.59 384 ALA A O 1
ATOM 2959 N N . SER A 1 385 ? 48.000 -4.852 -22.889 1.00 43.19 385 SER A N 1
ATOM 2960 C CA . SER A 1 385 ? 47.084 -3.783 -22.498 1.00 43.19 385 SER A CA 1
ATOM 2961 C C . SER A 1 385 ? 46.460 -4.132 -21.150 1.00 43.19 385 SER A C 1
ATOM 2963 O O . SER A 1 385 ? 45.367 -4.684 -21.081 1.00 43.19 385 SER A O 1
ATOM 2965 N N . SER A 1 386 ? 47.173 -3.833 -20.068 1.00 43.44 386 SER A N 1
ATOM 2966 C CA . SER A 1 386 ? 46.579 -3.762 -18.740 1.00 43.44 386 SER A CA 1
ATOM 2967 C C . SER A 1 386 ? 45.702 -2.516 -18.709 1.00 43.44 386 SER A C 1
ATOM 2969 O O . SER A 1 386 ? 46.184 -1.415 -18.453 1.00 43.44 386 SER A O 1
ATOM 2971 N N . THR A 1 387 ? 44.422 -2.676 -19.045 1.00 52.69 387 THR A N 1
ATOM 2972 C CA . THR A 1 387 ? 43.415 -1.628 -18.878 1.00 52.69 387 THR A CA 1
ATOM 2973 C C . THR A 1 387 ? 43.239 -1.395 -17.383 1.00 52.69 387 THR A C 1
ATOM 2975 O O . THR A 1 387 ? 42.492 -2.098 -16.707 1.00 52.69 387 THR A O 1
ATOM 2978 N N . THR A 1 388 ? 43.995 -0.448 -16.839 1.00 67.38 388 THR A N 1
ATOM 2979 C CA . THR A 1 388 ? 43.823 0.014 -15.465 1.00 67.38 388 THR A CA 1
ATOM 2980 C C . THR A 1 388 ? 42.480 0.726 -15.376 1.00 67.38 388 THR A C 1
ATOM 2982 O O . THR A 1 388 ? 42.317 1.800 -15.954 1.00 67.38 388 THR A O 1
ATOM 2985 N N . LEU A 1 389 ? 41.515 0.112 -14.689 1.00 80.56 389 LEU A N 1
ATOM 2986 C CA . LEU A 1 389 ? 40.233 0.743 -14.389 1.00 80.56 389 LEU A CA 1
ATOM 2987 C C . LEU A 1 389 ? 40.470 1.969 -13.506 1.00 80.56 389 LEU A C 1
ATOM 2989 O O . LEU A 1 389 ? 41.220 1.908 -12.529 1.00 80.56 389 LEU A O 1
ATOM 2993 N N . ILE A 1 390 ? 39.840 3.087 -13.859 1.00 84.62 390 ILE A N 1
ATOM 2994 C CA . ILE A 1 390 ? 39.900 4.301 -13.047 1.00 84.62 390 ILE A CA 1
ATOM 2995 C C . ILE A 1 390 ? 38.989 4.081 -11.828 1.00 84.62 390 ILE A C 1
ATOM 2997 O O . ILE A 1 390 ? 37.831 3.695 -12.007 1.00 84.62 390 ILE A O 1
ATOM 3001 N N . PRO A 1 391 ? 39.463 4.321 -10.589 1.00 85.75 391 PRO A N 1
ATOM 3002 C CA . PRO A 1 391 ? 38.622 4.208 -9.402 1.00 85.75 391 PRO A CA 1
ATOM 3003 C C . PRO A 1 391 ? 37.370 5.084 -9.515 1.00 85.75 391 PRO A C 1
ATOM 3005 O O . PRO A 1 391 ? 37.465 6.267 -9.852 1.00 85.75 391 PRO A O 1
ATOM 3008 N N . ALA A 1 392 ? 36.203 4.521 -9.194 1.00 79.12 392 ALA A N 1
ATOM 3009 C CA . ALA A 1 392 ? 34.913 5.203 -9.320 1.00 79.12 392 ALA A CA 1
ATOM 3010 C C . ALA A 1 392 ? 34.851 6.525 -8.529 1.00 79.12 392 ALA A C 1
ATOM 3012 O O . ALA A 1 392 ? 34.274 7.500 -9.005 1.00 79.12 392 ALA A O 1
ATOM 3013 N N . SER A 1 393 ? 35.524 6.597 -7.376 1.00 82.06 393 SER A N 1
ATOM 3014 C CA . SER A 1 393 ? 35.636 7.812 -6.555 1.00 82.06 393 SER A CA 1
ATOM 3015 C C . SER A 1 393 ? 36.330 8.968 -7.280 1.00 82.06 393 SER A C 1
ATOM 3017 O O . SER A 1 393 ? 35.932 10.123 -7.144 1.00 82.06 393 SER A O 1
ATOM 3019 N N . ARG A 1 394 ? 37.335 8.671 -8.113 1.00 80.25 394 ARG A N 1
ATOM 3020 C CA . ARG A 1 394 ? 38.036 9.685 -8.909 1.00 80.25 394 ARG A CA 1
ATOM 3021 C C . ARG A 1 394 ? 37.162 10.197 -10.051 1.00 80.25 394 ARG A C 1
ATOM 3023 O O . ARG A 1 394 ? 37.186 11.388 -10.336 1.00 80.25 394 ARG A O 1
ATOM 3030 N N . ILE A 1 395 ? 36.377 9.320 -10.678 1.00 83.19 395 ILE A N 1
ATOM 3031 C CA . ILE A 1 395 ? 35.419 9.709 -11.724 1.00 83.19 395 ILE A CA 1
ATOM 3032 C C . ILE A 1 395 ? 34.318 10.590 -11.129 1.00 83.19 395 ILE A C 1
ATOM 3034 O O . ILE A 1 395 ? 33.998 11.619 -11.716 1.00 83.19 395 ILE A O 1
ATOM 3038 N N . ALA A 1 396 ? 33.789 10.231 -9.955 1.00 82.50 396 ALA A N 1
ATOM 3039 C CA . ALA A 1 396 ? 32.784 11.025 -9.253 1.00 82.50 396 ALA A CA 1
ATOM 3040 C C . ALA A 1 396 ? 33.290 12.445 -8.950 1.00 82.50 396 ALA A C 1
ATOM 3042 O O . ALA A 1 396 ? 32.621 13.410 -9.301 1.00 82.50 396 ALA A O 1
ATOM 3043 N N . HIS A 1 397 ? 34.509 12.579 -8.415 1.00 83.50 397 HIS A N 1
ATOM 3044 C CA . HIS A 1 397 ? 35.103 13.887 -8.124 1.00 83.50 397 HIS A CA 1
ATOM 3045 C C . HIS A 1 397 ? 35.285 14.752 -9.384 1.00 83.50 397 HIS A C 1
ATOM 3047 O O . HIS A 1 397 ? 34.972 15.940 -9.377 1.00 83.50 397 HIS A O 1
ATOM 3053 N N . VAL A 1 398 ? 35.775 14.175 -10.489 1.00 80.38 398 VAL A N 1
ATOM 3054 C CA . VAL A 1 398 ? 35.977 14.925 -11.745 1.00 80.38 398 VAL A CA 1
ATOM 3055 C C . VAL A 1 398 ? 34.638 15.282 -12.403 1.00 80.38 398 VAL A C 1
ATOM 3057 O O . VAL A 1 398 ? 34.504 16.367 -12.972 1.00 80.38 398 VAL A O 1
ATOM 3060 N N . LEU A 1 399 ? 33.623 14.416 -12.296 1.00 83.44 399 LEU A N 1
ATOM 3061 C CA . LEU A 1 399 ? 32.263 14.732 -12.735 1.00 83.44 399 LEU A CA 1
ATOM 3062 C C . LEU A 1 399 ? 31.662 15.864 -11.901 1.00 83.44 399 LEU A C 1
ATOM 3064 O O . LEU A 1 399 ? 31.096 16.776 -12.487 1.00 83.44 399 LEU A O 1
ATOM 3068 N N . GLU A 1 400 ? 31.811 15.864 -10.576 1.00 85.88 400 GLU A N 1
ATOM 3069 C CA . GLU A 1 400 ? 31.327 16.955 -9.719 1.00 85.88 400 GLU A CA 1
ATOM 3070 C C . GLU A 1 400 ? 32.010 18.290 -10.036 1.00 85.88 400 GLU A C 1
ATOM 3072 O O . GLU A 1 400 ? 31.329 19.307 -10.186 1.00 85.88 400 GLU A O 1
ATOM 3077 N N . GLU A 1 401 ? 33.332 18.287 -10.217 1.00 87.38 401 GLU A N 1
ATOM 3078 C CA . GLU A 1 401 ? 34.098 19.482 -10.588 1.00 87.38 401 GLU A CA 1
ATOM 3079 C C . GLU A 1 401 ? 33.719 20.004 -11.985 1.00 87.38 401 GLU A C 1
ATOM 3081 O O . GLU A 1 401 ? 33.639 21.215 -12.211 1.00 87.38 401 GLU A O 1
ATOM 3086 N N . SER A 1 402 ? 33.449 19.099 -12.929 1.00 80.44 402 SER A N 1
ATOM 3087 C CA . SER A 1 402 ? 32.994 19.454 -14.276 1.00 80.44 402 SER A CA 1
ATOM 3088 C C . SER A 1 402 ? 31.563 19.985 -14.255 1.00 80.44 402 SER A C 1
ATOM 3090 O O . SER A 1 402 ? 31.287 21.028 -14.837 1.00 80.44 402 SER A O 1
ATOM 3092 N N . VAL A 1 403 ? 30.662 19.327 -13.523 1.00 83.75 403 VAL A N 1
ATOM 3093 C CA . VAL A 1 403 ? 29.257 19.722 -13.356 1.00 83.75 403 VAL A CA 1
ATOM 3094 C C . VAL A 1 403 ? 29.126 21.083 -12.682 1.00 83.75 403 VAL A C 1
ATOM 3096 O O . VAL A 1 403 ? 28.247 21.848 -13.066 1.00 83.75 403 VAL A O 1
ATOM 3099 N N . ALA A 1 404 ? 30.015 21.432 -11.748 1.00 85.44 404 ALA A N 1
ATOM 3100 C CA . ALA A 1 404 ? 30.030 22.747 -11.102 1.00 85.44 404 ALA A CA 1
ATOM 3101 C C . ALA A 1 404 ? 30.211 23.919 -12.090 1.00 85.44 404 ALA A C 1
ATOM 3103 O O . ALA A 1 404 ? 29.901 25.061 -11.754 1.00 85.44 404 ALA A O 1
ATOM 3104 N N . LYS A 1 405 ? 30.690 23.654 -13.315 1.00 86.88 405 LYS A N 1
ATOM 3105 C CA . LYS A 1 405 ? 30.845 24.652 -14.387 1.00 86.88 405 LYS A CA 1
ATOM 3106 C C . LYS A 1 405 ? 29.594 24.796 -15.271 1.00 86.88 405 LYS A C 1
ATOM 3108 O O . LYS A 1 405 ? 29.583 25.655 -16.150 1.00 86.88 405 LYS A O 1
ATOM 3113 N N . HIS A 1 406 ? 28.550 23.990 -15.054 1.00 85.31 406 HIS A N 1
ATOM 3114 C CA . HIS A 1 406 ? 27.321 23.967 -15.856 1.00 85.31 406 HIS A CA 1
ATOM 3115 C C . HIS A 1 406 ? 26.066 24.266 -15.008 1.00 85.31 406 HIS A C 1
ATOM 3117 O O . HIS A 1 406 ? 26.072 24.045 -13.800 1.00 85.31 406 HIS A O 1
ATOM 3123 N N . PRO A 1 407 ? 24.970 24.766 -15.616 1.00 83.94 407 PRO A N 1
ATOM 3124 C CA . PRO A 1 407 ? 23.726 25.062 -14.897 1.00 83.94 407 PRO A CA 1
ATOM 3125 C C . PRO A 1 407 ? 23.051 23.800 -14.329 1.00 83.94 407 PRO A C 1
ATOM 3127 O O . PRO A 1 407 ? 23.184 22.714 -14.897 1.00 83.94 407 PRO A O 1
ATOM 3130 N N . ASP A 1 408 ? 22.254 23.954 -13.263 1.00 80.81 408 ASP A N 1
ATOM 3131 C CA . ASP A 1 408 ? 21.593 22.859 -12.516 1.00 80.81 408 ASP A CA 1
ATOM 3132 C C . ASP A 1 408 ? 20.785 21.890 -13.394 1.00 80.81 408 ASP A C 1
ATOM 3134 O O . ASP A 1 408 ? 20.687 20.693 -13.111 1.00 80.81 408 ASP A O 1
ATOM 3138 N N . VAL A 1 409 ? 20.257 22.387 -14.515 1.00 76.31 409 VAL A N 1
ATOM 3139 C CA . VAL A 1 409 ? 19.554 21.577 -15.516 1.00 76.31 409 VAL A CA 1
ATOM 3140 C C . VAL A 1 409 ? 20.468 20.482 -16.077 1.00 76.31 409 VAL A C 1
ATOM 3142 O O . VAL A 1 409 ? 20.068 19.324 -16.164 1.00 76.31 409 VAL A O 1
ATOM 3145 N N . VAL A 1 410 ? 21.726 20.804 -16.390 1.00 81.56 410 VAL A N 1
ATOM 3146 C CA . VAL A 1 410 ? 22.704 19.839 -16.917 1.00 81.56 410 VAL A CA 1
ATOM 3147 C C . VAL A 1 410 ? 23.076 18.809 -15.850 1.00 81.56 410 VAL A C 1
ATOM 3149 O O . VAL A 1 410 ? 23.194 17.628 -16.171 1.00 81.56 410 VAL A O 1
ATOM 3152 N N . ARG A 1 411 ? 23.171 19.213 -14.575 1.00 83.81 411 ARG A N 1
ATOM 3153 C CA . ARG A 1 411 ? 23.422 18.302 -13.445 1.00 83.81 411 ARG A CA 1
ATOM 3154 C C . ARG A 1 411 ? 22.329 17.243 -13.316 1.00 83.81 411 ARG A C 1
ATOM 3156 O O . ARG A 1 411 ? 22.627 16.053 -13.236 1.00 83.81 411 ARG A O 1
ATOM 3163 N N . HIS A 1 412 ? 21.068 17.669 -13.321 1.00 82.31 412 HIS A N 1
ATOM 3164 C CA . HIS A 1 412 ? 19.929 16.759 -13.209 1.00 82.31 412 HIS A CA 1
ATOM 3165 C C . HIS A 1 412 ? 19.836 15.808 -14.413 1.00 82.31 412 HIS A C 1
ATOM 3167 O O . HIS A 1 412 ? 19.612 14.607 -14.248 1.00 82.31 412 HIS A O 1
ATOM 3173 N N . PHE A 1 413 ? 20.067 16.320 -15.627 1.00 85.62 413 PHE A N 1
ATOM 3174 C CA . PHE A 1 413 ? 20.095 15.490 -16.830 1.00 85.62 413 PHE A CA 1
ATOM 3175 C C . PHE A 1 413 ? 21.242 14.482 -16.819 1.00 85.62 413 PHE A C 1
ATOM 3177 O O . PHE A 1 413 ? 21.013 13.329 -17.165 1.00 85.62 413 PHE A O 1
ATOM 3184 N N . LEU A 1 414 ? 22.439 14.869 -16.377 1.00 89.12 414 LEU A N 1
ATOM 3185 C CA . LEU A 1 414 ? 23.593 13.975 -16.303 1.00 89.12 414 LEU A CA 1
ATOM 3186 C C . LEU A 1 414 ? 23.365 12.829 -15.309 1.00 89.12 414 LEU A C 1
ATOM 3188 O O . LEU A 1 414 ? 23.642 11.678 -15.639 1.00 89.12 414 LEU A O 1
ATOM 3192 N N . LEU A 1 415 ? 22.806 13.116 -14.128 1.00 85.94 415 LEU A N 1
ATOM 3193 C CA . LEU A 1 415 ? 22.489 12.088 -13.129 1.00 85.94 415 LEU A CA 1
ATOM 3194 C C . LEU A 1 415 ? 21.435 11.100 -13.643 1.00 85.94 415 LEU A C 1
ATOM 3196 O O . LEU A 1 415 ? 21.614 9.889 -13.527 1.00 85.94 415 LEU A O 1
ATOM 3200 N N . ASN A 1 416 ? 20.373 11.598 -14.282 1.00 86.69 416 ASN A N 1
ATOM 3201 C CA . ASN A 1 416 ? 19.360 10.735 -14.894 1.00 86.69 416 ASN A CA 1
ATOM 3202 C C . ASN A 1 416 ? 19.914 9.934 -16.078 1.00 86.69 416 ASN A C 1
ATOM 3204 O O . ASN A 1 416 ? 19.549 8.776 -16.267 1.00 86.69 416 ASN A O 1
ATOM 3208 N N . TYR A 1 417 ? 20.809 10.534 -16.861 1.00 89.69 417 TYR A N 1
ATOM 3209 C CA . TYR A 1 417 ? 21.436 9.894 -18.010 1.00 89.69 417 TYR A CA 1
ATOM 3210 C C . TYR A 1 417 ? 22.367 8.752 -17.587 1.00 89.69 417 TYR A C 1
ATOM 3212 O O . TYR A 1 417 ? 22.300 7.667 -18.159 1.00 89.69 417 TYR A O 1
ATOM 3220 N N . LEU A 1 418 ? 23.176 8.951 -16.542 1.00 91.12 418 LEU A N 1
ATOM 3221 C CA . LEU A 1 418 ? 24.065 7.916 -16.004 1.00 91.12 418 LEU A CA 1
ATOM 3222 C C . LEU A 1 418 ? 23.314 6.816 -15.231 1.00 91.12 418 LEU A C 1
ATOM 3224 O O . LEU A 1 418 ? 23.752 5.665 -15.252 1.00 91.12 418 LEU A O 1
ATOM 3228 N N . ASN A 1 419 ? 22.180 7.131 -14.594 1.00 86.94 419 ASN A N 1
ATOM 3229 C CA . ASN A 1 419 ? 21.350 6.145 -13.887 1.00 86.94 419 ASN A CA 1
ATOM 3230 C C . ASN A 1 419 ? 20.499 5.266 -14.814 1.00 86.94 419 ASN A C 1
ATOM 3232 O O . ASN A 1 419 ? 20.021 4.214 -14.391 1.00 86.94 419 ASN A O 1
ATOM 3236 N N . ASN A 1 420 ? 20.311 5.657 -16.076 1.00 88.75 420 ASN A N 1
ATOM 3237 C CA . ASN A 1 420 ? 19.527 4.872 -17.020 1.00 88.75 420 ASN A CA 1
ATOM 3238 C C . ASN A 1 420 ? 20.282 3.591 -17.442 1.00 88.75 420 ASN A C 1
ATOM 3240 O O . ASN A 1 420 ? 21.444 3.628 -17.865 1.00 88.75 420 ASN A O 1
ATOM 3244 N N . SER A 1 421 ? 19.610 2.437 -17.357 1.00 87.00 421 SER A N 1
ATOM 3245 C CA . SER A 1 421 ? 20.147 1.139 -17.785 1.00 87.00 421 SER A CA 1
ATOM 3246 C C . SER A 1 421 ? 20.547 1.118 -19.260 1.00 87.00 421 SER A C 1
ATOM 3248 O O . SER A 1 421 ? 21.528 0.463 -19.606 1.00 87.00 421 SER A O 1
ATOM 3250 N N . ASP A 1 422 ? 19.859 1.889 -20.104 1.00 88.81 422 ASP A N 1
ATOM 3251 C CA . ASP A 1 422 ? 20.095 1.944 -21.552 1.00 88.81 422 ASP A CA 1
ATOM 3252 C C . ASP A 1 422 ? 21.430 2.622 -21.917 1.00 88.81 422 ASP A C 1
ATOM 3254 O O . ASP A 1 422 ? 21.909 2.513 -23.048 1.00 88.81 422 ASP A O 1
ATOM 3258 N N . HIS A 1 423 ? 22.066 3.298 -20.954 1.00 90.69 423 HIS A N 1
ATOM 3259 C CA . HIS A 1 423 ? 23.342 4.001 -21.115 1.00 90.69 423 HIS A CA 1
ATOM 3260 C C . HIS A 1 423 ? 24.498 3.327 -20.348 1.00 90.69 423 HIS A C 1
ATOM 3262 O O . HIS A 1 423 ? 25.503 3.962 -20.024 1.00 90.69 423 HIS A O 1
ATOM 3268 N N . SER A 1 424 ? 24.413 2.014 -20.086 1.00 89.38 424 SER A N 1
ATOM 3269 C CA . SER A 1 424 ? 25.482 1.238 -19.424 1.00 89.38 424 SER A CA 1
ATOM 3270 C C . SER A 1 424 ? 26.840 1.311 -20.137 1.00 89.38 424 SER A C 1
ATOM 3272 O O . SER A 1 424 ? 27.885 1.251 -19.486 1.00 89.38 424 SER A O 1
ATOM 3274 N N . ASN A 1 425 ? 26.841 1.477 -21.463 1.00 91.62 425 ASN A N 1
ATOM 3275 C CA . ASN A 1 425 ? 28.068 1.586 -22.255 1.00 91.62 425 ASN A CA 1
ATOM 3276 C C . ASN A 1 425 ? 28.870 2.839 -21.887 1.00 91.62 425 ASN A C 1
ATOM 3278 O O . ASN A 1 425 ? 30.079 2.753 -21.739 1.00 91.62 425 ASN A O 1
ATOM 3282 N N . ILE A 1 426 ? 28.201 3.963 -21.625 1.00 91.88 426 ILE A N 1
ATOM 3283 C CA . ILE A 1 426 ? 28.857 5.233 -21.279 1.00 91.88 426 ILE A CA 1
ATOM 3284 C C . ILE A 1 426 ? 29.467 5.163 -19.877 1.00 91.88 426 ILE A C 1
ATOM 3286 O O . ILE A 1 426 ? 30.580 5.633 -19.659 1.00 91.88 426 ILE A O 1
ATOM 3290 N N . ARG A 1 427 ? 28.797 4.487 -18.933 1.00 92.81 427 ARG A N 1
ATOM 3291 C CA . ARG A 1 427 ? 29.383 4.179 -17.616 1.00 92.81 427 ARG A CA 1
ATOM 3292 C C . ARG A 1 427 ? 30.633 3.313 -17.744 1.00 92.81 427 ARG A C 1
ATOM 3294 O O . ARG A 1 427 ? 31.629 3.567 -17.074 1.00 92.81 427 ARG A O 1
ATOM 3301 N N . THR A 1 428 ? 30.587 2.316 -18.624 1.00 91.00 428 THR A N 1
ATOM 3302 C CA . THR A 1 428 ? 31.735 1.444 -18.895 1.00 91.00 428 THR A CA 1
ATOM 3303 C C . THR A 1 428 ? 32.877 2.240 -19.521 1.00 91.00 428 THR A C 1
ATOM 3305 O O . THR A 1 428 ? 34.004 2.128 -19.061 1.00 91.00 428 THR A O 1
ATOM 3308 N N . GLU A 1 429 ? 32.587 3.105 -20.494 1.00 93.81 429 GLU A N 1
ATOM 3309 C CA . GLU A 1 429 ? 33.578 3.970 -21.137 1.00 93.81 429 GLU A CA 1
ATOM 3310 C C . GLU A 1 429 ? 34.213 4.978 -20.171 1.00 93.81 429 GLU A C 1
ATOM 3312 O O . GLU A 1 429 ? 35.417 5.217 -20.258 1.00 93.81 429 GLU A O 1
ATOM 3317 N N . LEU A 1 430 ? 33.445 5.525 -19.222 1.00 92.94 430 LEU A N 1
ATOM 3318 C CA . LEU A 1 430 ? 33.970 6.369 -18.143 1.00 92.94 430 LEU A CA 1
ATOM 3319 C C . LEU A 1 430 ? 34.904 5.576 -17.217 1.00 92.94 430 LEU A C 1
ATOM 3321 O O . LEU A 1 430 ? 35.991 6.046 -16.883 1.00 92.94 430 LEU A O 1
ATOM 3325 N N . LEU A 1 431 ? 34.520 4.351 -16.840 1.00 89.38 431 LEU A N 1
ATOM 3326 C CA . LEU A 1 431 ? 35.320 3.474 -15.974 1.00 89.38 431 LEU A CA 1
ATOM 3327 C C . LEU A 1 431 ? 36.606 2.979 -16.648 1.00 89.38 431 LEU A C 1
ATOM 3329 O O . LEU A 1 431 ? 37.645 2.853 -15.995 1.00 89.38 431 LEU A O 1
ATOM 3333 N N . THR A 1 432 ? 36.560 2.727 -17.957 1.00 93.50 432 THR A N 1
ATOM 3334 C CA . THR A 1 432 ? 37.736 2.345 -18.747 1.00 93.50 432 THR A CA 1
ATOM 3335 C C . THR A 1 432 ? 38.589 3.543 -19.161 1.00 93.50 432 THR A C 1
ATOM 3337 O O . THR A 1 432 ? 39.643 3.345 -19.759 1.00 93.50 432 THR A O 1
ATOM 3340 N N . GLY A 1 433 ? 38.137 4.774 -18.895 1.00 91.75 433 GLY A N 1
ATOM 3341 C CA . GLY A 1 433 ? 38.786 6.003 -19.357 1.00 91.75 433 GLY A CA 1
ATOM 3342 C C . GLY A 1 433 ? 38.743 6.199 -20.877 1.00 91.75 433 GLY A C 1
ATOM 3343 O O . GLY A 1 433 ? 39.533 6.971 -21.412 1.00 91.75 433 GLY A O 1
ATOM 3344 N N . ALA A 1 434 ? 37.852 5.489 -21.577 1.00 92.44 434 ALA A N 1
ATOM 3345 C CA . ALA A 1 434 ? 37.639 5.647 -23.016 1.00 92.44 434 ALA A CA 1
ATOM 3346 C C . ALA A 1 434 ? 36.916 6.965 -23.334 1.00 92.44 434 ALA A C 1
ATOM 3348 O O . ALA A 1 434 ? 37.187 7.583 -24.361 1.00 92.44 434 ALA A O 1
ATOM 3349 N N . THR A 1 435 ? 36.057 7.407 -22.414 1.00 95.25 435 THR A N 1
ATOM 3350 C CA . THR A 1 435 ? 35.377 8.701 -22.452 1.00 95.25 435 THR A CA 1
ATOM 3351 C C . THR A 1 435 ? 35.795 9.493 -21.218 1.00 95.25 435 THR A C 1
ATOM 3353 O O . THR A 1 435 ? 35.763 8.969 -20.103 1.00 95.25 435 THR A O 1
ATOM 3356 N N . THR A 1 436 ? 36.226 10.744 -21.397 1.00 94.44 436 THR A N 1
ATOM 3357 C CA . THR A 1 436 ? 36.564 11.608 -20.259 1.00 94.44 436 THR A CA 1
ATOM 3358 C C . THR A 1 436 ? 35.288 12.151 -19.604 1.00 94.44 436 THR A C 1
ATOM 3360 O O . THR A 1 436 ? 34.275 12.332 -20.290 1.00 94.44 436 THR A O 1
ATOM 3363 N N . PRO A 1 437 ? 35.299 12.429 -18.290 1.00 90.12 437 PRO A N 1
ATOM 3364 C CA . PRO A 1 437 ? 34.171 13.059 -17.606 1.00 90.12 437 PRO A CA 1
ATOM 3365 C C . PRO A 1 437 ? 33.689 14.342 -18.294 1.00 90.12 437 PRO A C 1
ATOM 3367 O O . PRO A 1 437 ? 32.487 14.540 -18.447 1.00 90.12 437 PRO A O 1
ATOM 3370 N N . GLU A 1 438 ? 34.612 15.167 -18.792 1.00 91.62 438 GLU A N 1
ATOM 3371 C CA . GLU A 1 438 ? 34.313 16.417 -19.493 1.00 91.62 438 GLU A CA 1
ATOM 3372 C C . GLU A 1 438 ? 33.562 16.162 -20.806 1.00 91.62 438 GLU A C 1
ATOM 3374 O O . GLU A 1 438 ? 32.542 16.796 -21.065 1.00 91.62 438 GLU A O 1
ATOM 3379 N N . ALA A 1 439 ? 33.996 15.172 -21.597 1.00 93.88 439 ALA A N 1
ATOM 3380 C CA . ALA A 1 439 ? 33.324 14.797 -22.840 1.00 93.88 439 ALA A CA 1
ATOM 3381 C C . ALA A 1 439 ? 31.906 14.254 -22.586 1.00 93.88 439 ALA A C 1
ATOM 3383 O O . ALA A 1 439 ? 30.989 14.498 -23.372 1.00 93.88 439 ALA A O 1
ATOM 3384 N N . CYS A 1 440 ? 31.698 13.551 -21.468 1.00 93.81 440 CYS A N 1
ATOM 3385 C CA . CYS A 1 440 ? 30.371 13.091 -21.062 1.00 93.81 440 CYS A CA 1
ATOM 3386 C C . CYS A 1 440 ? 29.447 14.263 -20.688 1.00 93.81 440 CYS A C 1
ATOM 3388 O O . CYS A 1 440 ? 28.266 14.255 -21.042 1.00 93.81 440 CYS A O 1
ATOM 3390 N N . VAL A 1 441 ? 29.969 15.279 -19.997 1.00 93.50 441 VAL A N 1
ATOM 3391 C CA . VAL A 1 441 ? 29.206 16.486 -19.645 1.00 93.50 441 VAL A CA 1
ATOM 3392 C C . VAL A 1 441 ? 28.867 17.304 -20.895 1.00 93.50 441 VAL A C 1
ATOM 3394 O O . VAL A 1 441 ? 27.722 17.733 -21.044 1.00 93.50 441 VAL A O 1
ATOM 3397 N N . GLU A 1 442 ? 29.806 17.457 -21.831 1.00 92.44 442 GLU A N 1
ATOM 3398 C CA . GLU A 1 442 ? 29.567 18.125 -23.117 1.00 92.44 442 GLU A CA 1
ATOM 3399 C C . GLU A 1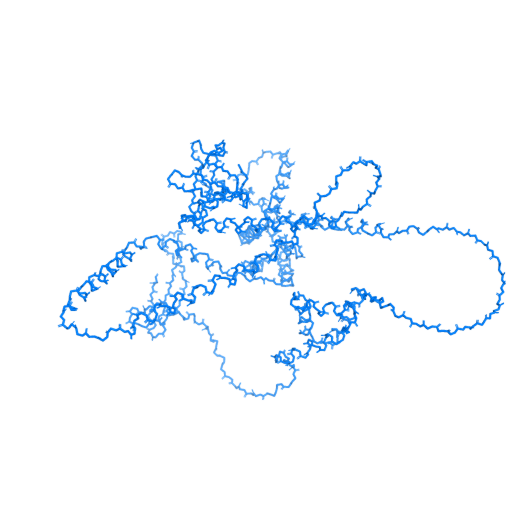 442 ? 28.510 17.403 -23.963 1.00 92.44 442 GLU A C 1
ATOM 3401 O O . GLU A 1 442 ? 27.634 18.053 -24.537 1.00 92.44 442 GLU A O 1
ATOM 3406 N N . LEU A 1 443 ? 28.528 16.064 -23.991 1.00 93.25 443 LEU A N 1
ATOM 3407 C CA . LEU A 1 443 ? 27.516 15.258 -24.679 1.00 93.25 443 LEU A CA 1
ATOM 3408 C C . LEU A 1 443 ? 26.109 15.516 -24.115 1.00 93.25 443 LEU A C 1
ATOM 3410 O O . LEU A 1 443 ? 25.161 15.727 -24.875 1.00 93.25 443 LEU A O 1
ATOM 3414 N N . VAL A 1 444 ? 25.969 15.543 -22.787 1.00 91.75 444 VAL A N 1
ATOM 3415 C CA . VAL A 1 444 ? 24.681 15.810 -22.129 1.00 91.75 444 VAL A CA 1
ATOM 3416 C C . VAL A 1 444 ? 24.246 17.264 -22.327 1.00 91.75 444 VAL A C 1
ATOM 3418 O O . VAL A 1 444 ? 23.078 17.513 -22.625 1.00 91.75 444 VAL A O 1
ATOM 3421 N N . ALA A 1 445 ? 25.166 18.227 -22.255 1.00 89.69 445 ALA A N 1
ATOM 3422 C CA . ALA A 1 445 ? 24.870 19.629 -22.543 1.00 89.69 445 ALA A CA 1
ATOM 3423 C C . ALA A 1 445 ? 24.398 19.834 -24.000 1.00 89.69 445 ALA A C 1
ATOM 3425 O O . ALA A 1 445 ? 23.432 20.564 -24.252 1.00 89.69 445 ALA A O 1
ATOM 3426 N N . ALA A 1 446 ? 25.013 19.137 -24.960 1.00 90.19 446 ALA A N 1
ATOM 3427 C CA . ALA A 1 446 ? 24.585 19.126 -26.358 1.00 90.19 446 ALA A CA 1
ATOM 3428 C C . ALA A 1 446 ? 23.185 18.506 -26.534 1.00 90.19 446 ALA A C 1
ATOM 3430 O O . ALA A 1 446 ? 22.379 18.987 -27.329 1.00 90.19 446 ALA A O 1
ATOM 3431 N N . MET A 1 447 ? 22.843 17.475 -25.756 1.00 87.19 447 MET A N 1
ATOM 3432 C CA . MET A 1 447 ? 21.494 16.900 -25.765 1.00 87.19 447 MET A CA 1
ATOM 3433 C C . MET A 1 447 ? 20.434 17.846 -25.184 1.00 87.19 447 MET A C 1
ATOM 3435 O O . MET A 1 447 ? 19.338 17.935 -25.740 1.00 87.19 447 MET A O 1
ATOM 3439 N N . CYS A 1 448 ? 20.742 18.561 -24.096 1.00 84.00 448 CYS A N 1
ATOM 3440 C CA . CYS A 1 448 ? 19.825 19.539 -23.499 1.00 84.00 448 CYS A CA 1
ATOM 3441 C C . CYS A 1 448 ? 19.539 20.703 -24.458 1.00 84.00 448 CYS A C 1
ATOM 3443 O O . CYS A 1 448 ? 18.391 21.115 -24.620 1.00 84.00 448 CYS A O 1
ATOM 3445 N N . THR A 1 449 ? 20.572 21.195 -25.148 1.00 83.88 449 THR A N 1
ATOM 3446 C CA . THR A 1 449 ? 20.424 22.257 -26.159 1.00 83.88 449 THR A CA 1
ATOM 3447 C C . THR A 1 449 ? 19.650 21.776 -27.389 1.00 83.88 449 THR A C 1
ATOM 3449 O O . THR A 1 449 ? 18.762 22.482 -27.861 1.00 83.88 449 THR A O 1
ATOM 3452 N N . ALA A 1 450 ? 19.894 20.550 -27.869 1.00 83.38 450 ALA A N 1
ATOM 3453 C CA . ALA A 1 450 ? 19.164 19.968 -29.000 1.00 83.38 450 ALA A CA 1
ATOM 3454 C C . ALA A 1 450 ? 17.669 19.723 -28.716 1.00 83.38 450 ALA A C 1
ATOM 3456 O O . ALA A 1 450 ? 16.860 19.720 -29.644 1.00 83.38 450 ALA A O 1
ATOM 3457 N N . ARG A 1 451 ? 17.289 19.530 -27.446 1.00 78.44 451 ARG A N 1
ATOM 3458 C CA . ARG A 1 451 ? 15.887 19.388 -27.022 1.00 78.44 451 ARG A CA 1
ATOM 3459 C C . ARG A 1 451 ? 15.154 20.716 -26.832 1.00 78.44 451 ARG A C 1
ATOM 3461 O O . ARG A 1 451 ? 13.943 20.698 -26.644 1.00 78.44 451 ARG A O 1
ATOM 3468 N N . GLY A 1 452 ? 15.853 21.849 -26.924 1.00 68.56 452 GLY A N 1
ATOM 3469 C CA . GLY A 1 452 ? 15.268 23.166 -26.665 1.00 68.56 452 GLY A CA 1
ATOM 3470 C C . GLY A 1 452 ? 15.027 23.455 -25.179 1.00 68.56 452 GLY A C 1
ATOM 3471 O O . GLY A 1 452 ? 14.362 24.435 -24.864 1.00 68.56 452 GLY A O 1
ATOM 3472 N N . ASP A 1 453 ? 15.592 22.648 -24.273 1.00 55.94 453 ASP A N 1
ATOM 3473 C CA . ASP A 1 453 ? 15.408 22.770 -22.816 1.00 55.94 453 ASP A CA 1
ATOM 3474 C C . ASP A 1 453 ? 16.316 23.842 -22.177 1.00 55.94 453 ASP A C 1
ATOM 3476 O O . ASP A 1 453 ? 16.305 24.046 -20.964 1.00 55.94 453 ASP A O 1
ATOM 3480 N N . THR A 1 454 ? 17.109 24.565 -22.973 1.00 50.88 454 THR A N 1
ATOM 3481 C CA . THR A 1 454 ? 17.915 25.697 -22.500 1.00 50.88 454 THR A CA 1
ATOM 3482 C C . THR A 1 454 ? 17.214 27.024 -22.778 1.00 50.88 454 THR A C 1
ATOM 3484 O O . THR A 1 454 ? 17.642 27.796 -23.638 1.00 50.88 454 THR A O 1
ATOM 3487 N N . THR A 1 455 ? 16.148 27.335 -22.040 1.00 42.28 455 THR A N 1
ATOM 3488 C CA . THR A 1 455 ? 15.745 28.737 -21.867 1.00 42.28 455 THR A CA 1
ATOM 3489 C C . THR A 1 455 ? 16.762 29.416 -20.955 1.00 42.28 455 THR A C 1
ATOM 3491 O O . THR A 1 455 ? 16.726 29.268 -19.735 1.00 42.28 455 THR A O 1
ATOM 3494 N N . VAL A 1 456 ? 17.708 30.131 -21.561 1.00 40.44 456 VAL A N 1
ATOM 3495 C CA . VAL A 1 456 ? 18.622 31.043 -20.865 1.00 40.44 456 VAL A CA 1
ATOM 3496 C C . VAL A 1 456 ? 17.807 32.252 -20.377 1.00 40.44 456 VAL A C 1
ATOM 3498 O O . VAL A 1 456 ? 17.070 32.828 -21.179 1.00 40.44 456 VAL A O 1
ATOM 3501 N N . PRO A 1 457 ? 17.915 32.682 -19.108 1.00 40.00 457 PRO A N 1
ATOM 3502 C CA . PRO A 1 457 ? 17.315 33.930 -18.660 1.00 40.00 457 PRO A CA 1
ATOM 3503 C C . PRO A 1 457 ? 18.214 35.093 -19.102 1.00 40.00 457 PRO A C 1
ATOM 3505 O O . PRO A 1 457 ? 19.208 35.409 -18.454 1.00 40.00 457 PRO A O 1
ATOM 3508 N N . GLY A 1 458 ? 17.886 35.714 -20.232 1.00 40.19 458 GLY A N 1
ATOM 3509 C CA . GLY A 1 458 ? 18.571 36.909 -20.721 1.00 40.19 458 GLY A CA 1
ATOM 3510 C C . GLY A 1 458 ? 17.747 37.618 -21.791 1.00 40.19 458 GLY A C 1
ATOM 3511 O O . GLY A 1 458 ? 17.529 37.063 -22.861 1.00 40.19 458 GLY A O 1
ATOM 3512 N N . ASP A 1 459 ? 17.306 38.834 -21.468 1.00 38.66 459 ASP A N 1
ATOM 3513 C CA . ASP A 1 459 ? 16.625 39.818 -22.322 1.00 38.66 459 ASP A CA 1
ATOM 3514 C C . ASP A 1 459 ? 15.194 39.502 -22.791 1.00 38.66 459 ASP A C 1
ATOM 3516 O O . ASP A 1 459 ? 14.901 39.310 -23.972 1.00 38.66 459 ASP A O 1
ATOM 3520 N N . VAL A 1 460 ? 14.247 39.611 -21.852 1.00 31.44 460 VAL A N 1
ATOM 3521 C CA . VAL A 1 460 ? 12.854 39.936 -22.189 1.00 31.44 460 VAL A CA 1
ATOM 3522 C C . VAL A 1 460 ? 12.749 41.446 -22.391 1.00 31.44 460 VAL A C 1
ATOM 3524 O O . VAL A 1 460 ? 12.674 42.232 -21.446 1.00 31.44 460 VAL A O 1
ATOM 3527 N N . VAL A 1 461 ? 12.738 41.843 -23.663 1.00 31.59 461 VAL A N 1
ATOM 3528 C CA . VAL A 1 461 ? 12.270 43.156 -24.106 1.00 31.59 461 VAL A CA 1
ATOM 3529 C C . VAL A 1 461 ? 10.835 43.352 -23.618 1.00 31.59 461 VAL A C 1
ATOM 3531 O O . VAL A 1 461 ? 9.937 42.558 -23.889 1.00 31.59 461 VAL A O 1
ATOM 3534 N N . LEU A 1 462 ? 10.655 44.445 -22.887 1.00 37.72 462 LEU A N 1
ATOM 3535 C CA . LEU A 1 462 ? 9.421 44.928 -22.287 1.00 37.72 462 LEU A CA 1
ATOM 3536 C C . LEU A 1 462 ? 8.367 45.217 -23.377 1.00 37.72 462 LEU A C 1
ATOM 3538 O O . LEU A 1 462 ? 8.274 46.337 -23.877 1.00 37.72 462 LEU A O 1
ATOM 3542 N N . VAL A 1 463 ? 7.553 44.224 -23.749 1.00 31.84 463 VAL A N 1
ATOM 3543 C CA . VAL A 1 463 ? 6.292 44.476 -24.463 1.00 31.84 463 VAL A CA 1
ATOM 3544 C C . VAL A 1 463 ? 5.199 44.652 -23.422 1.00 31.84 463 VAL A C 1
ATOM 3546 O O . VAL A 1 463 ? 4.659 43.714 -22.845 1.00 31.84 463 VAL A O 1
ATOM 3549 N N . ARG A 1 464 ? 4.933 45.927 -23.165 1.00 36.03 464 ARG A N 1
ATOM 3550 C CA . ARG A 1 464 ? 3.898 46.466 -22.296 1.00 36.03 464 ARG A CA 1
ATOM 3551 C C . ARG A 1 464 ? 2.521 46.175 -22.915 1.00 36.03 464 ARG A C 1
ATOM 3553 O O . ARG A 1 464 ? 2.087 46.907 -23.799 1.00 36.03 464 ARG A O 1
ATOM 3560 N N . GLY A 1 465 ? 1.866 45.106 -22.466 1.00 31.89 465 GLY A N 1
ATOM 3561 C CA . GLY A 1 465 ? 0.436 44.853 -22.664 1.00 31.89 465 GLY A CA 1
ATOM 3562 C C . GLY A 1 465 ? -0.316 45.218 -21.388 1.00 31.89 465 GLY A C 1
ATOM 3563 O O . GLY A 1 465 ? -0.051 44.656 -20.332 1.00 31.89 465 GLY A O 1
ATOM 3564 N N . SER A 1 466 ? -1.161 46.235 -21.482 1.00 34.84 466 SER A N 1
ATOM 3565 C CA . SER A 1 466 ? -1.982 46.811 -20.418 1.00 34.84 466 SER A CA 1
ATOM 3566 C C . SER A 1 466 ? -3.137 45.906 -19.984 1.00 34.84 466 SER A C 1
ATOM 3568 O O . SER A 1 466 ? -3.753 45.285 -20.841 1.00 34.84 466 SER A O 1
ATOM 3570 N N . ASP A 1 467 ? -3.422 45.952 -18.677 1.00 40.53 467 ASP A N 1
ATOM 3571 C CA . ASP A 1 467 ? -4.729 45.829 -18.010 1.00 40.53 467 ASP A CA 1
ATOM 3572 C C . ASP A 1 467 ? -5.767 44.873 -18.609 1.00 40.53 467 ASP A C 1
ATOM 3574 O O . ASP A 1 467 ? -6.465 45.229 -19.551 1.00 40.53 467 ASP A O 1
ATOM 3578 N N . GLU A 1 468 ? -5.942 43.727 -17.945 1.00 38.28 468 GLU A N 1
ATOM 3579 C CA . GLU A 1 468 ? -7.251 43.208 -17.515 1.00 38.28 468 GLU A CA 1
ATOM 3580 C C . GLU A 1 468 ? -7.008 42.073 -16.502 1.00 38.28 468 GLU A C 1
ATOM 3582 O O . GLU A 1 468 ? -6.867 40.903 -16.842 1.00 38.28 468 GLU A O 1
ATOM 3587 N N . THR A 1 469 ? -6.897 42.426 -15.218 1.00 41.34 469 THR A N 1
ATOM 3588 C CA . THR A 1 469 ? -7.009 41.464 -14.113 1.00 41.34 469 THR A CA 1
ATOM 3589 C C . THR A 1 469 ? -8.490 41.216 -13.843 1.00 41.34 469 THR A C 1
ATOM 3591 O O . THR A 1 469 ? -9.082 41.833 -12.956 1.00 41.34 469 THR A O 1
ATOM 3594 N N . VAL A 1 470 ? -9.100 40.340 -14.635 1.00 43.34 470 VAL A N 1
ATOM 3595 C CA . VAL A 1 470 ? -10.255 39.569 -14.176 1.00 43.34 470 VAL A CA 1
ATOM 3596 C C . VAL A 1 470 ? -9.664 38.269 -13.653 1.00 43.34 470 VAL A C 1
ATOM 3598 O O . VAL A 1 470 ? -8.968 37.565 -14.381 1.00 43.34 470 VAL A O 1
ATOM 3601 N N . GLU A 1 471 ? -9.838 38.002 -12.362 1.00 42.62 471 GLU A N 1
ATOM 3602 C CA . GLU A 1 471 ? -9.561 36.682 -11.808 1.00 42.62 471 GLU A CA 1
ATOM 3603 C C . GLU A 1 471 ? -10.500 35.705 -12.524 1.00 42.62 471 GLU A C 1
ATOM 3605 O O . GLU A 1 471 ? -11.677 35.615 -12.182 1.00 42.62 471 GLU A O 1
ATOM 3610 N N . ASP A 1 472 ? -10.004 35.043 -13.573 1.00 42.75 472 ASP A N 1
ATOM 3611 C CA . ASP A 1 472 ? -10.676 33.912 -14.205 1.00 42.75 472 ASP A CA 1
ATOM 3612 C C . ASP A 1 472 ? -10.726 32.787 -13.165 1.00 42.75 472 ASP A C 1
ATOM 3614 O O . ASP A 1 472 ? -9.856 31.915 -13.079 1.00 42.75 472 ASP A O 1
ATOM 3618 N N . GLU A 1 473 ? -11.737 32.862 -12.301 1.00 53.34 473 GLU A N 1
ATOM 3619 C CA . GLU A 1 473 ? -12.201 31.765 -11.476 1.00 53.34 473 GLU A CA 1
ATOM 3620 C C . GLU A 1 473 ? -12.499 30.625 -12.453 1.00 53.34 473 GLU A C 1
ATOM 3622 O O . GLU A 1 473 ? -13.433 30.695 -13.252 1.00 53.34 473 GLU A O 1
ATOM 3627 N N . TYR A 1 474 ? -11.616 29.622 -12.479 1.00 49.59 474 TYR A N 1
ATOM 3628 C CA . TYR A 1 474 ? -11.765 28.430 -13.306 1.00 49.59 474 TYR A CA 1
ATOM 3629 C C . TYR A 1 474 ? -13.014 27.681 -12.836 1.00 49.59 474 TYR A C 1
ATOM 3631 O O . TYR A 1 474 ? -12.941 26.743 -12.040 1.00 49.59 474 TYR A O 1
ATOM 3639 N N . ASP A 1 475 ? -14.174 28.112 -13.322 1.00 66.06 475 ASP A N 1
ATOM 3640 C CA . ASP A 1 475 ? -15.427 27.409 -13.154 1.00 66.06 475 ASP A CA 1
ATOM 3641 C C . ASP A 1 475 ? -15.221 26.001 -13.711 1.00 66.06 475 ASP A C 1
ATOM 3643 O O . ASP A 1 475 ? -14.934 25.812 -14.896 1.00 66.06 475 ASP A O 1
ATOM 3647 N N . ASN A 1 476 ? -15.329 24.996 -12.843 1.00 79.06 476 ASN A N 1
ATOM 3648 C CA . ASN A 1 476 ? -15.243 23.589 -13.217 1.00 79.06 476 ASN A CA 1
ATOM 3649 C C . ASN A 1 476 ? -16.432 23.236 -14.127 1.00 79.06 476 ASN A C 1
ATOM 3651 O O . ASN A 1 476 ? -17.459 22.729 -13.667 1.00 79.06 476 ASN A O 1
ATOM 3655 N N . VAL A 1 477 ? -16.318 23.540 -15.423 1.00 88.56 477 VAL A N 1
ATOM 3656 C CA . VAL A 1 477 ? -17.336 23.232 -16.427 1.00 88.56 477 VAL A CA 1
ATOM 3657 C C . VAL A 1 477 ? -17.283 21.738 -16.730 1.00 88.56 477 VAL A C 1
ATOM 3659 O O . VAL A 1 477 ? -16.339 21.216 -17.318 1.00 88.56 477 VAL A O 1
ATOM 3662 N N . SER A 1 478 ? -18.340 21.047 -16.330 1.00 86.81 478 SER A N 1
ATOM 3663 C CA . SER A 1 478 ? -18.587 19.638 -16.589 1.00 86.81 478 SER A CA 1
ATOM 3664 C C . SER A 1 478 ? -19.514 19.475 -17.794 1.00 86.81 478 SER A C 1
ATOM 3666 O O . SER A 1 478 ? -20.496 20.204 -17.949 1.00 86.81 478 SER A O 1
ATOM 3668 N N . HIS A 1 479 ? -19.222 18.477 -18.635 1.00 92.88 479 HIS A N 1
ATOM 3669 C CA . HIS A 1 479 ? -20.072 18.069 -19.759 1.00 92.88 479 HIS A CA 1
ATOM 3670 C C . HIS A 1 479 ? -20.968 16.856 -19.445 1.00 92.88 479 HIS A C 1
ATOM 3672 O O . HIS A 1 479 ? -21.588 16.287 -20.344 1.00 92.88 479 HIS A O 1
ATOM 3678 N N . PHE A 1 480 ? -21.012 16.422 -18.180 1.00 92.81 480 PHE A N 1
ATOM 3679 C CA . PHE A 1 480 ? -21.683 15.184 -17.771 1.00 92.81 480 PHE A CA 1
ATOM 3680 C C . PHE A 1 480 ? -23.188 15.338 -17.515 1.00 92.81 480 PHE A C 1
ATOM 3682 O O . PHE A 1 480 ? -23.892 14.331 -17.456 1.00 92.81 480 PHE A O 1
ATOM 3689 N N . PHE A 1 481 ? -23.698 16.566 -17.383 1.00 95.31 481 PHE A N 1
ATOM 3690 C CA . PHE A 1 481 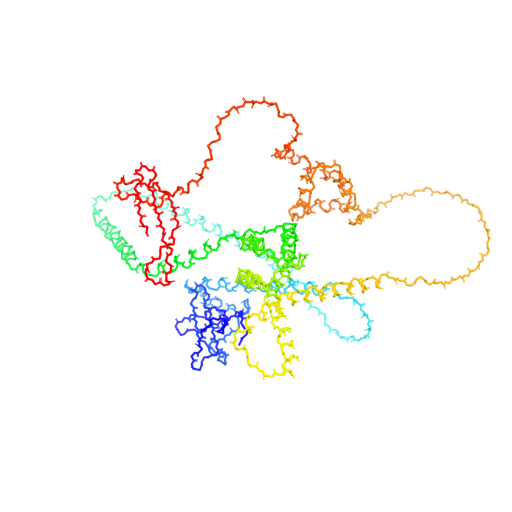? -25.092 16.819 -17.018 1.00 95.31 481 PHE A CA 1
ATOM 3691 C C . PHE A 1 481 ? -25.826 17.570 -18.121 1.00 95.31 481 PHE A C 1
ATOM 3693 O O . PHE A 1 481 ? -25.346 18.578 -18.626 1.00 95.31 481 PHE A O 1
ATOM 3700 N N . THR A 1 482 ? -27.019 17.096 -18.478 1.00 96.88 482 THR A N 1
ATOM 3701 C CA . THR A 1 482 ? -27.886 17.787 -19.439 1.00 96.88 482 THR A CA 1
ATOM 3702 C C . THR A 1 482 ? -28.848 18.685 -18.675 1.00 96.88 482 THR A C 1
ATOM 3704 O O . THR A 1 482 ? -29.614 18.200 -17.846 1.00 96.88 482 THR A O 1
ATOM 3707 N N . CYS A 1 483 ? -28.807 19.991 -18.941 1.00 97.50 483 CYS A N 1
ATOM 3708 C CA . CYS A 1 483 ? -29.680 20.957 -18.289 1.00 97.50 483 CYS A CA 1
ATOM 3709 C C . CYS A 1 483 ? -31.156 20.623 -18.569 1.00 97.50 483 CYS A C 1
ATOM 3711 O O . CYS A 1 483 ? -31.546 20.603 -19.740 1.00 97.50 483 CYS A O 1
ATOM 3713 N N . PRO A 1 484 ? -31.999 20.445 -17.534 1.00 96.81 484 PRO A N 1
ATOM 3714 C CA . PRO A 1 484 ? -33.408 20.101 -17.723 1.00 96.81 484 PRO A CA 1
ATOM 3715 C C . PRO A 1 484 ? -34.228 21.237 -18.356 1.00 96.81 484 PRO A C 1
ATOM 3717 O O . PRO A 1 484 ? -35.295 20.985 -18.903 1.00 96.81 484 PRO A O 1
ATOM 3720 N N . SER A 1 485 ? -33.731 22.479 -18.309 1.00 97.69 485 SER A N 1
ATOM 3721 C CA . SER A 1 485 ? -34.412 23.648 -18.879 1.00 97.69 485 SER A CA 1
ATOM 3722 C C . SER A 1 485 ? -34.097 23.851 -20.368 1.00 97.69 485 SER A C 1
ATOM 3724 O O . SER A 1 485 ? -35.008 23.975 -21.181 1.00 97.69 485 SER A O 1
ATOM 3726 N N . CYS A 1 486 ? -32.814 23.856 -20.754 1.00 96.69 486 CYS A N 1
ATOM 3727 C CA . CYS A 1 486 ? -32.397 24.205 -22.123 1.00 96.69 486 CYS A CA 1
ATOM 3728 C C . CYS A 1 486 ? -31.731 23.069 -22.920 1.00 96.69 486 CYS A C 1
ATOM 3730 O O . CYS A 1 486 ? -31.366 23.276 -24.076 1.00 96.69 486 CYS A O 1
ATOM 3732 N N . GLY A 1 487 ? -31.517 21.891 -22.323 1.00 97.19 487 GLY A N 1
ATOM 3733 C CA . GLY A 1 487 ? -30.882 20.742 -22.981 1.00 97.19 487 GLY A CA 1
ATOM 3734 C C . GLY A 1 487 ? -29.372 20.873 -23.228 1.00 97.19 487 GLY A C 1
ATOM 3735 O O . GLY A 1 487 ? -28.773 19.992 -23.838 1.00 97.19 487 GLY A O 1
ATOM 3736 N N . ALA A 1 488 ? -28.728 21.954 -22.777 1.00 96.81 488 ALA A N 1
ATOM 3737 C CA . ALA A 1 488 ? -27.281 22.112 -22.896 1.00 96.81 488 ALA A CA 1
ATOM 3738 C C . ALA A 1 488 ? -26.535 21.150 -21.962 1.00 96.81 488 ALA A C 1
ATOM 3740 O O . ALA A 1 488 ? -26.949 20.955 -20.822 1.00 96.81 488 ALA A O 1
ATOM 3741 N N . THR A 1 489 ? -25.412 20.597 -22.418 1.00 96.62 489 THR A N 1
ATOM 3742 C CA . THR A 1 489 ? -24.591 19.671 -21.621 1.00 96.62 489 THR A CA 1
ATOM 3743 C C . THR A 1 489 ? -23.526 20.360 -20.770 1.00 96.62 489 THR A C 1
ATOM 3745 O O . THR A 1 489 ? -22.836 19.691 -20.017 1.00 96.62 489 THR A O 1
ATOM 3748 N N . SER A 1 490 ? -23.350 21.679 -20.890 1.00 95.62 490 SER A N 1
ATOM 3749 C CA . SER A 1 490 ? -22.355 22.441 -20.130 1.00 95.62 490 SER A CA 1
ATOM 3750 C C . SER A 1 490 ? -22.945 22.957 -18.812 1.00 95.62 490 SER A C 1
ATOM 3752 O O . SER A 1 490 ? -23.852 23.800 -18.809 1.00 95.62 490 SER A O 1
ATOM 3754 N N . ALA A 1 491 ? -22.428 22.457 -17.691 1.00 96.75 491 ALA A N 1
ATOM 3755 C CA . ALA A 1 491 ? -22.838 22.860 -16.348 1.00 96.75 491 ALA A CA 1
ATOM 3756 C C . ALA A 1 491 ? -21.628 22.995 -15.414 1.00 96.75 491 ALA A C 1
ATOM 3758 O O . ALA A 1 491 ? -20.740 22.148 -15.448 1.00 96.75 491 ALA A O 1
ATOM 3759 N N . SER A 1 492 ? -21.596 24.026 -14.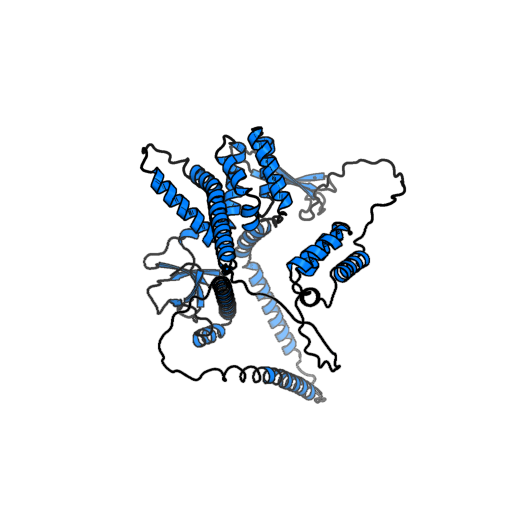570 1.00 96.19 492 SER A N 1
ATOM 3760 C CA . SER A 1 492 ? -20.649 24.112 -13.455 1.00 96.19 492 SER A CA 1
ATOM 3761 C C . SER A 1 492 ? -21.195 23.338 -12.257 1.00 96.19 492 SER A C 1
ATOM 3763 O O . SER A 1 492 ? -22.396 23.374 -11.980 1.00 96.19 492 SER A O 1
ATOM 3765 N N . THR A 1 493 ? -20.340 22.593 -11.559 1.00 95.88 493 THR A N 1
ATOM 3766 C CA . THR A 1 493 ? -20.739 21.795 -10.388 1.00 95.88 493 THR A CA 1
ATOM 3767 C C . THR A 1 493 ? -20.108 22.322 -9.113 1.00 95.88 493 THR A C 1
ATOM 3769 O O . THR A 1 493 ? -18.912 22.597 -9.085 1.00 95.88 493 THR A O 1
ATOM 3772 N N . SER A 1 494 ? -20.893 22.382 -8.041 1.00 94.62 494 SER A N 1
ATOM 3773 C CA . SER A 1 494 ? -20.424 22.687 -6.689 1.00 94.62 494 SER A CA 1
ATOM 3774 C C . SER A 1 494 ? -21.029 21.698 -5.698 1.00 94.62 494 SER A C 1
ATOM 3776 O O . SER A 1 494 ? -22.197 21.338 -5.821 1.00 94.62 494 SER A O 1
ATOM 3778 N N . GLU A 1 495 ? -20.256 21.242 -4.721 1.00 94.19 495 GLU A N 1
ATOM 3779 C CA . GLU A 1 495 ? -20.768 20.395 -3.642 1.00 94.19 495 GLU A CA 1
ATOM 3780 C C . GLU A 1 495 ? -21.184 21.278 -2.467 1.00 94.19 495 GLU A C 1
ATOM 3782 O O . GLU A 1 495 ? -20.425 22.141 -2.021 1.00 94.19 495 GLU A O 1
ATOM 3787 N N . ARG A 1 496 ? -22.413 21.096 -1.977 1.00 91.50 496 ARG A N 1
ATOM 3788 C CA . ARG A 1 496 ? -22.930 21.810 -0.809 1.00 91.50 496 ARG A CA 1
ATOM 3789 C C . ARG A 1 496 ? -23.412 20.811 0.226 1.00 91.50 496 ARG A C 1
ATOM 3791 O O . ARG A 1 496 ? -24.117 19.854 -0.081 1.00 91.50 496 ARG A O 1
ATOM 3798 N N . MET A 1 497 ? -23.039 21.061 1.471 1.00 86.50 497 MET A N 1
ATOM 3799 C CA . MET A 1 497 ? -23.490 20.277 2.611 1.00 86.50 497 MET A CA 1
ATOM 3800 C C . MET A 1 497 ? -24.865 20.806 3.022 1.00 86.50 497 MET A C 1
ATOM 3802 O O . MET A 1 497 ? -24.975 21.915 3.543 1.00 86.50 497 MET A O 1
ATOM 3806 N N . THR A 1 498 ? -25.927 20.058 2.730 1.00 81.94 498 THR A N 1
ATOM 3807 C CA . THR A 1 498 ? -27.287 20.445 3.124 1.00 81.94 498 THR A CA 1
ATOM 3808 C C . THR A 1 498 ? -27.684 19.656 4.361 1.00 81.94 498 THR A C 1
ATOM 3810 O O . THR A 1 498 ? -27.788 18.433 4.309 1.00 81.94 498 THR A O 1
ATOM 3813 N N . GLY A 1 499 ? -27.891 20.350 5.481 1.00 74.50 499 GLY A N 1
ATOM 3814 C CA . GLY A 1 499 ? -28.475 19.746 6.677 1.00 74.50 499 GLY A CA 1
ATOM 3815 C C . GLY A 1 499 ? -29.983 19.610 6.499 1.00 74.50 499 GLY A C 1
ATOM 3816 O O . GLY A 1 499 ? -30.684 20.618 6.420 1.00 74.50 499 GLY A O 1
ATOM 3817 N N . ILE A 1 500 ? -30.482 18.379 6.429 1.00 60.31 500 ILE A N 1
ATOM 3818 C CA . ILE A 1 500 ? -31.912 18.094 6.548 1.00 60.31 500 ILE A CA 1
ATOM 3819 C C . ILE A 1 500 ? -32.114 17.659 8.000 1.00 60.31 500 ILE A C 1
ATOM 3821 O O . ILE A 1 500 ? -31.606 16.619 8.381 1.00 60.31 500 ILE A O 1
ATOM 3825 N N . HIS A 1 501 ? -32.778 18.501 8.801 1.00 48.88 501 HIS A N 1
ATOM 3826 C CA . HIS A 1 501 ? -33.171 18.290 10.206 1.00 48.88 501 HIS A CA 1
ATOM 3827 C C . HIS A 1 501 ? -32.712 16.975 10.873 1.00 48.88 501 HIS A C 1
ATOM 3829 O O . HIS A 1 501 ? -33.355 15.940 10.731 1.00 48.88 501 HIS A O 1
ATOM 3835 N N . GLY A 1 502 ? -31.649 17.067 11.672 1.00 56.03 502 GLY A N 1
ATOM 3836 C CA . GLY A 1 502 ? -30.970 15.933 12.304 1.00 56.03 502 GLY A CA 1
ATOM 3837 C C . GLY A 1 502 ? -29.482 16.000 11.973 1.00 56.03 502 GLY A C 1
ATOM 3838 O O . GLY A 1 502 ? -29.110 16.620 10.984 1.00 56.03 502 GLY A O 1
ATOM 3839 N N . GLU A 1 503 ? -28.620 15.436 12.811 1.00 63.88 503 GLU A N 1
ATOM 3840 C CA . GLU A 1 503 ? -27.147 15.544 12.738 1.00 63.88 503 GLU A CA 1
ATOM 3841 C C . GLU A 1 503 ? -26.513 14.907 11.476 1.00 63.88 503 GLU A C 1
ATOM 3843 O O . GLU A 1 503 ? -25.291 14.886 11.328 1.00 63.88 503 GLU A O 1
ATOM 3848 N N . ASP A 1 504 ? -27.331 14.446 10.528 1.00 62.31 504 ASP A N 1
ATOM 3849 C CA . ASP A 1 504 ? -26.905 13.820 9.284 1.00 62.31 504 ASP A CA 1
ATOM 3850 C C . ASP A 1 504 ? -26.703 14.868 8.183 1.00 62.31 504 ASP A C 1
ATOM 3852 O O . ASP A 1 504 ? -27.626 15.337 7.509 1.00 62.31 504 ASP A O 1
ATOM 3856 N N . HIS A 1 505 ? -25.443 15.238 7.973 1.00 75.88 505 HIS A N 1
ATOM 3857 C CA . HIS A 1 505 ? -25.050 16.073 6.850 1.00 75.88 505 HIS A CA 1
ATOM 3858 C C . HIS A 1 505 ? -24.851 15.231 5.585 1.00 75.88 505 HIS A C 1
ATOM 3860 O O . HIS A 1 505 ? -23.904 14.450 5.490 1.00 75.88 505 HIS A O 1
ATOM 3866 N N . ILE A 1 506 ? -25.699 15.442 4.576 1.00 83.25 506 ILE A N 1
ATOM 3867 C CA . ILE A 1 506 ? -25.533 14.838 3.249 1.00 83.25 506 ILE A CA 1
ATOM 3868 C C . ILE A 1 506 ? -24.837 15.854 2.332 1.00 83.25 506 ILE A C 1
ATOM 3870 O O . ILE A 1 506 ? -25.251 17.013 2.231 1.00 83.25 506 ILE A O 1
ATOM 3874 N N . LEU A 1 507 ? -23.761 15.421 1.669 1.00 89.31 507 LEU A N 1
ATOM 3875 C CA . LEU A 1 507 ? -23.132 16.163 0.574 1.00 89.31 507 LEU A CA 1
ATOM 3876 C C . LEU A 1 507 ? -24.019 16.046 -0.668 1.00 89.31 507 LEU A C 1
ATOM 3878 O O . LEU A 1 507 ? -24.206 14.952 -1.196 1.00 89.31 507 LEU A O 1
ATOM 3882 N N . VAL A 1 508 ? -24.566 17.171 -1.124 1.00 93.25 508 VAL A N 1
ATOM 3883 C CA . VAL A 1 508 ? -25.390 17.250 -2.333 1.00 93.25 508 VAL A CA 1
ATOM 3884 C C . VAL A 1 508 ? -24.609 17.992 -3.410 1.00 93.25 508 VAL A C 1
ATOM 3886 O O . VAL A 1 508 ? -24.131 19.110 -3.200 1.00 93.25 508 VAL A O 1
ATOM 3889 N N . THR A 1 509 ? -24.484 17.382 -4.587 1.00 95.25 509 THR A N 1
ATOM 3890 C CA . THR A 1 509 ? -23.884 18.032 -5.753 1.00 95.25 509 THR A CA 1
ATOM 3891 C C . THR A 1 509 ? -24.928 18.920 -6.429 1.00 95.25 509 THR A C 1
ATOM 3893 O O . THR A 1 509 ? -25.967 18.457 -6.897 1.00 95.25 509 THR A O 1
ATOM 3896 N N . TRP A 1 510 ? -24.646 20.217 -6.490 1.00 96.19 510 TRP A N 1
ATOM 3897 C CA . TRP A 1 510 ? -25.453 21.219 -7.171 1.00 96.19 510 TRP A CA 1
ATOM 3898 C C . TRP A 1 510 ? -24.827 21.548 -8.527 1.00 96.19 510 TRP A C 1
ATOM 3900 O O . TRP A 1 510 ? -23.673 21.980 -8.583 1.00 96.19 510 TRP A O 1
ATOM 3910 N N . ALA A 1 511 ? -25.574 21.371 -9.615 1.00 96.94 511 ALA A N 1
ATOM 3911 C CA . ALA A 1 511 ? -25.149 21.747 -10.961 1.00 96.94 511 ALA A CA 1
ATOM 3912 C C . ALA A 1 511 ? -25.863 23.028 -11.410 1.00 96.94 511 ALA A C 1
ATOM 3914 O O . ALA A 1 511 ? -27.065 23.174 -11.203 1.00 96.94 511 ALA A O 1
ATOM 3915 N N . THR A 1 512 ? -25.142 23.936 -12.067 1.00 97.19 512 THR A N 1
ATOM 3916 C CA . THR A 1 512 ? -25.689 25.162 -12.661 1.00 97.19 512 THR A CA 1
ATOM 3917 C C . THR A 1 512 ? -25.363 25.192 -14.148 1.00 97.19 512 THR A C 1
ATOM 3919 O O . THR A 1 512 ? -24.202 25.114 -14.538 1.00 97.19 512 THR A O 1
ATOM 3922 N N . CYS A 1 513 ? -26.371 25.298 -15.016 1.00 97.31 513 CYS A N 1
ATOM 3923 C CA . CYS A 1 513 ? -26.131 25.355 -16.460 1.00 97.31 513 CYS A CA 1
ATOM 3924 C C . CYS A 1 513 ? -25.382 26.636 -16.836 1.00 97.31 513 CYS A C 1
ATOM 3926 O O . CYS A 1 513 ? -25.852 27.729 -16.534 1.00 97.31 513 CYS A O 1
ATOM 3928 N N . THR A 1 514 ? -24.287 26.522 -17.588 1.00 96.56 514 THR A N 1
ATOM 3929 C CA . THR A 1 514 ? -23.505 27.696 -18.010 1.00 96.56 514 THR A CA 1
ATOM 3930 C C . THR A 1 514 ? -24.201 28.539 -19.083 1.00 96.56 514 THR A C 1
ATOM 3932 O O . THR A 1 514 ? -23.825 29.684 -19.290 1.00 96.56 514 THR A O 1
ATOM 3935 N N . LYS A 1 515 ? -25.224 28.000 -19.770 1.00 96.62 515 LYS A N 1
ATOM 3936 C CA . LYS A 1 515 ? -25.977 28.732 -20.806 1.00 96.62 515 LYS A CA 1
ATOM 3937 C C . LYS A 1 515 ? -27.189 29.489 -20.278 1.00 96.62 515 LYS A C 1
ATOM 3939 O O . LYS A 1 515 ? -27.429 30.610 -20.703 1.00 96.62 515 LYS A O 1
ATOM 3944 N N . CYS A 1 516 ? -28.003 28.853 -19.435 1.00 96.94 516 CYS A N 1
ATOM 3945 C CA . CYS A 1 516 ? -29.265 29.436 -18.964 1.00 96.94 516 CYS A CA 1
ATOM 3946 C C . CYS A 1 516 ? -29.299 29.684 -17.450 1.00 96.94 516 CYS A C 1
ATOM 3948 O O . CYS A 1 516 ? -30.349 30.052 -16.930 1.00 96.94 516 CYS A O 1
ATOM 3950 N N . HIS A 1 517 ? -28.192 29.424 -16.741 1.00 96.56 517 HIS A N 1
ATOM 3951 C CA . HIS A 1 517 ? -28.029 29.601 -15.290 1.00 96.56 517 HIS A CA 1
ATOM 3952 C C . HIS A 1 517 ? -29.071 28.882 -14.419 1.00 96.56 517 HIS A C 1
ATOM 3954 O O . HIS A 1 517 ? -29.254 29.204 -13.249 1.00 96.56 517 HIS A O 1
ATOM 3960 N N . HIS A 1 518 ? -29.754 27.875 -14.969 1.00 97.38 518 HIS A N 1
ATOM 3961 C CA . HIS A 1 518 ? -30.676 27.047 -14.202 1.00 97.38 518 HIS A CA 1
ATOM 3962 C C . HIS A 1 518 ? -29.874 26.119 -13.285 1.00 97.38 518 HIS A C 1
ATOM 3964 O O . HIS A 1 518 ? -28.997 25.408 -13.776 1.00 97.38 518 HIS A O 1
ATOM 3970 N N . GLY A 1 519 ? -30.159 26.142 -11.983 1.00 96.19 519 GLY A N 1
ATOM 3971 C CA . GLY A 1 519 ? -29.534 25.276 -10.983 1.00 96.19 519 GLY A CA 1
ATOM 3972 C C . GLY A 1 519 ? -30.414 24.075 -10.639 1.00 96.19 519 GLY A C 1
ATOM 3973 O O . GLY A 1 519 ? -31.623 24.241 -10.484 1.00 96.19 519 GLY A O 1
ATOM 3974 N N . TRP A 1 520 ? -29.827 22.888 -10.505 1.00 97.38 520 TRP A N 1
ATOM 3975 C CA . TRP A 1 520 ? -30.516 21.679 -10.047 1.00 97.38 520 TRP A CA 1
ATOM 3976 C C . TRP A 1 520 ? -29.600 20.810 -9.180 1.00 97.38 520 TRP A C 1
ATOM 3978 O O . TRP A 1 520 ? -28.374 20.857 -9.290 1.00 97.38 520 TRP A O 1
ATOM 3988 N N . THR A 1 521 ? -30.203 20.005 -8.311 1.00 95.25 521 THR A N 1
ATOM 3989 C CA . THR A 1 521 ? -29.518 18.945 -7.562 1.00 95.25 521 THR A CA 1
ATOM 3990 C C . THR A 1 521 ? -29.360 17.713 -8.444 1.00 95.25 521 THR A C 1
ATOM 3992 O O . THR A 1 521 ? -30.335 17.297 -9.075 1.00 95.25 521 THR A O 1
ATOM 3995 N N . VAL A 1 522 ? -28.145 17.166 -8.502 1.00 91.75 522 VAL A N 1
ATOM 3996 C CA . VAL A 1 522 ? -27.806 15.949 -9.262 1.00 91.75 522 VAL A CA 1
ATOM 3997 C C . VAL A 1 522 ? -28.227 14.693 -8.517 1.00 91.75 522 VAL A C 1
ATOM 3999 O O . VAL A 1 522 ? -27.983 14.637 -7.291 1.00 91.75 522 VAL A O 1
#

Nearest PDB structures (foldseek):
  5nv7-assembly2_B  TM=7.667E-01  e=4.683E-04  Homo sapiens
  5ciu-assembly1_A  TM=7.635E-01  e=1.180E-03  Homo sapiens
  5nrv-assembly1_A  TM=7.690E-01  e=1.467E-03  Homo sapiens
  5nvo-assembly2_B  TM=6.941E-01  e=9.497E-04  Homo sapiens
  3llr-assembly5_E  TM=7.807E-01  e=5.126E-03  Homo sapiens

Sequence (522 aa):
MEPQTLVWIKIDGYPWWPAIVADHVASGVELPEGKDTLVQFLGSGDAGFVMSSVSEEVVLFRGAEDEEKVKESSADASCEQAVHEALALWQTALDEAASAAVEGAADGGSSSSDEEAAVVEGKSERKKEKKEKKSKKDKKSKKDKREKKEKRRRERAGSDDEDEADDSHEKERARRKQAQREMRHREAAANGGDVAITSRKEARQHAVRTTKRIATISELCDLRDKLEIAVEEHSQLAARAILSQLAKISVNYSQLKNTRIGVTVGQLLAKEFPYCHVLAKAILQFWFSQLPNSHQRRLTAQDEVELASDVSRDGSGRGRDEDMTQLHAFGVQLERCFMVEEQELLLAEEKESALTASPVAAGGVEFQAASTPASASTAPLTAASSTTLIPASRIAHVLEESVAKHPDVVRHFLLNYLNNSDHSNIRTELLTGATTPEACVELVAAMCTARGDTTVPGDVVLVRGSDETVEDEYDNVSHFFTCPSCGATSASTSERMTGIHGEDH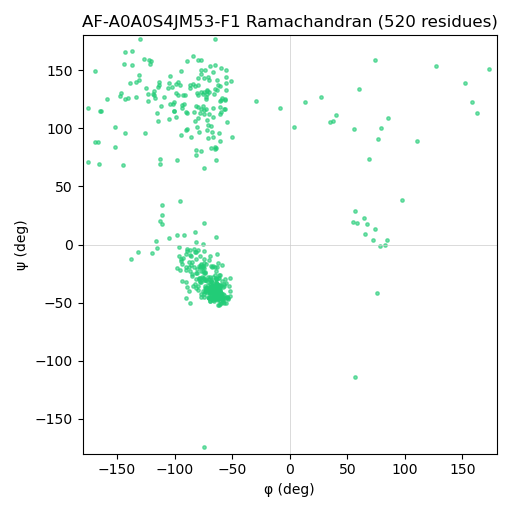ILVTWATCTKCHHGWTV

Foldseek 3Di:
DDFQFWKWFDDPPAATFIWTWHDCVVVVHDAPPQFDTWIQTAQPRDIDTHHPVPCVGMGGDPQPVPVVSLVRQCVDPSRVRSSVVSNVVVVVVVVVVVVVVVVVPVLDDDDDDDDDDDDDDDDDPPPPPPVVVVVVPVVVVVVVVVVVVVVVVVVPPDDDDDDPDDPVVVVVVVVVVVVVVVVVVVVVVVPPPPVVVVVVVVVVVVPVVPPQAADDLVVLLVLQVQCVVCVVVVPLPSNQVSLVNLVSHDYDLVSCLVNVSLLSLLVCLVDPNVVSNVSSLVSNVVNLVRYPPVVNCVLVVVVVVVVVVPVVPDDDDDPDCPSSVSSSSSSVVSVVVSVVVVVVVVVSVVVVVVVPPDDPDDDDDDDDDDDDDDDDDDDDDDDDPPQDFDPPVVLVVQLVVLCVVDDPVLVVQLVVQPPDPVNVVVVVCSRSVVAHSNNSSVVSVVVCVVVVVDPDPDDDDDPDDDDDPDPPPVQPWAQCDQDPPPRHSTWGKDWDFDDDPDPDTDTWIWIAHPPPRDIDTD

Solvent-accessible surface area (backbone atoms only — not comparable to full-atom values): 31780 Å² total; per-residue (Å²): 130,62,65,74,40,54,26,32,33,56,46,93,96,54,55,52,40,38,26,31,29,44,53,36,76,86,66,73,50,83,71,57,92,87,36,80,38,36,31,32,36,45,75,77,71,48,74,50,76,41,42,75,88,40,66,83,42,40,42,81,57,60,59,81,80,37,54,66,51,54,55,56,15,54,69,37,82,84,40,32,58,9,48,54,53,48,47,50,54,51,50,49,53,51,52,51,53,51,51,54,53,53,66,65,59,76,79,65,83,86,82,89,79,90,85,84,90,81,91,83,86,88,88,78,79,80,73,73,68,63,69,67,61,59,72,60,56,67,65,52,63,62,53,58,60,52,55,60,58,52,55,63,58,64,74,71,75,76,80,90,78,91,80,98,77,74,76,62,64,59,55,53,52,52,51,52,53,50,53,54,50,52,52,51,55,51,52,57,63,68,74,50,61,72,69,54,54,58,54,50,50,53,52,45,55,60,61,67,54,59,85,49,46,73,68,54,65,68,60,48,40,56,52,35,55,54,37,51,52,20,59,73,69,67,34,63,67,57,35,40,57,50,51,59,51,52,66,50,41,44,72,54,68,71,50,39,61,75,52,40,41,54,33,60,48,16,52,45,58,74,43,99,39,78,89,40,34,67,58,41,52,53,44,51,53,52,49,53,73,69,42,58,69,72,57,44,51,52,55,55,51,53,51,54,54,51,53,65,65,54,72,82,61,79,96,72,92,62,98,77,51,58,77,54,51,54,52,31,47,46,14,58,44,51,52,52,56,47,50,52,55,52,50,53,50,52,53,49,52,50,53,56,52,60,72,68,62,73,84,81,80,88,75,89,81,89,86,83,87,91,84,88,88,87,82,89,84,86,88,84,91,77,90,75,86,76,79,68,66,54,59,67,71,59,53,51,52,50,36,52,62,50,42,74,78,50,60,71,66,50,47,56,50,45,55,54,49,67,68,34,77,93,37,52,65,60,56,49,27,45,35,60,61,77,38,52,58,62,58,54,52,51,54,47,47,52,50,40,54,76,69,64,72,65,81,71,96,76,82,82,76,86,77,86,78,78,88,81,91,68,85,79,72,78,69,58,71,36,72,86,47,65,33,91,88,78,66,46,37,48,20,34,63,46,79,42,76,50,71,58,93,60,97,59,70,45,81,42,47,38,36,29,23,73,84,78,65,54,71,46,78,114

Radius of gyration: 36.1 Å; Cα contacts (8 Å, |Δi|>4): 428; chains: 1; bounding box: 113×84×104 Å